Protein AF-A0A0F9IA85-F1 (afdb_monomer_lite)

Foldseek 3Di:
DQKDKWKQFPPPGTDRVQWPDKDWDFDLVDLWIKIKTFGNPPVVLVVDDQPDKDLAFGMWMWMGGRHDTDTQATWIQNDFDDDPDPDDDDRSMTMTTGLCCLQDPPNAFFDWDFQQAKDKLQVLLCVSCVRSVADADCVQEDFDIDIDHGRNDTRHRHTSQVSNQVSLVVRQWGWHAGRVGHIYIYHDDPDPPDDDDDDDPVNDPDDDDDDDDDPDDPDDDDDPPDQPPFKAKAKDWPQLFAALPQFDKIKMKMFIAGNVQATDWFFKKFKDKPDPFKDWPVHRIWTWFKFKDFFDKFWAQFQFKDFDSFQFPWWPFKDFPVPPLSPDTQCVQPWDTDTRMIGTPDTHPGNGTIMTTITMGGNMTIIMMGHHNDFDWMWMWIDTSHHIYIDIRGYPDCVVWPKDKDWDWVVLKDFAQDKIKIKIAIDTSAFDDWFQKEAEAADDDDDDQWDKPDRMDIFFKDKDWFQKWFWDDRDVPWIKIFGDAFFPWWPFKAFDPSPSDGDDDGQFDDDDTRMTTGNDDDGGTMMTTIGMGGRMDMMMIHGHDGATWGFDWDWDDDPSYIYIYTYTDGDPDD

Structure (mmCIF, N/CA/C/O backbone):
data_AF-A0A0F9IA85-F1
#
_entry.id   AF-A0A0F9IA85-F1
#
loop_
_atom_site.group_PDB
_atom_site.id
_atom_site.type_symbol
_atom_site.label_atom_id
_atom_site.label_alt_id
_atom_site.label_comp_id
_atom_site.label_asym_id
_atom_site.label_entity_id
_atom_site.label_seq_id
_atom_site.pdbx_PDB_ins_code
_atom_site.Cartn_x
_atom_site.Cartn_y
_atom_site.Cartn_z
_atom_site.occupancy
_atom_site.B_iso_or_equiv
_atom_site.auth_seq_id
_atom_site.auth_comp_id
_atom_site.auth_asym_id
_atom_site.auth_atom_id
_atom_site.pdbx_PDB_model_num
ATOM 1 N N . MET A 1 1 ? -23.211 -22.145 51.642 1.00 49.03 1 MET A N 1
ATOM 2 C CA . MET A 1 1 ? -23.870 -21.403 50.548 1.00 49.03 1 MET A CA 1
ATOM 3 C C . MET A 1 1 ? -23.812 -19.937 50.938 1.00 49.03 1 MET A C 1
ATOM 5 O O . MET A 1 1 ? -24.494 -19.560 51.877 1.00 49.03 1 MET A O 1
ATOM 9 N N . GLY A 1 2 ? -22.863 -19.189 50.369 1.00 62.84 2 GLY A N 1
ATOM 10 C CA . GLY A 1 2 ? -22.486 -17.837 50.822 1.00 62.84 2 GLY A CA 1
ATOM 11 C C . GLY A 1 2 ? -22.961 -16.706 49.909 1.00 62.84 2 GLY A C 1
ATOM 12 O O . GLY A 1 2 ? -22.483 -15.587 50.056 1.00 62.84 2 GLY A O 1
ATOM 13 N N . TYR A 1 3 ? -23.860 -17.011 48.971 1.00 74.81 3 TYR A N 1
ATOM 14 C CA . TYR A 1 3 ? -24.430 -16.057 48.026 1.00 74.81 3 TYR A CA 1
ATOM 15 C C . TYR A 1 3 ? -25.944 -16.078 48.162 1.00 74.81 3 TYR A C 1
ATOM 17 O O . TYR A 1 3 ? -26.550 -17.147 48.216 1.00 74.81 3 TYR A O 1
ATOM 25 N N . ASP A 1 4 ? -26.509 -14.888 48.263 1.00 89.12 4 ASP A N 1
ATOM 26 C CA . ASP A 1 4 ? -27.934 -14.620 48.391 1.00 89.12 4 ASP A CA 1
ATOM 27 C C . ASP A 1 4 ? -28.184 -13.208 47.844 1.00 89.12 4 ASP A C 1
ATOM 29 O O . ASP A 1 4 ? -27.233 -12.434 47.671 1.00 89.12 4 ASP A O 1
ATOM 33 N N . PHE A 1 5 ? -29.429 -12.850 47.568 1.00 92.62 5 PHE A N 1
ATOM 34 C CA . PHE A 1 5 ? -29.787 -11.493 47.164 1.00 92.62 5 PHE A CA 1
ATOM 35 C C . PHE A 1 5 ? -30.959 -10.982 47.991 1.00 92.62 5 PHE A C 1
ATOM 37 O O . PHE A 1 5 ? -31.757 -11.747 48.517 1.00 92.62 5 PHE A O 1
ATOM 44 N N . LYS A 1 6 ? -31.025 -9.664 48.134 1.00 94.81 6 LYS A N 1
ATOM 45 C CA . LYS A 1 6 ? -32.074 -8.968 48.865 1.00 94.81 6 LYS A CA 1
ATOM 46 C C . LYS A 1 6 ? -32.516 -7.772 48.046 1.00 94.81 6 LYS A C 1
ATOM 48 O O . LYS A 1 6 ? -31.674 -7.000 47.582 1.00 94.81 6 LYS A O 1
ATOM 53 N N . ILE A 1 7 ? -33.824 -7.626 47.878 1.00 95.88 7 ILE A N 1
ATOM 54 C CA . ILE A 1 7 ? -34.411 -6.530 47.110 1.00 95.88 7 ILE A CA 1
ATOM 55 C C . ILE A 1 7 ? -35.407 -5.806 47.996 1.00 95.88 7 ILE A C 1
ATOM 57 O O . ILE A 1 7 ? -36.343 -6.403 48.523 1.00 95.88 7 ILE A O 1
ATOM 61 N N . GLU A 1 8 ? -35.184 -4.511 48.169 1.00 96.44 8 GLU A N 1
ATOM 62 C CA . GLU A 1 8 ? -36.037 -3.634 48.960 1.00 96.44 8 GLU A CA 1
ATOM 63 C C . GLU A 1 8 ? -36.678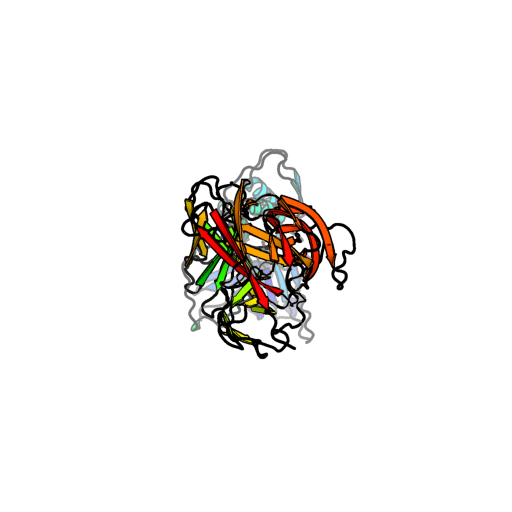 -2.598 48.048 1.00 96.44 8 GLU A C 1
ATOM 65 O O . GLU A 1 8 ? -35.997 -2.002 47.216 1.00 96.44 8 GLU A O 1
ATOM 70 N N . MET A 1 9 ? -37.980 -2.381 48.219 1.00 94.62 9 MET A N 1
ATOM 71 C CA . MET A 1 9 ? -38.728 -1.351 47.515 1.00 94.62 9 MET A CA 1
ATOM 72 C C . MET A 1 9 ? -39.315 -0.346 48.506 1.00 94.62 9 MET A C 1
ATOM 74 O O . MET A 1 9 ? -39.984 -0.712 49.481 1.00 94.62 9 MET A O 1
ATOM 78 N N . THR A 1 10 ? -39.091 0.939 48.246 1.00 91.12 10 THR A N 1
ATOM 79 C CA . THR A 1 10 ? -39.650 2.041 49.032 1.00 91.12 10 THR A CA 1
ATOM 80 C C . THR A 1 10 ? -41.172 1.905 49.138 1.00 91.12 10 THR A C 1
ATOM 82 O O . THR A 1 10 ? -41.867 1.688 48.153 1.00 91.12 10 THR A O 1
ATOM 85 N N . GLY A 1 11 ? -41.703 1.990 50.361 1.00 87.81 11 GLY A N 1
ATOM 86 C CA . GLY A 1 11 ? -43.137 1.835 50.641 1.00 87.81 11 GLY A CA 1
ATOM 87 C C . GLY A 1 11 ? -43.622 0.390 50.829 1.00 87.81 11 GLY A C 1
ATOM 88 O O . GLY A 1 11 ? -44.646 0.195 51.481 1.00 87.81 11 GLY A O 1
ATOM 89 N N . PHE A 1 12 ? -42.873 -0.613 50.359 1.00 89.25 12 PHE A N 1
ATOM 90 C CA . PHE A 1 12 ? -43.235 -2.035 50.474 1.00 89.25 12 PHE A CA 1
ATOM 91 C C . PHE A 1 12 ? -42.281 -2.851 51.358 1.00 89.25 12 PHE A C 1
ATOM 93 O O . PHE A 1 12 ? -42.673 -3.905 51.855 1.00 89.25 12 PHE A O 1
ATOM 100 N N . GLY A 1 13 ? -41.067 -2.353 51.610 1.00 93.12 13 GLY A N 1
ATOM 101 C CA . GLY A 1 13 ? -40.046 -3.061 52.381 1.00 93.12 13 GLY A CA 1
ATOM 102 C C . GLY A 1 13 ? -39.315 -4.098 51.532 1.00 93.12 13 GLY A C 1
ATOM 103 O O . GLY A 1 13 ? -39.082 -3.880 50.346 1.00 93.12 13 GLY A O 1
ATOM 104 N N . GLU A 1 14 ? -38.922 -5.215 52.138 1.00 95.19 14 GLU A N 1
ATOM 105 C CA . GLU A 1 14 ? -38.279 -6.311 51.413 1.00 95.19 14 GLU A CA 1
ATOM 106 C C . GLU A 1 14 ? -39.296 -7.058 50.537 1.00 95.19 14 GLU A C 1
ATOM 108 O O . GLU A 1 14 ? -40.366 -7.439 51.007 1.00 95.19 14 GLU A O 1
ATOM 113 N N . ILE A 1 15 ? -38.948 -7.256 49.266 1.00 95.00 15 ILE A N 1
ATOM 114 C CA . ILE A 1 15 ? -39.783 -7.914 48.251 1.00 95.00 15 ILE A CA 1
ATOM 115 C C . ILE A 1 15 ? -39.071 -9.100 47.590 1.00 95.00 15 ILE A C 1
ATOM 117 O O . ILE A 1 15 ? -39.502 -9.557 46.537 1.00 95.00 15 ILE A O 1
ATOM 121 N N . THR A 1 16 ? -37.968 -9.583 48.171 1.00 94.38 16 THR A N 1
ATOM 122 C CA . THR A 1 16 ? -37.118 -10.651 47.618 1.00 94.38 16 THR A CA 1
ATOM 123 C C . THR A 1 16 ? -37.917 -11.899 47.221 1.00 94.38 16 THR A C 1
ATOM 125 O O . THR A 1 16 ? -37.664 -12.481 46.172 1.00 94.38 16 THR A O 1
ATOM 128 N N . ASP A 1 17 ? -38.922 -12.273 48.017 1.00 93.25 17 ASP A N 1
ATOM 129 C CA . ASP A 1 17 ? -39.800 -13.431 47.800 1.00 93.25 17 ASP A CA 1
ATOM 130 C C . ASP A 1 17 ? -40.742 -13.292 46.593 1.00 93.25 17 ASP A C 1
ATOM 132 O O . ASP A 1 17 ? -41.347 -14.274 46.168 1.00 93.25 17 ASP A O 1
ATOM 136 N N . LYS A 1 18 ? -40.855 -12.087 46.029 1.00 93.00 18 LYS A N 1
ATOM 137 C CA . LYS A 1 18 ? -41.689 -11.774 44.860 1.00 93.00 18 LYS A CA 1
ATOM 138 C C . LYS A 1 18 ? -40.897 -11.723 43.559 1.00 93.00 18 LYS A C 1
ATOM 140 O O . LYS A 1 18 ? -41.485 -11.499 42.498 1.00 93.00 18 LYS A O 1
ATOM 145 N N . ILE A 1 19 ? -39.573 -11.862 43.630 1.00 92.56 19 ILE A N 1
ATOM 146 C CA . ILE A 1 19 ? -38.663 -11.679 42.501 1.00 92.56 19 ILE A CA 1
ATOM 147 C C . ILE A 1 19 ? -38.139 -13.031 42.033 1.00 92.56 19 ILE A C 1
ATOM 149 O O . ILE A 1 19 ? -37.508 -13.760 42.792 1.00 92.56 19 ILE A O 1
ATOM 153 N N . SER A 1 20 ? -38.327 -13.323 40.747 1.00 90.12 20 SER A N 1
ATOM 154 C CA . SER A 1 20 ? -37.772 -14.532 40.125 1.00 90.12 20 SER A CA 1
ATOM 155 C C . SER A 1 20 ? -36.302 -14.360 39.740 1.00 90.12 20 SER A C 1
ATOM 157 O O . SER A 1 20 ? -35.502 -15.285 39.850 1.00 90.12 20 SER A O 1
ATOM 159 N N . SER A 1 21 ? -35.940 -13.177 39.243 1.00 90.38 21 SER A N 1
ATOM 160 C CA . SER A 1 21 ? -34.585 -12.847 38.804 1.00 90.38 21 SER A CA 1
ATOM 161 C C . SER A 1 21 ? -34.411 -11.340 38.638 1.00 90.38 21 SER A C 1
ATOM 163 O O . SER A 1 21 ? -35.379 -10.588 38.508 1.00 90.38 21 SER A O 1
ATOM 165 N N . PHE A 1 22 ? -33.160 -10.894 38.626 1.00 92.44 22 PHE A N 1
ATOM 166 C CA . PHE A 1 22 ? -32.797 -9.516 38.329 1.00 92.44 22 PHE A CA 1
ATOM 167 C C . PHE A 1 22 ? -31.517 -9.478 37.493 1.00 92.44 22 PHE A C 1
ATOM 169 O O . PHE A 1 22 ? -30.720 -10.417 37.502 1.00 92.44 22 PHE A O 1
ATOM 176 N N . GLN A 1 23 ? -31.313 -8.366 36.799 1.00 93.44 23 GLN A N 1
ATOM 177 C CA . GLN A 1 23 ? -30.098 -8.057 36.065 1.00 93.44 23 GLN A CA 1
ATOM 178 C C . GLN A 1 23 ? -29.708 -6.611 36.355 1.00 93.44 23 GLN A C 1
ATOM 180 O O . GLN A 1 23 ? -30.563 -5.727 36.335 1.00 93.44 23 GLN A O 1
ATOM 185 N N . ILE A 1 24 ? -28.419 -6.381 36.598 1.00 93.50 24 ILE A N 1
ATOM 186 C CA . ILE A 1 24 ? -27.831 -5.041 36.629 1.00 93.50 24 ILE A CA 1
ATOM 187 C C . ILE A 1 24 ? -26.790 -4.974 35.518 1.00 93.50 24 ILE A C 1
ATOM 189 O O . ILE A 1 24 ? -25.873 -5.794 35.483 1.00 93.50 24 ILE A O 1
ATOM 193 N N . ILE A 1 25 ? -26.939 -4.003 34.625 1.00 91.75 25 ILE A N 1
ATOM 194 C CA . ILE A 1 25 ? -26.001 -3.720 33.544 1.00 91.75 25 ILE A CA 1
ATOM 195 C C . ILE A 1 25 ? -25.187 -2.494 33.946 1.00 91.75 25 ILE A C 1
ATOM 197 O O . ILE A 1 25 ? -25.730 -1.439 34.279 1.00 91.75 25 ILE A O 1
ATOM 201 N N . ASP A 1 26 ? -23.870 -2.661 33.932 1.00 88.44 26 ASP A N 1
ATOM 202 C CA . ASP A 1 26 ? -22.892 -1.592 34.091 1.00 88.44 26 ASP A CA 1
ATOM 203 C C . ASP A 1 26 ? -22.009 -1.601 32.842 1.00 88.44 26 ASP A C 1
ATOM 205 O O . ASP A 1 26 ? -21.164 -2.483 32.673 1.00 88.44 26 ASP A O 1
ATOM 209 N N . SER A 1 27 ? -22.294 -0.689 31.912 1.00 84.44 27 SER A N 1
ATOM 210 C CA . SER A 1 27 ? -21.632 -0.619 30.610 1.00 84.44 27 SER A CA 1
ATOM 211 C C . SER A 1 27 ? -20.787 0.640 30.504 1.00 84.44 27 SER A C 1
ATOM 213 O O . SER A 1 27 ? -21.181 1.715 30.943 1.00 84.44 27 SER A O 1
ATOM 215 N N . ILE A 1 28 ? -19.641 0.522 29.834 1.00 77.50 28 ILE A N 1
ATOM 216 C CA . ILE A 1 28 ? -18.800 1.663 29.458 1.00 77.50 28 ILE A CA 1
ATOM 217 C C . ILE A 1 28 ? -19.529 2.675 28.564 1.00 77.50 28 ILE A C 1
ATOM 219 O O . ILE A 1 28 ? -19.172 3.851 28.574 1.00 77.50 28 ILE A O 1
ATOM 223 N N . GLU A 1 29 ? -20.520 2.220 27.804 1.00 81.25 29 GLU A N 1
ATOM 224 C CA . GLU A 1 29 ? -21.270 3.036 26.845 1.00 81.25 29 GLU A CA 1
ATOM 225 C C . GLU A 1 29 ? -22.451 3.768 27.489 1.00 81.25 29 GLU A C 1
ATOM 227 O O . GLU A 1 29 ? -23.040 4.663 26.884 1.00 81.25 29 GLU A O 1
ATOM 232 N N . GLN A 1 30 ? -22.805 3.396 28.721 1.00 85.88 30 GLN A N 1
ATOM 233 C CA . GLN A 1 30 ? -23.927 3.965 29.449 1.00 85.88 30 GLN A CA 1
ATOM 234 C C . GLN A 1 30 ? -23.419 4.780 30.639 1.00 85.88 30 GLN A C 1
ATOM 236 O O . GLN A 1 30 ? -22.602 4.333 31.437 1.00 85.88 30 GLN A O 1
ATOM 241 N N . TYR A 1 31 ? -23.935 5.998 30.787 1.00 90.44 31 TYR A N 1
ATOM 242 C CA . TYR A 1 31 ? -23.552 6.872 31.899 1.00 90.44 31 TYR A CA 1
ATOM 243 C C . TYR A 1 31 ? -24.205 6.456 33.228 1.00 90.44 31 TYR A C 1
ATOM 245 O O . TYR A 1 31 ? -23.689 6.790 34.293 1.00 90.44 31 TYR A O 1
ATOM 253 N N . ALA A 1 32 ? -25.342 5.757 33.171 1.00 93.00 32 ALA A N 1
ATOM 254 C CA . ALA A 1 32 ? -26.103 5.260 34.312 1.00 93.00 32 ALA A CA 1
ATOM 255 C C . ALA A 1 32 ? -26.193 3.736 34.246 1.00 93.00 32 ALA A C 1
ATOM 257 O O . ALA A 1 32 ? -26.196 3.157 33.163 1.00 93.00 32 ALA A O 1
ATOM 258 N N . ARG A 1 33 ? -26.300 3.101 35.411 1.00 93.81 33 ARG A N 1
ATOM 259 C CA . ARG A 1 33 ? -26.472 1.650 35.505 1.00 93.81 33 ARG A CA 1
ATOM 260 C C . ARG A 1 33 ? -27.938 1.315 35.299 1.00 93.81 33 ARG A C 1
ATOM 262 O O . ARG A 1 33 ? -28.809 2.031 35.795 1.00 93.81 33 ARG A O 1
ATOM 269 N N . GLU A 1 34 ? -28.206 0.236 34.586 1.00 93.69 34 GLU A N 1
ATOM 270 C CA . GLU A 1 34 ? -29.562 -0.185 34.248 1.00 93.69 34 GLU A CA 1
ATOM 271 C C . GLU A 1 34 ? -29.939 -1.436 35.025 1.00 93.69 34 GLU A C 1
ATOM 273 O O . GLU A 1 34 ? -29.137 -2.352 35.189 1.00 93.69 34 GLU A O 1
ATOM 278 N N . MET A 1 35 ? -31.177 -1.480 35.494 1.00 94.50 35 MET A N 1
ATOM 279 C CA . MET A 1 35 ? -31.752 -2.625 36.176 1.00 94.50 35 MET A CA 1
ATOM 280 C C . MET A 1 35 ? -32.917 -3.169 35.360 1.00 94.50 35 MET A C 1
ATOM 282 O O . MET A 1 35 ? -33.780 -2.416 34.911 1.00 94.50 35 MET A O 1
ATOM 286 N N . THR A 1 36 ? -32.968 -4.493 35.250 1.00 94.25 36 THR A N 1
ATOM 287 C CA . THR A 1 36 ? -34.171 -5.238 34.875 1.00 94.25 36 THR A CA 1
ATOM 288 C C . THR A 1 36 ? -34.552 -6.163 36.023 1.00 94.25 36 THR A C 1
ATOM 290 O O . THR A 1 36 ? -33.698 -6.878 36.548 1.00 94.25 36 THR A O 1
ATOM 293 N N . LEU A 1 37 ? -35.817 -6.143 36.432 1.00 93.31 37 LEU A N 1
ATOM 294 C CA . LEU A 1 37 ? -36.321 -6.917 37.561 1.00 93.31 37 LEU A CA 1
ATOM 295 C C . LEU A 1 37 ? -37.555 -7.719 37.143 1.00 93.31 37 LEU A C 1
ATOM 297 O O . LEU A 1 37 ? -38.585 -7.134 36.809 1.00 93.31 37 LEU A O 1
ATOM 301 N N . ASN A 1 38 ? -37.455 -9.048 37.206 1.00 91.81 38 ASN A N 1
ATOM 302 C CA . ASN A 1 38 ? -38.530 -9.971 36.853 1.00 91.81 38 ASN A CA 1
ATOM 303 C C . ASN A 1 38 ? -39.342 -10.340 38.099 1.00 91.81 38 ASN A C 1
ATOM 305 O O . ASN A 1 38 ? -38.869 -11.059 38.986 1.00 91.81 38 ASN A O 1
ATOM 309 N N . ILE A 1 39 ? -40.585 -9.878 38.145 1.00 91.25 39 ILE A N 1
ATOM 310 C CA . ILE A 1 39 ? -41.513 -10.052 39.259 1.00 91.25 39 ILE A CA 1
ATOM 311 C C . ILE A 1 39 ? -42.382 -11.285 38.986 1.00 91.25 39 ILE A C 1
ATOM 313 O O . ILE A 1 39 ? -43.062 -11.357 37.969 1.00 91.25 39 ILE A O 1
ATOM 317 N N . GLU A 1 40 ? -42.345 -12.267 39.887 1.00 89.81 40 GLU A N 1
ATOM 318 C CA . GLU A 1 40 ? -43.149 -13.497 39.787 1.00 89.81 40 GLU A CA 1
ATOM 319 C C . GLU A 1 40 ? -44.561 -13.308 40.363 1.00 89.81 40 GLU A C 1
ATOM 321 O O . GLU A 1 40 ? -45.533 -13.892 39.880 1.00 89.81 40 GLU A O 1
ATOM 326 N N . ASP A 1 41 ? -44.692 -12.464 41.390 1.00 90.19 41 ASP A N 1
ATOM 327 C CA . ASP A 1 41 ? -45.981 -12.153 42.003 1.00 90.19 41 ASP A CA 1
ATOM 328 C C . ASP A 1 41 ? -46.789 -11.184 41.125 1.00 90.19 41 ASP A C 1
ATOM 330 O O . ASP A 1 41 ? -46.633 -9.961 41.179 1.00 90.19 41 ASP A O 1
ATOM 334 N N . SER A 1 42 ? -47.706 -11.753 40.344 1.00 86.81 42 SER A N 1
ATOM 335 C CA . SER A 1 42 ? -48.608 -10.992 39.476 1.00 86.81 42 SER A CA 1
ATOM 336 C C . SER A 1 42 ? -49.483 -9.965 40.189 1.00 86.81 42 SER A C 1
ATOM 338 O O . SER A 1 42 ? -49.736 -8.903 39.625 1.00 86.81 42 SER A O 1
ATOM 340 N N . VAL A 1 43 ? -49.910 -10.235 41.427 1.00 90.19 43 VAL A N 1
ATOM 341 C CA . VAL A 1 43 ? -50.742 -9.301 42.197 1.00 90.19 43 VAL A CA 1
ATOM 342 C C . VAL A 1 43 ? -49.906 -8.104 42.625 1.00 90.19 43 VAL A C 1
ATOM 344 O O . VAL A 1 43 ? -50.379 -6.969 42.586 1.00 90.19 43 VAL A O 1
ATOM 347 N N . PHE A 1 44 ? -48.653 -8.348 43.008 1.00 91.62 44 PHE A N 1
ATOM 348 C CA . PHE A 1 44 ? -47.715 -7.279 43.313 1.00 91.62 44 PHE A CA 1
ATOM 349 C C . PHE A 1 44 ? -47.362 -6.462 42.067 1.00 91.62 44 PHE A C 1
ATOM 351 O O . PHE A 1 44 ? -47.433 -5.237 42.129 1.00 91.62 44 PHE A O 1
ATOM 358 N N . TYR A 1 45 ? -47.064 -7.104 40.933 1.00 90.19 45 TYR A N 1
ATOM 359 C CA . TYR A 1 45 ? -46.782 -6.401 39.678 1.00 90.19 45 TYR A CA 1
ATOM 360 C C . TYR A 1 45 ? -47.934 -5.481 39.259 1.00 90.19 45 TYR A C 1
ATOM 362 O O . TYR A 1 45 ? -47.715 -4.309 38.962 1.00 90.19 45 TYR A O 1
ATOM 370 N N . ASP A 1 46 ? -49.170 -5.985 39.301 1.00 87.75 46 ASP A N 1
ATOM 371 C CA . ASP A 1 46 ? -50.365 -5.216 38.938 1.00 87.75 46 ASP A CA 1
ATOM 372 C C . ASP A 1 46 ? -50.665 -4.070 39.930 1.00 87.75 46 ASP A C 1
ATOM 374 O O . ASP A 1 46 ? -51.459 -3.180 39.624 1.00 87.75 46 ASP A O 1
ATOM 378 N N . SER A 1 47 ? -50.040 -4.078 41.116 1.00 89.94 47 SER A N 1
ATOM 379 C CA . SER A 1 47 ? -50.143 -2.999 42.108 1.00 89.94 47 SER A CA 1
ATOM 380 C C . SER A 1 47 ? -49.163 -1.844 41.880 1.00 89.94 47 SER A C 1
ATOM 382 O O . SER A 1 47 ? -49.301 -0.804 42.527 1.00 89.94 47 SER A O 1
ATOM 384 N N . LEU A 1 48 ? -48.187 -2.010 40.979 1.00 89.12 48 LEU A N 1
ATOM 385 C CA . LEU A 1 48 ? -47.207 -0.977 40.657 1.00 89.12 48 LEU A CA 1
ATOM 386 C C . LEU A 1 48 ? -47.835 0.133 39.807 1.00 89.12 48 LEU A C 1
ATOM 388 O O . LEU A 1 48 ? -48.564 -0.124 38.847 1.00 89.12 48 LEU A O 1
ATOM 392 N N . ASP A 1 49 ? -47.517 1.382 40.144 1.00 85.69 49 ASP A N 1
ATOM 393 C CA . ASP A 1 49 ? -47.958 2.553 39.393 1.00 85.69 49 ASP A CA 1
ATOM 394 C C . ASP A 1 49 ? -46.870 2.994 38.408 1.00 85.69 49 ASP A C 1
ATOM 396 O O . ASP A 1 49 ? -45.805 3.457 38.804 1.00 85.69 49 ASP A O 1
ATOM 400 N N . PHE A 1 50 ? -47.153 2.868 37.111 1.00 85.75 50 PHE A N 1
ATOM 401 C CA . PHE A 1 50 ? -46.267 3.321 36.033 1.00 85.75 50 PHE A CA 1
ATOM 402 C C . PHE A 1 50 ? -46.720 4.651 35.409 1.00 85.75 50 PHE A C 1
ATOM 404 O O . PHE A 1 50 ? -46.228 5.039 34.349 1.00 85.75 50 PHE A O 1
ATOM 411 N N . SER A 1 51 ? -47.707 5.332 36.002 1.00 85.56 51 SER A N 1
ATOM 412 C CA . SER A 1 51 ? -48.252 6.583 35.463 1.00 85.56 51 SER A CA 1
ATOM 413 C C . SER A 1 51 ? -47.303 7.772 35.631 1.00 85.56 51 SER A C 1
ATOM 415 O O . SER A 1 51 ? -47.360 8.718 34.842 1.00 85.56 51 SER A O 1
ATOM 417 N N . ALA A 1 52 ? -46.413 7.713 36.621 1.00 85.00 52 ALA A N 1
ATOM 418 C CA . ALA A 1 52 ? -45.374 8.699 36.861 1.00 85.00 52 ALA A CA 1
ATOM 419 C C . ALA A 1 52 ? -44.121 8.021 37.417 1.00 85.00 52 ALA A C 1
ATOM 421 O O . ALA A 1 52 ? -44.207 7.060 38.173 1.00 85.00 52 ALA A O 1
ATOM 422 N N . ILE A 1 53 ? -42.960 8.563 37.063 1.00 88.50 53 ILE A N 1
ATOM 423 C CA . ILE A 1 53 ? -41.688 8.147 37.649 1.00 88.50 53 ILE A CA 1
ATOM 424 C C . ILE A 1 53 ? -41.465 8.990 38.900 1.00 88.50 53 ILE A C 1
ATOM 426 O O . ILE A 1 53 ? -41.668 10.209 38.883 1.00 88.50 53 ILE A O 1
ATOM 430 N N . THR A 1 54 ? -41.070 8.348 39.991 1.00 89.00 54 THR A N 1
ATOM 431 C CA . THR A 1 54 ? -40.815 9.020 41.264 1.00 89.00 54 THR A CA 1
ATOM 432 C C . THR A 1 54 ? -39.616 9.959 41.213 1.00 89.00 54 THR A C 1
ATOM 434 O O . THR A 1 54 ? -38.743 9.875 40.348 1.00 89.00 54 THR A O 1
ATOM 437 N N . SER A 1 55 ? -39.563 10.879 42.181 1.00 86.31 55 SER A N 1
ATOM 438 C CA . SER A 1 55 ? -38.445 11.813 42.314 1.00 86.31 55 SER A CA 1
ATOM 439 C C . SER A 1 55 ? -37.154 11.140 42.758 1.00 86.31 55 SER A C 1
ATOM 441 O O . SER A 1 55 ? -36.094 11.717 42.542 1.00 86.31 55 SER A O 1
ATOM 443 N N . ASP A 1 56 ? -37.219 9.959 43.375 1.00 90.62 56 ASP A N 1
ATOM 444 C CA . ASP A 1 56 ? -36.075 9.252 43.949 1.00 90.62 56 ASP A CA 1
ATOM 445 C C . ASP A 1 56 ? -36.132 7.747 43.643 1.00 90.62 56 ASP A C 1
ATOM 447 O O . ASP A 1 56 ? -37.233 7.212 43.484 1.00 90.62 56 ASP A O 1
ATOM 451 N N . PRO A 1 57 ? -34.969 7.067 43.556 1.00 92.44 57 PRO A N 1
ATOM 452 C CA . PRO A 1 57 ? -34.911 5.628 43.320 1.00 92.44 57 PRO A CA 1
ATOM 453 C C . PRO A 1 57 ? -35.755 4.842 44.329 1.00 92.44 57 PRO A C 1
ATOM 455 O O . PRO A 1 57 ? -35.727 5.115 45.531 1.00 92.44 57 PRO A O 1
ATOM 458 N N . GLU A 1 58 ? -36.496 3.851 43.843 1.00 93.88 58 GLU A N 1
ATOM 459 C CA . GLU A 1 58 ? -37.427 3.077 44.668 1.00 93.88 58 GLU A CA 1
ATOM 460 C C . GLU A 1 58 ? -36.886 1.707 45.039 1.00 93.88 58 GLU A C 1
ATOM 462 O O . GLU A 1 58 ? -37.238 1.193 46.096 1.00 93.88 58 GLU A O 1
ATOM 467 N N . ILE A 1 59 ? -36.043 1.117 44.191 1.00 95.31 59 ILE A N 1
ATOM 468 C CA . ILE A 1 59 ? -35.531 -0.237 44.381 1.00 95.31 59 ILE A CA 1
ATOM 469 C C . ILE A 1 59 ? -34.084 -0.170 44.838 1.00 95.31 59 ILE A C 1
ATOM 471 O O . ILE A 1 59 ? -33.254 0.445 44.180 1.00 95.31 59 ILE A O 1
ATOM 475 N N . THR A 1 60 ? -33.767 -0.855 45.931 1.00 96.19 60 THR A N 1
ATOM 476 C CA . THR A 1 60 ? -32.393 -1.118 46.365 1.00 96.19 60 THR A CA 1
ATOM 477 C C . THR A 1 60 ? -32.102 -2.604 46.214 1.00 96.19 60 THR A C 1
ATOM 479 O O . THR A 1 60 ? -32.809 -3.442 46.775 1.00 96.19 60 THR A O 1
ATOM 482 N N . ILE A 1 61 ? -31.047 -2.934 45.470 1.00 95.06 61 ILE A N 1
ATOM 483 C CA . ILE A 1 61 ? -30.591 -4.316 45.288 1.00 95.06 61 ILE A CA 1
ATOM 484 C C . ILE A 1 61 ? -29.328 -4.522 46.112 1.00 95.06 61 ILE A C 1
ATOM 486 O O . ILE A 1 61 ? -28.376 -3.750 46.003 1.00 95.06 61 ILE A O 1
ATOM 490 N N . SER A 1 62 ? -29.299 -5.584 46.911 1.00 94.94 62 SER A N 1
ATOM 491 C CA . SER A 1 62 ? -28.128 -6.017 47.670 1.00 94.94 62 SER A CA 1
ATOM 492 C C . SER A 1 62 ? -27.812 -7.478 47.378 1.00 94.94 62 SER A C 1
ATOM 494 O O . SER A 1 62 ? -28.710 -8.304 47.245 1.00 94.94 62 SER A O 1
ATOM 496 N N . THR A 1 63 ? -26.529 -7.818 47.326 1.00 93.19 63 THR A N 1
ATOM 497 C CA . THR A 1 63 ? -26.070 -9.209 47.244 1.00 93.19 63 THR A CA 1
ATOM 498 C C . THR A 1 63 ? -25.250 -9.558 48.471 1.00 93.19 63 THR A C 1
ATOM 500 O O . THR A 1 63 ? -24.565 -8.715 49.057 1.00 93.19 63 THR A O 1
ATOM 503 N N . LYS A 1 64 ? -25.342 -10.812 48.898 1.00 92.12 64 LYS A N 1
ATOM 504 C CA . LYS A 1 64 ? -24.569 -11.334 50.013 1.00 92.12 64 LYS A CA 1
ATOM 505 C C . LYS A 1 64 ? -23.219 -11.812 49.501 1.00 92.12 64 LYS A C 1
ATOM 507 O O . LYS A 1 64 ? -23.149 -12.669 48.623 1.00 92.12 64 LYS A O 1
ATOM 512 N N . ILE A 1 65 ? -22.154 -11.252 50.065 1.00 84.56 65 ILE A N 1
ATOM 513 C CA . ILE A 1 65 ? -20.782 -11.702 49.842 1.00 84.56 65 ILE A CA 1
ATOM 514 C C . ILE A 1 65 ? -20.288 -12.256 51.176 1.00 84.56 65 ILE A C 1
ATOM 516 O O . ILE A 1 65 ? -20.085 -11.509 52.138 1.00 84.56 65 ILE A O 1
ATOM 520 N N . SER A 1 66 ? -20.136 -13.579 51.242 1.00 82.75 66 SER A N 1
ATOM 521 C CA . SER A 1 66 ? -19.856 -14.317 52.480 1.00 82.75 66 SER A CA 1
ATOM 522 C C . SER A 1 66 ? -20.979 -14.135 53.511 1.00 82.75 66 SER A C 1
ATOM 524 O O . SER A 1 66 ? -22.039 -14.741 53.362 1.00 82.75 66 SER A O 1
ATOM 526 N N . ASP A 1 67 ? -20.783 -13.287 54.526 1.00 85.50 67 ASP A N 1
ATOM 527 C CA . ASP A 1 67 ? -21.757 -13.022 55.596 1.00 85.50 67 ASP A CA 1
ATOM 528 C C . ASP A 1 67 ? -22.266 -11.572 55.619 1.00 85.50 67 ASP A C 1
ATOM 530 O O . ASP A 1 67 ? -23.091 -11.224 56.464 1.00 85.50 67 ASP A O 1
ATOM 534 N N . SER A 1 68 ? -21.829 -10.738 54.671 1.00 89.12 68 SER A N 1
ATOM 535 C CA . SER A 1 68 ? -22.179 -9.317 54.611 1.00 89.12 68 SER A CA 1
ATOM 536 C C . SER A 1 68 ? -23.072 -9.011 53.414 1.00 89.12 68 SER A C 1
ATOM 538 O O . SER A 1 68 ? -22.793 -9.437 52.293 1.00 89.12 68 SER A O 1
ATOM 540 N N . TRP A 1 69 ? -24.120 -8.221 53.647 1.00 91.19 69 TRP A N 1
ATOM 541 C CA . TRP A 1 69 ? -24.921 -7.625 52.580 1.00 91.19 69 TRP A CA 1
ATOM 542 C C . TRP A 1 69 ? -24.182 -6.431 51.985 1.00 91.19 69 TRP A C 1
ATOM 544 O O . TRP A 1 69 ? -23.785 -5.515 52.705 1.00 91.19 69 TRP A O 1
ATOM 554 N N . VAL A 1 70 ? -23.996 -6.451 50.670 1.00 91.50 70 VAL A N 1
ATOM 555 C CA . VAL A 1 70 ? -23.358 -5.381 49.908 1.00 91.50 70 VAL A CA 1
ATOM 556 C C . VAL A 1 70 ? -24.380 -4.820 48.934 1.00 91.50 70 VAL A C 1
ATOM 558 O O . VAL A 1 70 ? -24.867 -5.538 48.060 1.00 91.50 70 VAL A O 1
ATOM 561 N N . GLN A 1 71 ? -24.688 -3.532 49.079 1.00 92.94 71 GLN A N 1
ATOM 562 C CA . GLN A 1 71 ? -25.544 -2.818 48.140 1.00 92.94 71 GLN A CA 1
ATOM 563 C C . GLN A 1 71 ? -24.895 -2.807 46.754 1.00 92.94 71 GLN A C 1
ATOM 565 O O . GLN A 1 71 ? -23.711 -2.495 46.605 1.00 92.94 71 GLN A O 1
ATOM 570 N N . GLN A 1 72 ? -25.687 -3.174 45.754 1.00 92.50 72 GLN A N 1
ATOM 571 C CA . GLN A 1 72 ? -25.306 -3.208 44.350 1.00 92.50 72 GLN A CA 1
ATOM 572 C C . GLN A 1 72 ? -25.841 -2.011 43.569 1.00 92.50 72 GLN A C 1
ATOM 574 O O . GLN A 1 72 ? -25.352 -1.785 42.470 1.00 92.50 72 GLN A O 1
ATOM 579 N N . GLY A 1 73 ? -26.788 -1.241 44.107 1.00 92.44 73 GLY A N 1
ATOM 580 C CA . GLY A 1 73 ? -27.262 0.023 43.535 1.00 92.44 73 GLY A CA 1
ATOM 581 C C . GLY A 1 73 ? -28.694 0.354 43.947 1.00 92.44 73 GLY A C 1
ATOM 582 O O . GLY A 1 73 ? -29.397 -0.508 44.490 1.00 92.44 73 GLY A O 1
ATOM 583 N N . GLN A 1 74 ? -29.114 1.591 43.670 1.00 94.75 74 GLN A N 1
ATOM 584 C CA . GLN A 1 74 ? -30.509 2.015 43.760 1.00 94.75 74 GLN A CA 1
ATOM 585 C C . GLN A 1 74 ? -31.033 2.403 42.378 1.00 94.75 74 GLN A C 1
ATOM 587 O O . GLN A 1 74 ? -30.321 3.025 41.593 1.00 94.75 74 GLN A O 1
ATOM 592 N N . PHE A 1 75 ? -32.276 2.040 42.073 1.00 95.88 75 PHE A N 1
ATOM 593 C CA . PHE A 1 75 ? -32.847 2.186 40.737 1.00 95.88 75 PHE A CA 1
ATOM 594 C C . PHE A 1 75 ? -34.258 2.769 40.774 1.00 95.88 75 PHE A C 1
ATOM 596 O O . PHE A 1 75 ? -35.050 2.496 41.682 1.00 95.88 75 PHE A O 1
ATOM 603 N N . PHE A 1 76 ? -34.576 3.575 39.766 1.00 95.19 76 PHE A N 1
ATOM 604 C CA . PHE A 1 76 ? -35.945 3.991 39.479 1.00 95.19 76 PHE A CA 1
ATOM 605 C C . PHE A 1 76 ? -36.748 2.838 38.873 1.00 95.19 76 PHE A C 1
ATOM 607 O O . PHE A 1 76 ? -36.190 1.944 38.238 1.00 95.19 76 PHE A O 1
ATOM 614 N N . ILE A 1 77 ? -38.071 2.899 39.004 1.00 92.75 77 ILE A N 1
ATOM 615 C CA . ILE A 1 77 ? -38.992 2.127 38.171 1.00 92.75 77 ILE A CA 1
ATOM 616 C C . ILE A 1 77 ? -39.490 3.074 37.083 1.00 92.75 77 ILE A C 1
ATOM 618 O O . ILE A 1 77 ? -40.332 3.931 37.332 1.00 92.75 77 ILE A O 1
ATOM 622 N N . GLU A 1 78 ? -38.928 2.975 35.879 1.00 90.44 78 GLU A N 1
ATOM 623 C CA . GLU A 1 78 ? -39.250 3.932 34.814 1.00 90.44 78 GLU A CA 1
ATOM 624 C C . GLU A 1 78 ? -40.347 3.433 33.882 1.00 90.44 78 GLU A C 1
ATOM 626 O O . GLU A 1 78 ? -41.179 4.210 33.416 1.00 90.44 78 GLU A O 1
ATOM 631 N N . ARG A 1 79 ? -40.326 2.138 33.562 1.00 87.81 79 ARG A N 1
ATOM 632 C CA . ARG A 1 79 ? -41.292 1.527 32.648 1.00 87.81 79 ARG A CA 1
ATOM 633 C C . ARG A 1 79 ? -41.329 0.007 32.795 1.00 87.81 79 ARG A C 1
ATOM 635 O O . ARG A 1 79 ? -40.326 -0.594 33.188 1.00 87.81 79 ARG A O 1
ATOM 642 N N . PRO A 1 80 ? -42.438 -0.638 32.403 1.00 86.31 80 PRO A N 1
ATOM 643 C CA . PRO A 1 80 ? -42.447 -2.077 32.179 1.00 86.31 80 PRO A CA 1
ATOM 644 C C . PRO A 1 80 ? -41.492 -2.451 31.034 1.00 86.31 80 PRO A C 1
ATOM 646 O O . PRO A 1 80 ? -41.326 -1.699 30.067 1.00 86.31 80 PRO A O 1
ATOM 649 N N . THR A 1 81 ? -40.867 -3.622 31.123 1.00 78.38 81 THR A N 1
ATOM 650 C CA . THR A 1 81 ? -39.999 -4.134 30.056 1.00 78.38 81 THR A CA 1
ATOM 651 C C . THR A 1 81 ? -40.863 -4.618 28.885 1.00 78.38 81 THR A C 1
ATOM 653 O O . THR A 1 81 ? -41.754 -5.447 29.057 1.00 78.38 81 THR A O 1
ATOM 656 N N . LEU A 1 82 ? -40.630 -4.098 27.676 1.00 60.53 82 LEU A N 1
ATOM 657 C CA . LEU A 1 82 ? -41.327 -4.546 26.465 1.00 60.53 82 LEU A CA 1
ATOM 658 C C . LEU A 1 82 ? -40.680 -5.840 25.950 1.00 60.53 82 LEU A C 1
ATOM 660 O O . LEU A 1 82 ? -39.675 -5.779 25.249 1.00 60.53 82 LEU A O 1
ATOM 664 N N . ALA A 1 83 ? -41.259 -7.001 26.256 1.00 51.97 83 ALA A N 1
ATOM 665 C CA . ALA A 1 83 ? -40.905 -8.254 25.587 1.00 51.97 83 ALA A CA 1
ATOM 666 C C . ALA A 1 83 ? -41.920 -8.557 24.471 1.00 51.97 83 ALA A C 1
ATOM 668 O O . ALA A 1 83 ? -43.105 -8.767 24.730 1.00 51.97 83 ALA A O 1
ATOM 669 N N . ILE A 1 84 ? -41.458 -8.575 23.216 1.00 44.44 84 ILE A N 1
ATOM 670 C CA . ILE A 1 84 ? -42.197 -9.144 22.081 1.00 44.44 84 ILE A CA 1
ATOM 671 C C . ILE A 1 84 ? -41.689 -10.576 21.909 1.00 44.44 84 ILE A C 1
ATOM 673 O O . ILE A 1 84 ? -40.835 -10.840 21.069 1.00 44.44 84 ILE A O 1
ATOM 677 N N . GLU A 1 85 ? -42.202 -11.508 22.705 1.00 43.72 85 GLU A N 1
ATOM 678 C CA . GLU A 1 85 ? -42.065 -12.931 22.396 1.00 43.72 85 GLU A CA 1
ATOM 679 C C . GLU A 1 85 ? -43.388 -13.470 21.854 1.00 43.72 85 GLU A C 1
ATOM 681 O O . GLU A 1 85 ? -44.472 -13.175 22.360 1.00 43.72 85 GLU A O 1
ATOM 686 N N . LYS A 1 86 ? -43.298 -14.252 20.772 1.00 45.75 86 LYS A N 1
ATOM 687 C CA . LYS A 1 86 ? -44.447 -14.886 20.108 1.00 45.75 86 LYS A CA 1
ATOM 688 C C . LYS A 1 86 ? -45.108 -15.985 20.956 1.00 45.75 86 LYS A C 1
ATOM 690 O O . LYS A 1 86 ? -46.215 -16.384 20.608 1.00 45.75 86 LYS A O 1
ATOM 695 N N . ASP A 1 87 ? -44.491 -16.414 22.060 1.00 47.81 87 ASP A N 1
ATOM 696 C CA . ASP A 1 87 ? -44.989 -17.468 22.952 1.00 47.81 87 ASP A CA 1
ATOM 697 C C . ASP A 1 87 ? -45.356 -16.935 24.352 1.00 47.81 87 ASP A C 1
ATOM 699 O O . ASP A 1 87 ? -44.680 -17.136 25.346 1.00 47.81 87 ASP A O 1
ATOM 703 N N . SER A 1 88 ? -46.485 -16.230 24.404 1.00 44.00 88 SER A N 1
ATOM 704 C CA . SER A 1 88 ? -47.540 -16.207 25.441 1.00 44.00 88 SER A CA 1
ATOM 705 C C . SER A 1 88 ? -47.292 -16.338 26.968 1.00 44.00 88 SER A C 1
ATOM 707 O O . SER A 1 88 ? -48.286 -16.440 27.689 1.00 44.00 88 SER A O 1
ATOM 709 N N . SER A 1 89 ? -46.091 -16.202 27.534 1.00 53.28 89 SER A N 1
ATOM 710 C CA . SER A 1 89 ? -45.952 -15.818 28.954 1.00 53.28 89 SER A CA 1
ATOM 711 C C . SER A 1 89 ? -45.654 -14.325 29.053 1.00 53.28 89 SER A C 1
ATOM 713 O O . SER A 1 89 ? -44.598 -13.872 28.623 1.00 53.28 89 SER A O 1
ATOM 715 N N . ARG A 1 90 ? -46.588 -13.533 29.599 1.00 55.62 90 ARG A N 1
ATOM 716 C CA . ARG A 1 90 ? -46.318 -12.130 29.950 1.00 55.62 90 ARG A CA 1
ATOM 717 C C . ARG A 1 90 ? -45.161 -12.110 30.948 1.00 55.62 90 ARG A C 1
ATOM 719 O O . ARG A 1 90 ? -45.370 -12.451 32.107 1.00 55.62 90 ARG A O 1
ATOM 726 N N . ILE A 1 91 ? -43.965 -11.727 30.510 1.00 63.69 91 ILE A N 1
ATOM 727 C CA . ILE A 1 91 ? -42.853 -11.481 31.427 1.00 63.69 91 ILE A CA 1
ATOM 728 C C . ILE A 1 91 ? -43.197 -10.198 32.188 1.00 63.69 91 ILE A C 1
ATOM 730 O O . ILE A 1 91 ? -43.196 -9.103 31.624 1.00 63.69 91 ILE A O 1
ATOM 734 N N . GLN A 1 92 ? -43.571 -10.350 33.457 1.00 84.44 92 GLN A N 1
ATOM 735 C CA . GLN A 1 92 ? -43.861 -9.252 34.376 1.00 84.44 92 GLN A CA 1
ATOM 736 C C . GLN A 1 92 ? -42.543 -8.645 34.848 1.00 84.44 92 GLN A C 1
ATOM 738 O O . GLN A 1 92 ? -42.024 -8.970 35.910 1.00 84.44 92 GLN A O 1
ATOM 743 N N . SER A 1 93 ? -41.966 -7.793 34.008 1.00 87.75 93 SER A N 1
ATOM 744 C CA . SER A 1 93 ? -40.667 -7.180 34.263 1.00 87.75 93 SER A CA 1
ATOM 745 C C . SER A 1 93 ? -40.752 -5.664 34.291 1.00 87.75 93 SER A C 1
ATOM 747 O O . SER A 1 93 ? -41.568 -5.053 33.588 1.00 87.75 93 SER A O 1
ATOM 749 N N . VAL A 1 94 ? -39.897 -5.062 35.112 1.00 92.12 94 VAL A N 1
ATOM 750 C CA . VAL A 1 94 ? -39.699 -3.615 35.192 1.00 92.12 94 VAL A CA 1
ATOM 751 C C . VAL A 1 94 ? -38.260 -3.257 34.851 1.00 92.12 94 VAL A C 1
ATOM 753 O O . VAL A 1 94 ? -37.330 -3.999 35.165 1.00 92.12 94 VAL A O 1
ATOM 756 N N . TRP A 1 95 ? -38.087 -2.111 34.200 1.00 93.50 95 TRP A N 1
ATOM 757 C CA . TRP A 1 95 ? -36.788 -1.549 33.854 1.00 93.50 95 TRP A CA 1
ATOM 758 C C . TRP A 1 95 ? -36.640 -0.148 34.443 1.00 93.50 95 TRP A C 1
ATOM 760 O O . TRP A 1 95 ? -37.598 0.635 34.481 1.00 93.50 95 TRP A O 1
ATOM 770 N N . GLY A 1 96 ? -35.419 0.194 34.837 1.00 93.31 96 GLY A N 1
ATOM 771 C CA . GLY A 1 96 ? -35.066 1.570 35.155 1.00 93.31 96 GLY A CA 1
ATOM 772 C C . GLY A 1 96 ? -33.583 1.769 35.404 1.00 93.31 96 GLY A C 1
ATOM 773 O O . GLY A 1 96 ? -32.793 0.824 35.378 1.00 93.31 96 GLY A O 1
ATOM 774 N N . ARG A 1 97 ? -33.199 3.030 35.590 1.00 94.81 97 ARG A N 1
ATOM 775 C CA . ARG A 1 97 ? -31.800 3.447 35.711 1.00 94.81 97 ARG A CA 1
ATOM 776 C C . ARG A 1 97 ? -31.439 3.848 37.136 1.00 94.81 97 ARG A C 1
ATOM 778 O O . ARG A 1 97 ? -32.312 4.069 37.976 1.00 94.81 97 ARG A O 1
ATOM 785 N N . SER A 1 98 ? -30.140 3.948 37.395 1.00 95.12 98 SER A N 1
ATOM 786 C CA . SER A 1 98 ? -29.588 4.459 38.648 1.00 95.12 98 SER A CA 1
ATOM 787 C C . SER A 1 98 ? -29.837 5.958 38.835 1.00 95.12 98 SER A C 1
ATOM 789 O O . SER A 1 98 ? -30.308 6.652 37.926 1.00 95.12 98 SER A O 1
ATOM 791 N N . LYS A 1 99 ? -29.499 6.495 40.014 1.00 93.31 99 LYS A N 1
ATOM 792 C CA . LYS A 1 99 ? -29.811 7.884 40.396 1.00 93.31 99 LYS A CA 1
ATOM 793 C C . LYS A 1 99 ? -29.303 8.933 39.400 1.00 93.31 99 LYS A C 1
ATOM 795 O O . LYS A 1 99 ? -29.955 9.957 39.199 1.00 93.31 99 LYS A O 1
ATOM 800 N N . ILE A 1 100 ? -28.175 8.672 38.738 1.00 93.94 100 ILE A N 1
ATOM 801 C CA . ILE A 1 100 ? -27.559 9.580 37.756 1.00 93.94 100 ILE A CA 1
ATOM 802 C C . ILE A 1 100 ? -28.454 9.818 36.526 1.00 93.94 100 ILE A C 1
ATOM 804 O O . ILE A 1 100 ? -28.306 10.831 35.840 1.00 93.94 100 ILE A O 1
ATOM 808 N N . ALA A 1 101 ? -29.474 8.983 36.296 1.00 94.38 101 ALA A N 1
ATOM 809 C CA . ALA A 1 101 ? -30.519 9.250 35.308 1.00 94.38 101 ALA A CA 1
ATOM 810 C C . ALA A 1 101 ? -31.214 10.607 35.497 1.00 94.38 101 ALA A C 1
ATOM 812 O O . ALA A 1 101 ? -31.680 11.171 34.507 1.00 94.38 101 ALA A O 1
ATOM 813 N N . LYS A 1 102 ? -31.199 11.178 36.716 1.00 95.38 102 LYS A N 1
ATOM 814 C CA . LYS A 1 102 ? -31.708 12.529 37.000 1.00 95.38 102 LYS A CA 1
ATOM 815 C C . LYS A 1 102 ? -31.094 13.630 36.129 1.00 95.38 102 LYS A C 1
ATOM 817 O O . LYS A 1 102 ? -31.704 14.682 35.989 1.00 95.38 102 LYS A O 1
ATOM 822 N N . LEU A 1 103 ? -29.921 13.396 35.539 1.00 96.25 103 LEU A N 1
ATOM 823 C CA . LEU A 1 103 ? -29.219 14.335 34.657 1.00 96.25 103 LEU A CA 1
ATOM 824 C C . LEU A 1 103 ? -29.608 14.207 33.175 1.00 96.25 103 LEU A C 1
ATOM 826 O O . LEU A 1 103 ? -29.008 14.870 32.329 1.00 96.25 103 LEU A O 1
ATOM 830 N N . ASN A 1 104 ? -30.592 13.367 32.845 1.00 95.31 104 ASN A N 1
ATOM 831 C CA . ASN A 1 104 ? -31.074 13.142 31.483 1.00 95.31 104 ASN A CA 1
ATOM 832 C C . ASN A 1 104 ? -32.610 13.032 31.443 1.00 95.31 104 ASN A C 1
ATOM 834 O O . ASN A 1 104 ? -33.287 13.088 32.471 1.00 95.31 104 ASN A O 1
ATOM 838 N N . GLN A 1 105 ? -33.178 12.845 30.252 1.00 93.00 105 GLN A N 1
ATOM 839 C CA . GLN A 1 105 ? -34.581 12.499 30.072 1.00 93.00 105 GLN A CA 1
ATOM 840 C C . GLN A 1 105 ? -34.937 11.231 30.867 1.00 93.00 105 GLN A C 1
ATOM 842 O O . GLN A 1 105 ? -34.168 10.265 30.831 1.00 93.00 105 GLN A O 1
ATOM 847 N N . PRO A 1 106 ? -36.116 11.173 31.516 1.00 91.25 106 PRO A N 1
ATOM 848 C CA . PRO A 1 106 ? -37.174 12.195 31.560 1.00 91.25 106 PRO A CA 1
ATOM 849 C C . PRO A 1 106 ? -37.060 13.216 32.701 1.00 91.25 106 PRO A C 1
ATOM 851 O O . PRO A 1 106 ? -37.936 14.067 32.827 1.00 91.25 106 PRO A O 1
ATOM 854 N N . PHE A 1 107 ? -36.013 13.151 33.517 1.00 93.44 107 PHE A N 1
ATOM 855 C CA . PHE A 1 107 ? -35.900 13.919 34.757 1.00 93.44 107 PHE A CA 1
ATOM 856 C C . PHE A 1 107 ? -35.368 15.343 34.557 1.00 93.44 107 PHE A C 1
ATOM 858 O O . PHE A 1 107 ? -35.861 16.279 35.183 1.00 93.44 107 PHE A O 1
ATOM 865 N N . ALA A 1 108 ? -34.370 15.515 33.687 1.00 94.69 108 ALA A N 1
ATOM 866 C CA . ALA A 1 108 ? -33.729 16.803 33.448 1.00 94.69 108 ALA A CA 1
ATOM 867 C C . ALA A 1 108 ? -34.336 17.552 32.259 1.00 94.69 108 ALA A C 1
ATOM 869 O O . ALA A 1 108 ? -34.700 16.968 31.237 1.00 94.69 108 ALA A O 1
ATOM 870 N N . GLY A 1 109 ? -34.357 18.881 32.362 1.00 94.44 109 GLY A N 1
ATOM 871 C CA . GLY A 1 109 ? -34.518 19.765 31.212 1.00 94.44 109 GLY A CA 1
ATOM 872 C C . GLY A 1 109 ? -33.208 19.921 30.438 1.00 94.44 109 GLY A C 1
ATOM 873 O O . GLY A 1 109 ? -32.121 19.754 30.987 1.00 94.44 109 GLY A O 1
ATOM 874 N N . LYS A 1 110 ? -33.311 20.279 29.158 1.00 97.00 110 LYS A N 1
ATOM 875 C CA . LYS A 1 110 ? -32.146 20.605 28.328 1.00 97.00 110 LYS A CA 1
ATOM 876 C C . LYS A 1 110 ? -31.571 21.971 28.701 1.00 97.00 110 LYS A C 1
ATOM 878 O O . LYS A 1 110 ? -32.311 22.933 28.905 1.00 97.00 110 LYS A O 1
ATOM 883 N N . VAL A 1 111 ? -30.251 22.051 28.741 1.00 97.19 111 VAL A N 1
ATOM 884 C CA . VAL A 1 111 ? -29.459 23.245 29.021 1.00 97.19 111 VAL A CA 1
ATOM 885 C C . VAL A 1 111 ? -29.233 24.019 27.726 1.00 97.19 111 VAL A C 1
ATOM 887 O O . VAL A 1 111 ? -28.887 23.450 26.693 1.00 97.19 111 VAL A O 1
ATOM 890 N N . ASN A 1 112 ? -29.436 25.333 27.784 1.00 96.69 112 ASN A N 1
ATOM 891 C CA . ASN A 1 112 ? -29.079 26.266 26.720 1.00 96.69 112 ASN A CA 1
ATOM 892 C C . ASN A 1 112 ? -28.336 27.455 27.342 1.00 96.69 112 ASN A C 1
ATOM 894 O O . ASN A 1 112 ? -28.969 28.343 27.919 1.00 96.69 112 ASN A O 1
ATOM 898 N N . LYS A 1 113 ? -26.999 27.430 27.317 1.00 96.50 113 LYS A N 1
ATOM 899 C CA . LYS A 1 113 ? -26.154 28.380 28.055 1.00 96.50 113 LYS A CA 1
ATOM 900 C C . LYS A 1 113 ? -24.801 28.579 27.377 1.00 96.50 113 LYS A C 1
ATOM 902 O O . LYS A 1 113 ? -24.167 27.621 26.953 1.00 96.50 113 LYS A O 1
ATOM 907 N N . VAL A 1 114 ? -24.326 29.825 27.364 1.00 96.19 114 VAL A N 1
ATOM 908 C CA . VAL A 1 114 ? -22.944 30.188 27.010 1.00 96.19 114 VAL A CA 1
ATOM 909 C C . VAL A 1 114 ? -22.230 30.645 28.281 1.00 96.19 114 VAL A C 1
ATOM 911 O O . VAL A 1 114 ? -22.715 31.553 28.963 1.00 96.19 114 VAL A O 1
ATOM 914 N N . TRP A 1 115 ? -21.078 30.057 28.605 1.00 96.56 115 TRP A N 1
ATOM 915 C CA . TRP A 1 115 ? -20.274 30.505 29.747 1.00 96.56 115 TRP A CA 1
ATOM 916 C C . TRP A 1 115 ? -19.424 31.711 29.334 1.00 96.56 115 TRP A C 1
ATOM 918 O O . TRP A 1 115 ? -18.352 31.587 28.750 1.00 96.56 115 TRP A O 1
ATOM 928 N N . SER A 1 116 ? -19.938 32.912 29.607 1.00 94.44 116 SER A N 1
ATOM 929 C CA . SER A 1 116 ? -19.343 34.200 29.211 1.00 94.44 116 SER A CA 1
ATOM 930 C C . SER A 1 116 ? -18.209 34.689 30.119 1.00 94.44 116 SER A C 1
ATOM 932 O O . SER A 1 116 ? -17.589 35.717 29.844 1.00 94.44 116 SER A O 1
ATOM 934 N N . THR A 1 117 ? -17.926 33.966 31.200 1.00 94.81 117 THR A N 1
ATOM 935 C CA . THR A 1 117 ? -16.834 34.235 32.139 1.00 94.81 117 THR A CA 1
ATOM 936 C C . THR A 1 117 ? -15.888 33.046 32.191 1.00 94.81 117 THR A C 1
ATOM 938 O O . THR A 1 117 ? -16.293 31.915 31.941 1.00 94.81 117 THR A O 1
ATOM 941 N N . TYR A 1 118 ? -14.633 33.302 32.554 1.00 95.69 118 TYR A N 1
ATOM 942 C CA . TYR A 1 118 ? -13.674 32.243 32.856 1.00 95.69 118 TYR A CA 1
ATOM 943 C C . TYR A 1 118 ? -14.235 31.310 33.942 1.00 95.69 118 TYR A C 1
ATOM 945 O O . TYR A 1 118 ? -14.725 31.787 34.966 1.00 95.69 118 TYR A O 1
ATOM 953 N N . THR A 1 119 ? -14.160 30.003 33.711 1.00 96.88 119 THR A N 1
ATOM 954 C CA . THR A 1 119 ? -14.629 28.951 34.621 1.00 96.88 119 THR A CA 1
ATOM 955 C C . THR A 1 119 ? -13.727 27.717 34.494 1.00 96.88 119 THR A C 1
ATOM 957 O O . THR A 1 119 ? -12.694 27.758 33.819 1.00 96.88 119 THR A O 1
ATOM 960 N N . THR A 1 120 ? -14.079 26.617 35.148 1.00 96.38 120 THR A N 1
ATOM 961 C CA . THR A 1 120 ? -13.368 25.340 35.042 1.00 96.38 120 THR A CA 1
ATOM 962 C C . THR A 1 120 ? -14.320 24.207 34.698 1.00 96.38 120 THR A C 1
ATOM 964 O O . THR A 1 120 ? -15.527 24.300 34.927 1.00 96.38 120 THR A O 1
ATOM 967 N N . PHE A 1 121 ? -13.765 23.116 34.173 1.00 95.38 121 PHE A N 1
ATOM 968 C CA . PHE A 1 121 ? -14.511 21.885 33.924 1.00 95.38 121 PHE A CA 1
ATOM 969 C C . PHE A 1 121 ? -15.305 21.419 35.150 1.00 95.38 121 PHE A C 1
ATOM 971 O O . PHE A 1 121 ? -16.499 21.159 35.039 1.00 95.38 121 PHE A O 1
ATOM 978 N N . TYR A 1 122 ? -14.669 21.371 36.322 1.00 95.62 122 TYR A N 1
ATOM 979 C CA . TYR A 1 122 ? -15.324 20.926 37.552 1.00 95.62 122 TYR A CA 1
ATOM 980 C C . TYR A 1 122 ? -16.417 21.876 38.020 1.00 95.62 122 TYR A C 1
ATOM 982 O O . TYR A 1 122 ? -17.456 21.403 38.459 1.00 95.62 122 TYR A O 1
ATOM 990 N N . THR A 1 123 ? -16.235 23.186 37.848 1.00 96.69 123 THR A N 1
ATOM 991 C CA . THR A 1 123 ? -17.288 24.162 38.157 1.00 96.69 123 THR A CA 1
ATOM 992 C C . THR A 1 123 ? -18.516 23.954 37.261 1.00 96.69 123 THR A C 1
ATOM 994 O O . THR A 1 123 ? -19.644 24.027 37.737 1.00 96.69 123 THR A O 1
ATOM 997 N N . ILE A 1 124 ? -18.323 23.675 35.963 1.00 97.00 124 ILE A N 1
ATOM 998 C CA . ILE A 1 124 ? -19.448 23.360 35.068 1.00 97.00 124 ILE A CA 1
ATOM 999 C C . ILE A 1 124 ? -20.080 22.015 35.447 1.00 97.00 124 ILE A C 1
ATOM 1001 O O . ILE A 1 124 ? -21.302 21.912 35.466 1.00 97.00 124 ILE A O 1
ATOM 1005 N N . ALA A 1 125 ? -19.282 20.994 35.761 1.00 95.88 125 ALA A N 1
ATOM 1006 C CA . ALA A 1 125 ? -19.805 19.684 36.141 1.00 95.88 125 ALA A CA 1
ATOM 1007 C C . ALA A 1 125 ? -20.624 19.737 37.442 1.00 95.88 125 ALA A C 1
ATOM 1009 O O . ALA A 1 125 ? -21.701 19.151 37.498 1.00 95.88 125 ALA A O 1
ATOM 1010 N N . GLU A 1 126 ? -20.165 20.496 38.438 1.00 97.06 126 GLU A N 1
ATOM 1011 C CA . GLU A 1 126 ? -20.911 20.792 39.664 1.00 97.06 126 GLU A CA 1
ATOM 1012 C C . GLU A 1 126 ? -22.239 21.491 39.347 1.00 97.06 126 GLU A C 1
ATOM 1014 O O . GLU A 1 126 ? -23.293 21.008 39.753 1.00 97.06 126 GLU A O 1
ATOM 1019 N N . GLU A 1 127 ? -22.211 22.543 38.515 1.00 97.25 127 GLU A N 1
ATOM 1020 C CA . GLU A 1 127 ? -23.423 23.243 38.069 1.00 97.25 127 GLU A CA 1
ATOM 1021 C C . GLU A 1 127 ? -24.424 22.285 37.399 1.00 97.25 127 GLU A C 1
ATOM 1023 O O . GLU A 1 127 ? -25.625 22.354 37.654 1.00 97.25 127 GLU A O 1
ATOM 1028 N N . MET A 1 128 ? -23.950 21.381 36.537 1.00 97.75 128 MET A N 1
ATOM 1029 C CA . MET A 1 128 ? -24.803 20.405 35.854 1.00 97.75 128 MET A CA 1
ATOM 1030 C C . MET A 1 128 ? -25.364 19.351 36.815 1.00 97.75 128 MET A C 1
ATOM 1032 O O . MET A 1 128 ? -26.536 18.996 36.700 1.00 97.75 128 MET A O 1
ATOM 1036 N N . CYS A 1 129 ? -24.566 18.876 37.773 1.00 96.38 129 CYS A N 1
ATOM 1037 C CA . CYS A 1 129 ? -25.005 17.952 38.818 1.00 96.38 129 CYS A CA 1
ATOM 1038 C C . CYS A 1 129 ? -26.090 18.566 39.715 1.00 96.38 129 CYS A C 1
ATOM 1040 O O . CYS A 1 129 ? -27.093 17.903 40.004 1.00 96.38 129 CYS A O 1
ATOM 1042 N N . ASP A 1 130 ? -25.944 19.843 40.073 1.00 96.62 130 ASP A N 1
ATOM 1043 C CA . ASP A 1 130 ? -26.914 20.587 40.879 1.00 96.62 130 ASP A CA 1
ATOM 1044 C C . ASP A 1 130 ? -28.292 20.662 40.208 1.00 96.62 130 ASP A C 1
ATOM 1046 O O . ASP A 1 130 ? -29.316 20.530 40.883 1.00 96.62 130 ASP A O 1
ATOM 1050 N N . LEU A 1 131 ? -28.345 20.787 38.873 1.00 95.31 131 LEU A N 1
ATOM 1051 C CA . LEU A 1 131 ? -29.611 20.781 38.123 1.00 95.31 131 LEU A CA 1
ATOM 1052 C C . LEU A 1 131 ? -30.406 19.476 38.302 1.00 95.31 131 LEU A C 1
ATOM 1054 O O . LEU A 1 131 ? -31.634 19.504 38.237 1.00 95.31 131 LEU A O 1
ATOM 1058 N N . GLY A 1 132 ? -29.725 18.347 38.524 1.00 91.56 132 GLY A N 1
ATOM 1059 C CA . GLY A 1 132 ? -30.342 17.042 38.790 1.00 91.56 132 GLY A CA 1
ATOM 1060 C C . GLY A 1 132 ? -30.414 16.664 40.271 1.00 91.56 132 GLY A C 1
ATOM 1061 O O . GLY A 1 132 ? -30.833 15.550 40.589 1.00 91.56 132 GLY A O 1
ATOM 1062 N N . GLY A 1 133 ? -29.984 17.541 41.185 1.00 92.25 133 GLY A N 1
ATOM 1063 C CA . GLY A 1 133 ? -29.883 17.229 42.613 1.00 92.25 133 GLY A CA 1
ATOM 1064 C C . GLY A 1 133 ? -28.891 16.099 42.921 1.00 92.25 133 GLY A C 1
ATOM 1065 O O . GLY A 1 133 ? -29.127 15.298 43.830 1.00 92.25 133 GLY A O 1
ATOM 1066 N N . ILE A 1 134 ? -27.818 15.994 42.135 1.00 92.81 134 ILE A N 1
ATOM 1067 C CA . ILE A 1 134 ? -26.728 15.036 42.333 1.00 92.81 134 ILE A CA 1
ATOM 1068 C C . ILE A 1 134 ? -25.587 15.737 43.063 1.00 92.81 134 ILE A C 1
ATOM 1070 O O . ILE A 1 134 ? -25.178 16.828 42.683 1.00 92.81 134 ILE A O 1
ATOM 1074 N N . THR A 1 135 ? -25.051 15.109 44.108 1.00 93.00 135 THR A N 1
ATOM 1075 C CA . THR A 1 135 ? -23.869 15.631 44.797 1.00 93.00 135 THR A CA 1
ATOM 1076 C C . THR A 1 135 ? -22.639 15.402 43.930 1.00 93.00 135 THR A C 1
ATOM 1078 O O . THR A 1 135 ? -22.308 14.264 43.602 1.00 93.00 135 THR A O 1
ATOM 1081 N N . TRP A 1 136 ? -21.968 16.486 43.555 1.00 93.44 136 TRP A N 1
ATOM 1082 C CA . TRP A 1 136 ? -20.704 16.429 42.837 1.00 93.44 136 TRP A CA 1
ATOM 1083 C C . TRP A 1 136 ? -19.537 16.178 43.802 1.00 93.44 136 TRP A C 1
ATOM 1085 O O . TRP A 1 136 ? -19.413 16.850 44.826 1.00 93.44 136 TRP A O 1
ATOM 1095 N N . ASP A 1 137 ? -18.667 15.227 43.461 1.00 93.38 137 ASP A N 1
ATOM 1096 C CA . ASP A 1 137 ? -17.427 14.950 44.190 1.00 93.38 137 ASP A CA 1
ATOM 1097 C C . ASP A 1 137 ? -16.258 14.830 43.204 1.00 93.38 137 ASP A C 1
ATOM 1099 O O . ASP A 1 137 ? -16.073 13.824 42.512 1.00 93.38 137 ASP A O 1
ATOM 1103 N N . SER A 1 138 ? -15.436 15.878 43.152 1.00 91.12 138 SER A N 1
ATOM 1104 C CA . SER A 1 138 ? -14.273 15.934 42.267 1.00 91.12 138 SER A CA 1
ATOM 1105 C C . SER A 1 138 ? -13.179 14.927 42.635 1.00 91.12 138 SER A C 1
ATOM 1107 O O . SER A 1 138 ? -12.357 14.597 41.780 1.00 91.12 138 SER A O 1
ATOM 1109 N N . SER A 1 139 ? -13.165 14.392 43.863 1.00 91.81 139 SER A N 1
ATOM 1110 C CA . SER A 1 139 ? -12.187 13.380 44.286 1.00 91.81 139 SER A CA 1
ATOM 1111 C C . SER A 1 139 ? -12.420 12.013 43.635 1.00 91.81 139 SER A C 1
ATOM 1113 O O . SER A 1 139 ? -11.505 11.189 43.571 1.00 91.81 139 SER A O 1
ATOM 1115 N N . LEU A 1 140 ? -13.621 11.787 43.094 1.00 89.62 140 LEU A N 1
ATOM 1116 C CA . LEU A 1 140 ? -13.992 10.559 42.394 1.00 89.62 140 LEU A CA 1
ATOM 1117 C C . LEU A 1 140 ? -13.685 10.602 40.886 1.00 89.62 140 LEU A C 1
ATOM 1119 O O . LEU A 1 140 ? -13.943 9.616 40.184 1.00 89.62 140 LEU A O 1
ATOM 1123 N N . CYS A 1 141 ? -13.119 11.713 40.399 1.00 90.69 141 CYS A N 1
ATOM 1124 C CA . CYS A 1 141 ? -12.761 11.943 39.002 1.00 90.69 141 CYS A CA 1
ATOM 1125 C C . CYS A 1 141 ? -11.257 11.733 38.745 1.00 90.69 141 CYS A C 1
ATOM 1127 O O . CYS A 1 141 ? -10.406 12.221 39.483 1.00 90.69 141 CYS A O 1
ATOM 1129 N N . GLU A 1 142 ? -10.917 11.012 37.672 1.00 90.81 142 GLU A N 1
ATOM 1130 C CA . GLU A 1 142 ? -9.530 10.744 37.264 1.00 90.81 142 GLU A CA 1
ATOM 1131 C C . GLU A 1 142 ? -8.872 11.859 36.423 1.00 90.81 142 GLU A C 1
ATOM 1133 O O . GLU A 1 142 ? -7.650 12.028 36.521 1.00 90.81 142 GLU A O 1
ATOM 1138 N N . PRO A 1 143 ? -9.577 12.580 35.524 1.00 88.44 143 PRO A N 1
ATOM 1139 C CA . PRO A 1 143 ? -8.971 13.703 34.816 1.00 88.44 143 PRO A CA 1
ATOM 1140 C C . PRO A 1 143 ? -8.616 14.851 35.753 1.00 88.44 143 PRO A C 1
ATOM 1142 O O . PRO A 1 143 ? -9.273 15.066 36.758 1.00 88.44 143 PRO A O 1
ATOM 1145 N N . ASN A 1 144 ? -7.585 15.617 35.403 1.00 88.38 144 ASN A N 1
ATOM 1146 C CA . ASN A 1 144 ? -7.285 16.840 36.139 1.00 88.38 144 ASN A CA 1
ATOM 1147 C C . ASN A 1 144 ? -8.274 17.937 35.737 1.00 88.38 144 ASN A C 1
ATOM 1149 O O . ASN A 1 144 ? -8.713 17.996 34.586 1.00 88.38 144 ASN A O 1
ATOM 1153 N N . GLU A 1 145 ? -8.559 18.840 36.672 1.00 92.94 145 GLU A N 1
ATOM 1154 C CA . GLU A 1 145 ? -9.292 20.066 36.379 1.00 92.94 145 GLU A CA 1
ATOM 1155 C C . GLU A 1 145 ? -8.570 20.883 35.296 1.00 92.94 145 GLU A C 1
ATOM 1157 O O . GLU A 1 145 ? -7.338 20.971 35.275 1.00 92.94 145 GLU A O 1
ATOM 1162 N N . TYR A 1 146 ? -9.339 21.498 34.398 1.00 94.81 146 TYR A N 1
ATOM 1163 C CA . TYR A 1 146 ? -8.815 22.382 33.364 1.00 94.81 146 TYR A CA 1
ATOM 1164 C C . TYR A 1 146 ? -9.681 23.633 33.204 1.00 94.81 146 TYR A C 1
ATOM 1166 O O . TYR A 1 146 ? -10.865 23.661 33.557 1.00 94.81 146 TYR A O 1
ATOM 1174 N N . ALA A 1 147 ? -9.051 24.686 32.690 1.00 96.06 147 ALA A N 1
ATOM 1175 C CA . ALA A 1 147 ? -9.669 25.984 32.484 1.00 96.06 147 ALA A CA 1
ATOM 1176 C C . ALA A 1 147 ? -10.584 25.988 31.255 1.00 96.06 147 ALA A C 1
ATOM 1178 O O . ALA A 1 147 ? -10.217 25.476 30.199 1.00 96.06 147 ALA A O 1
ATOM 1179 N N . ILE A 1 148 ? -11.733 26.647 31.380 1.00 94.56 148 ILE A N 1
ATOM 1180 C CA . ILE A 1 148 ? -12.646 26.949 30.279 1.00 94.56 148 ILE A CA 1
ATOM 1181 C C . ILE A 1 148 ? -12.713 28.470 30.167 1.00 94.56 148 ILE A C 1
ATOM 1183 O O . ILE A 1 148 ? -13.154 29.170 31.083 1.00 94.56 148 ILE A O 1
ATOM 1187 N N . TYR A 1 149 ? -12.203 28.997 29.056 1.00 94.19 149 TYR A N 1
ATOM 1188 C CA . TYR A 1 149 ? -12.144 30.435 28.835 1.00 94.19 149 TYR A CA 1
ATOM 1189 C C . TYR A 1 149 ? -13.536 31.003 28.534 1.00 94.19 149 TYR A C 1
ATOM 1191 O O . TYR A 1 149 ? -14.435 30.320 28.048 1.00 94.19 149 TYR A O 1
ATOM 1199 N N . ALA A 1 150 ? -13.711 32.292 28.818 1.00 93.06 150 ALA A N 1
ATOM 1200 C CA . ALA A 1 150 ? -14.944 32.999 28.497 1.00 93.06 150 ALA A CA 1
ATOM 1201 C C . ALA A 1 150 ? -15.307 32.822 27.011 1.00 93.06 150 ALA A C 1
ATOM 1203 O O . ALA A 1 150 ? -14.465 33.039 26.140 1.00 93.06 150 ALA A O 1
ATOM 1204 N N . TYR A 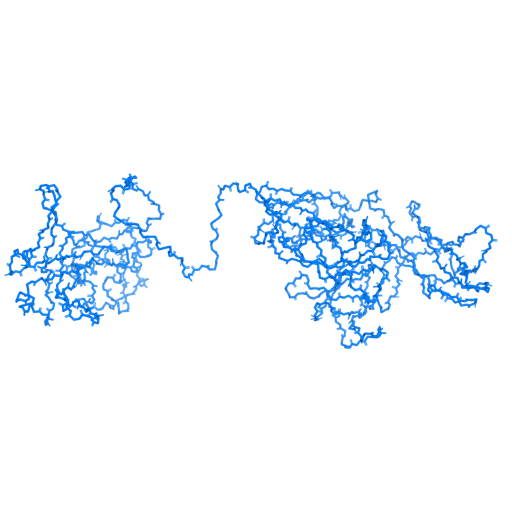1 151 ? -16.566 32.473 26.742 1.00 90.25 151 TYR A N 1
ATOM 1205 C CA . TYR A 1 151 ? -17.130 32.251 25.406 1.00 90.25 151 TYR A CA 1
ATOM 1206 C C . TYR A 1 151 ? -16.519 31.084 24.614 1.00 90.25 151 TYR A C 1
ATOM 1208 O O . TYR A 1 151 ? -16.801 30.966 23.424 1.00 90.25 151 TYR A O 1
ATOM 1216 N N . SER A 1 152 ? -15.706 30.216 25.231 1.00 91.94 152 SER A N 1
ATOM 1217 C CA . SER A 1 152 ? -15.110 29.069 24.529 1.00 91.94 152 SER A CA 1
ATOM 1218 C C . SER A 1 152 ? -15.965 27.802 24.568 1.00 91.94 152 SER A C 1
ATOM 1220 O O . SER A 1 152 ? -15.635 26.842 23.881 1.00 91.94 152 SER A O 1
ATOM 1222 N N . TYR A 1 153 ? -17.025 27.773 25.381 1.00 94.19 153 TYR A N 1
ATOM 1223 C CA . TYR A 1 153 ? -17.948 26.645 25.476 1.00 94.19 153 TYR A CA 1
ATOM 1224 C C . TYR A 1 153 ? -19.396 27.123 25.625 1.00 94.19 153 TYR A C 1
ATOM 1226 O O . TYR A 1 153 ? -19.690 28.078 26.359 1.00 94.19 153 TYR A O 1
ATOM 1234 N N . SER A 1 154 ? -20.300 26.435 24.935 1.00 94.62 154 SER A N 1
ATOM 1235 C CA . SER A 1 154 ? -21.738 26.663 24.982 1.00 94.62 154 SER A CA 1
ATOM 1236 C C . SER A 1 154 ? -22.480 25.341 24.872 1.00 94.62 154 SER A C 1
ATOM 1238 O O . SER A 1 154 ? -22.201 24.550 23.980 1.00 94.62 154 SER A O 1
ATOM 1240 N N . ALA A 1 155 ? -23.458 25.143 25.747 1.00 95.69 155 ALA A N 1
ATOM 1241 C CA . ALA A 1 155 ? -24.399 24.040 25.664 1.00 95.69 155 ALA A CA 1
ATOM 1242 C C . ALA A 1 155 ? -25.619 24.512 24.869 1.00 95.69 155 ALA A C 1
ATOM 1244 O O . ALA A 1 155 ? -26.279 25.468 25.282 1.00 95.69 155 ALA A O 1
ATOM 1245 N N . GLU A 1 156 ? -25.922 23.858 23.749 1.00 95.44 156 GLU A N 1
ATOM 1246 C CA . GLU A 1 156 ? -27.033 24.220 22.863 1.00 95.44 156 GLU A CA 1
ATOM 1247 C C . GLU A 1 156 ? -28.121 23.143 22.875 1.00 95.44 156 GLU A C 1
ATOM 1249 O O . GLU A 1 156 ? -28.172 22.255 22.030 1.00 95.44 156 GLU A O 1
ATOM 1254 N N . TYR A 1 157 ? -29.040 23.243 23.837 1.00 96.50 157 TYR A N 1
ATOM 1255 C CA . TYR A 1 157 ? -30.213 22.370 23.934 1.00 96.50 157 TYR A CA 1
ATOM 1256 C C . TYR A 1 157 ? -29.867 20.876 24.124 1.00 96.50 157 TYR A C 1
ATOM 1258 O O . TYR A 1 157 ? -30.474 19.983 23.516 1.00 96.50 157 TYR A O 1
ATOM 1266 N N . ILE A 1 158 ? -28.929 20.619 25.036 1.00 96.50 158 ILE A N 1
ATOM 1267 C CA . ILE A 1 158 ? -28.438 19.289 25.435 1.00 96.50 158 ILE A CA 1
ATOM 1268 C C . ILE A 1 158 ? -28.670 19.046 26.932 1.00 96.50 158 ILE A C 1
ATOM 1270 O O . ILE A 1 158 ? -28.799 19.994 27.703 1.00 96.50 158 ILE A O 1
ATOM 1274 N N . TYR A 1 159 ? -28.796 17.796 27.365 1.00 97.81 159 TYR A N 1
ATOM 1275 C CA . TYR A 1 159 ? -29.026 17.443 28.767 1.00 97.81 159 TYR A CA 1
ATOM 1276 C C . TYR A 1 159 ? -27.781 17.693 29.638 1.00 97.81 159 TYR A C 1
ATOM 1278 O O . TYR A 1 159 ? -26.660 17.636 29.131 1.00 97.81 159 TYR A O 1
ATOM 1286 N N . PRO A 1 160 ? -27.939 17.923 30.958 1.00 97.88 160 PRO A N 1
ATOM 1287 C CA . PRO A 1 160 ? -26.811 18.120 31.871 1.00 97.88 160 PRO A CA 1
ATOM 1288 C C . PRO A 1 160 ? -25.741 17.025 31.774 1.00 97.88 160 PRO A C 1
ATOM 1290 O O . PRO A 1 160 ? -24.552 17.331 31.753 1.00 97.88 160 PRO A O 1
ATOM 1293 N N . ILE A 1 161 ? -26.140 15.754 31.645 1.00 96.88 161 ILE A N 1
ATOM 1294 C CA . ILE A 1 161 ? -25.179 14.655 31.485 1.00 96.88 161 ILE A CA 1
ATOM 1295 C C . ILE A 1 161 ? -24.386 14.740 30.177 1.00 96.88 161 ILE A C 1
ATOM 1297 O O . ILE A 1 161 ? -23.213 14.383 30.155 1.00 96.88 161 ILE A O 1
ATOM 1301 N N . GLU A 1 162 ? -25.002 15.235 29.102 1.00 96.62 162 GLU A N 1
ATOM 1302 C CA . GLU A 1 162 ? -24.361 15.385 27.793 1.00 96.62 162 GLU A CA 1
ATOM 1303 C C . GLU A 1 162 ? -23.308 16.495 27.840 1.00 96.62 162 GLU A C 1
ATOM 1305 O O . GLU A 1 162 ? -22.218 16.307 27.313 1.00 96.62 162 GLU A O 1
ATOM 1310 N N . VAL A 1 163 ? -23.577 17.590 28.565 1.00 97.12 163 VAL A N 1
ATOM 1311 C CA . VAL A 1 163 ? -22.584 18.645 28.849 1.00 97.12 163 VAL A CA 1
ATOM 1312 C C . VAL A 1 163 ? -21.371 18.067 29.582 1.00 97.12 163 VAL A C 1
ATOM 1314 O O . VAL A 1 163 ? -20.227 18.295 29.188 1.00 97.12 163 VAL A O 1
ATOM 1317 N N . ILE A 1 164 ? -21.606 17.295 30.650 1.00 96.50 164 ILE A N 1
ATOM 1318 C CA . ILE A 1 164 ? -20.521 16.676 31.428 1.00 96.50 164 ILE A CA 1
ATOM 1319 C C . ILE A 1 164 ? -19.741 15.685 30.555 1.00 96.50 164 ILE A C 1
ATOM 1321 O O . ILE A 1 164 ? -18.511 15.682 30.590 1.00 96.50 164 ILE A O 1
ATOM 1325 N N . ALA A 1 165 ? -20.433 14.861 29.766 1.00 95.31 165 ALA A N 1
ATOM 1326 C CA . ALA A 1 165 ? -19.816 13.871 28.889 1.00 95.31 165 ALA A CA 1
ATOM 1327 C C . ALA A 1 165 ? -18.980 14.515 27.775 1.00 95.31 165 ALA A C 1
ATOM 1329 O O . ALA A 1 165 ? -17.860 14.069 27.525 1.00 95.31 165 ALA A O 1
ATOM 1330 N N . GLU A 1 166 ? -19.470 15.590 27.159 1.00 95.31 166 GLU A N 1
ATOM 1331 C CA . GLU A 1 166 ? -18.738 16.354 26.149 1.00 95.31 166 GLU A CA 1
ATOM 1332 C C . GLU A 1 166 ? -17.448 16.938 26.738 1.00 95.31 166 GLU A C 1
ATOM 1334 O O . GLU A 1 166 ? -16.357 16.696 26.217 1.00 95.31 166 GLU A O 1
ATOM 1339 N N . LEU A 1 167 ? -17.535 17.614 27.886 1.00 95.00 167 LEU A N 1
ATOM 1340 C CA . LEU A 1 167 ? -16.364 18.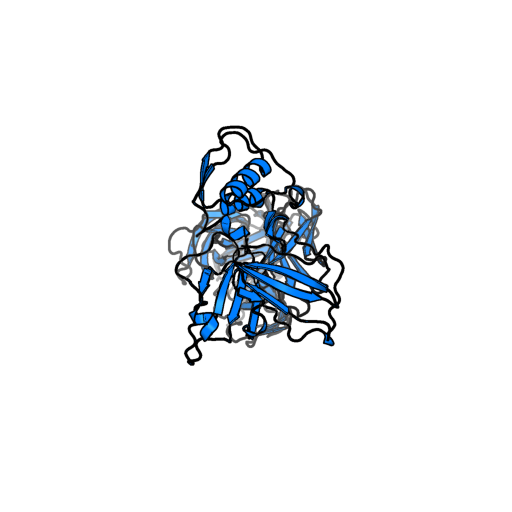181 28.557 1.00 95.00 167 LEU A CA 1
ATOM 1341 C C . LEU A 1 167 ? -15.391 17.104 29.069 1.00 95.00 167 LEU A C 1
ATOM 1343 O O . LEU A 1 167 ? -14.173 17.300 29.037 1.00 95.00 167 LEU A O 1
ATOM 1347 N N . ALA A 1 168 ? -15.893 15.953 29.519 1.00 93.69 168 ALA A N 1
ATOM 1348 C CA . ALA A 1 168 ? -15.059 14.812 29.886 1.00 93.69 168 ALA A CA 1
ATOM 1349 C C . ALA A 1 168 ? -14.320 14.236 28.666 1.00 93.69 168 ALA A C 1
ATOM 1351 O O . ALA A 1 168 ? -13.154 13.847 28.779 1.00 93.69 168 ALA A O 1
ATOM 1352 N N . SER A 1 169 ? -14.951 14.230 27.489 1.00 93.19 169 SER A N 1
ATOM 1353 C CA . SER A 1 169 ? -14.350 13.700 26.262 1.00 93.19 169 SER A CA 1
ATOM 1354 C C . SER A 1 169 ? -13.101 14.478 25.830 1.00 93.19 169 SER A C 1
ATOM 1356 O O . SER A 1 169 ? -12.128 13.870 25.380 1.00 93.19 169 SER A O 1
ATOM 1358 N N . PHE A 1 170 ? -13.054 15.797 26.071 1.00 91.12 170 PHE A N 1
ATOM 1359 C CA . PHE A 1 170 ? -11.894 16.644 25.752 1.00 91.12 170 PHE A CA 1
ATOM 1360 C C . PHE A 1 170 ? -10.610 16.234 26.481 1.00 91.12 170 PHE A C 1
ATOM 1362 O O . PHE A 1 170 ? -9.511 16.535 26.020 1.00 91.12 170 PHE A O 1
ATOM 1369 N N . VAL A 1 171 ? -10.733 15.519 27.600 1.00 88.25 171 VAL A N 1
ATOM 1370 C CA . VAL A 1 171 ? -9.605 15.000 28.386 1.00 88.25 171 VAL A CA 1
ATOM 1371 C C . VAL A 1 171 ? -9.448 13.482 28.268 1.00 88.25 171 VAL A C 1
ATOM 1373 O O . VAL A 1 171 ? -8.770 12.863 29.092 1.00 88.25 171 VAL A O 1
ATOM 1376 N N . GLY A 1 172 ? -10.070 12.870 27.253 1.00 88.50 172 GLY A N 1
ATOM 1377 C CA . GLY A 1 172 ? -10.086 11.418 27.070 1.00 88.50 172 GLY A CA 1
ATOM 1378 C C . GLY A 1 172 ? -10.784 10.692 28.224 1.00 88.50 172 GLY A C 1
ATOM 1379 O O . GLY A 1 172 ? -10.386 9.584 28.593 1.00 88.50 172 GLY A O 1
ATOM 1380 N N . GLY A 1 173 ? -11.762 11.351 28.846 1.00 89.88 173 GLY A N 1
ATOM 1381 C CA . GLY A 1 173 ? -12.584 10.819 29.921 1.00 89.88 173 GLY A CA 1
ATOM 1382 C C . GLY A 1 173 ? -13.946 10.334 29.434 1.00 89.88 173 GLY A C 1
ATOM 1383 O O . GLY A 1 173 ? -14.405 10.681 28.348 1.00 89.88 173 GLY A O 1
ATOM 1384 N N . LYS A 1 174 ? -14.604 9.548 30.280 1.00 90.94 174 LYS A N 1
ATOM 1385 C CA . LYS A 1 174 ? -15.993 9.106 30.138 1.00 90.94 174 LYS A CA 1
ATOM 1386 C C . LYS A 1 174 ? -16.711 9.216 31.475 1.00 90.94 174 LYS A C 1
ATOM 1388 O O . LYS A 1 174 ? -16.077 9.087 32.525 1.00 90.94 174 LYS A O 1
ATOM 1393 N N . VAL A 1 175 ? -18.019 9.430 31.427 1.00 92.94 175 VAL A N 1
ATOM 1394 C CA . VAL A 1 175 ? -18.869 9.515 32.618 1.00 92.94 175 VAL A CA 1
ATOM 1395 C C . VAL A 1 175 ? -19.422 8.133 32.934 1.00 92.94 175 VAL A C 1
ATOM 1397 O O . VAL A 1 175 ? -19.961 7.474 32.053 1.00 92.94 175 VAL A O 1
ATOM 1400 N N . ILE A 1 176 ? -19.277 7.699 34.181 1.00 91.31 176 ILE A N 1
ATOM 1401 C CA . ILE A 1 176 ? -19.806 6.436 34.698 1.00 91.31 176 ILE A CA 1
ATOM 1402 C C . ILE A 1 176 ? -20.509 6.682 36.037 1.00 91.31 176 ILE A C 1
ATOM 1404 O O . ILE A 1 176 ? -20.300 7.715 36.679 1.00 91.31 176 ILE A O 1
ATOM 1408 N N . THR A 1 177 ? -21.293 5.706 36.484 1.00 90.62 177 THR A N 1
ATOM 1409 C CA . THR A 1 177 ? -21.935 5.711 37.803 1.00 90.62 177 THR A CA 1
ATOM 1410 C C . THR A 1 177 ? -21.403 4.556 38.639 1.00 90.62 177 THR A C 1
ATOM 1412 O O . THR A 1 177 ? -21.317 3.437 38.141 1.00 90.62 177 THR A O 1
ATOM 1415 N N . ASP A 1 178 ? -21.054 4.794 39.903 1.00 89.06 178 ASP A N 1
ATOM 1416 C CA . ASP A 1 178 ? -20.708 3.701 40.818 1.00 89.06 178 ASP A CA 1
ATOM 1417 C C . ASP A 1 178 ? -21.946 3.089 41.507 1.00 89.06 178 ASP A C 1
ATOM 1419 O O . ASP A 1 178 ? -23.097 3.434 41.245 1.00 89.06 178 ASP A O 1
ATOM 1423 N N . LYS A 1 179 ? -21.726 2.102 42.376 1.00 88.12 179 LYS A N 1
ATOM 1424 C CA . LYS A 1 179 ? -22.797 1.433 43.135 1.00 88.12 179 LYS A CA 1
ATOM 1425 C C . LYS A 1 179 ? -23.400 2.262 44.267 1.00 88.12 179 LYS A C 1
ATOM 1427 O O . LYS A 1 179 ? -24.450 1.881 44.780 1.00 88.12 179 LYS A O 1
ATOM 1432 N N . ASP A 1 180 ? -22.737 3.353 44.626 1.00 88.69 180 ASP A N 1
ATOM 1433 C CA . ASP A 1 180 ? -23.142 4.275 45.680 1.00 88.69 180 ASP A CA 1
ATOM 1434 C C . ASP A 1 180 ? -23.831 5.518 45.077 1.00 88.69 180 ASP A C 1
ATOM 1436 O O . ASP A 1 180 ? -24.046 6.511 45.767 1.00 88.69 180 ASP A O 1
ATOM 1440 N N . ASP A 1 181 ? -24.211 5.438 43.791 1.00 87.38 181 ASP A N 1
ATOM 1441 C CA . ASP A 1 181 ? -24.911 6.467 43.023 1.00 87.38 181 ASP A CA 1
ATOM 1442 C C . ASP A 1 181 ? -24.119 7.773 42.829 1.00 87.38 181 ASP A C 1
ATOM 1444 O O . ASP A 1 181 ? -24.706 8.835 42.591 1.00 87.38 181 ASP A O 1
ATOM 1448 N N . ASN A 1 182 ? -22.785 7.704 42.872 1.00 90.81 182 ASN A N 1
ATOM 1449 C CA . ASN A 1 182 ? -21.929 8.839 42.544 1.00 90.81 182 ASN A CA 1
ATOM 1450 C C . ASN A 1 182 ? -21.628 8.884 41.046 1.00 90.81 182 ASN A C 1
ATOM 1452 O O . ASN A 1 182 ? -21.318 7.867 40.414 1.00 90.81 182 ASN A O 1
ATOM 1456 N N . LEU A 1 183 ? -21.637 10.097 40.494 1.00 92.81 183 LEU A N 1
ATOM 1457 C CA . LEU A 1 183 ? -21.118 10.357 39.159 1.00 92.81 183 LEU A CA 1
ATOM 1458 C C . LEU A 1 183 ? -19.591 10.383 39.219 1.00 92.81 183 LEU A C 1
ATOM 1460 O O . LEU A 1 183 ? -19.001 11.094 40.031 1.00 92.81 183 LEU A O 1
ATOM 1464 N N . ARG A 1 184 ? -18.946 9.628 38.331 1.00 91.81 184 ARG A N 1
ATOM 1465 C CA . ARG A 1 184 ? -17.487 9.580 38.217 1.00 91.81 184 ARG A CA 1
ATOM 1466 C C . ARG A 1 184 ? -17.067 9.841 36.785 1.00 91.81 184 ARG A C 1
ATOM 1468 O O . ARG A 1 184 ? -17.687 9.337 35.853 1.00 91.81 184 ARG A O 1
ATOM 1475 N N . ILE A 1 185 ? -15.966 10.564 36.607 1.00 92.19 185 ILE A N 1
ATOM 1476 C CA . ILE A 1 185 ? -15.305 10.660 35.306 1.00 92.19 185 ILE A CA 1
ATOM 1477 C C . ILE A 1 185 ? -14.007 9.871 35.360 1.00 92.19 185 ILE A C 1
ATOM 1479 O O . ILE A 1 185 ? -13.121 10.170 36.157 1.00 92.19 185 ILE A O 1
ATOM 1483 N N . VAL A 1 186 ? -13.876 8.872 34.497 1.00 90.38 186 VAL A N 1
ATOM 1484 C CA . VAL A 1 186 ? -12.680 8.024 34.414 1.00 90.38 186 VAL A CA 1
ATOM 1485 C C . VAL A 1 186 ? -12.032 8.166 33.046 1.00 90.38 186 VAL A C 1
ATOM 1487 O O . VAL A 1 186 ? -12.724 8.402 32.057 1.00 90.38 186 VAL A O 1
ATOM 1490 N N . LYS A 1 187 ? -10.708 8.031 32.962 1.00 88.19 187 LYS A N 1
ATOM 1491 C CA . LYS A 1 187 ? -9.997 8.053 31.680 1.00 88.19 187 LYS A CA 1
ATOM 1492 C C . LYS A 1 187 ? -10.174 6.729 30.949 1.00 88.19 187 LYS A C 1
ATOM 1494 O O . LYS A 1 187 ? -10.261 5.668 31.571 1.00 88.19 187 LYS A O 1
ATOM 1499 N N . TYR A 1 188 ? -10.148 6.771 29.621 1.00 83.31 188 TYR A N 1
ATOM 1500 C CA . TYR A 1 188 ? -9.972 5.551 28.839 1.00 83.31 188 TYR A CA 1
ATOM 1501 C C . TYR A 1 188 ? -8.603 4.933 29.159 1.00 83.31 188 TYR A C 1
ATOM 1503 O O . TYR A 1 188 ? -7.555 5.522 28.889 1.00 83.31 188 TYR A O 1
ATOM 1511 N N . LYS A 1 189 ? -8.612 3.743 29.768 1.00 72.31 189 LYS A N 1
ATOM 1512 C CA . LYS A 1 189 ? -7.414 2.928 29.997 1.00 72.31 189 LYS A CA 1
ATOM 1513 C C . LYS A 1 189 ? -7.373 1.845 28.928 1.00 72.31 189 LYS A C 1
ATOM 1515 O O . LYS A 1 189 ? -8.143 0.896 28.984 1.00 72.31 189 LYS A O 1
ATOM 1520 N N . TYR A 1 190 ? -6.469 2.008 27.967 1.00 67.25 190 TYR A N 1
ATOM 1521 C CA . TYR A 1 190 ? -6.259 1.051 26.874 1.00 67.25 190 TYR A CA 1
ATOM 1522 C C . TYR A 1 190 ? -5.297 -0.089 27.245 1.00 67.25 190 TYR A C 1
ATOM 1524 O O . TYR A 1 190 ? -5.095 -1.017 26.472 1.00 67.25 190 TYR A O 1
ATOM 1532 N N . THR A 1 191 ? -4.710 -0.034 28.440 1.00 60.22 191 THR A N 1
ATOM 1533 C CA . THR A 1 191 ? -3.847 -1.075 29.001 1.00 60.22 191 THR A CA 1
ATOM 1534 C C . THR A 1 191 ? -4.409 -1.542 30.334 1.00 60.22 191 THR A C 1
ATOM 1536 O O . THR A 1 191 ? -4.758 -0.734 31.197 1.00 60.22 191 THR A O 1
ATOM 1539 N N . ALA A 1 192 ? -4.488 -2.861 30.519 1.00 59.47 192 ALA A N 1
ATOM 1540 C CA . ALA A 1 192 ? -4.889 -3.448 31.788 1.00 59.47 192 ALA A CA 1
ATOM 1541 C C . ALA A 1 192 ? -3.829 -3.127 32.855 1.00 59.47 192 ALA A C 1
ATOM 1543 O O . ALA A 1 192 ? -2.729 -3.670 32.842 1.00 59.47 192 ALA A O 1
ATOM 1544 N N . THR A 1 193 ? -4.151 -2.224 33.780 1.00 59.19 193 THR A N 1
ATOM 1545 C CA . THR A 1 193 ? -3.284 -1.876 34.921 1.00 59.19 193 THR A CA 1
ATOM 1546 C C . THR A 1 193 ? -3.679 -2.610 36.206 1.00 59.19 193 THR A C 1
ATOM 1548 O O . THR A 1 193 ? -3.142 -2.320 37.273 1.00 59.19 193 THR A O 1
ATOM 1551 N N . GLY A 1 194 ? -4.672 -3.501 36.131 1.00 60.53 194 GLY A N 1
ATOM 1552 C CA . GLY A 1 194 ? -5.158 -4.278 37.268 1.00 60.53 194 GLY A CA 1
ATOM 1553 C C . GLY A 1 194 ? -4.283 -5.499 37.569 1.00 60.53 194 GLY A C 1
ATOM 1554 O O . GLY A 1 194 ? -3.540 -5.953 36.696 1.00 60.53 194 GLY A O 1
ATOM 1555 N N . PRO A 1 195 ? -4.367 -6.058 38.791 1.00 62.78 195 PRO A N 1
ATOM 1556 C CA . PRO A 1 195 ? -3.782 -7.363 39.079 1.00 62.78 195 PRO A CA 1
ATOM 1557 C C . PRO A 1 195 ? -4.334 -8.400 38.095 1.00 62.78 195 PRO A C 1
ATOM 1559 O O . PRO A 1 195 ? -5.507 -8.345 37.730 1.00 62.78 195 PRO A O 1
ATOM 1562 N N . ARG A 1 196 ? -3.488 -9.334 37.651 1.00 64.12 196 ARG A N 1
ATOM 1563 C CA . ARG A 1 196 ? -3.916 -10.447 36.799 1.00 64.12 196 ARG A CA 1
ATOM 1564 C C . ARG A 1 196 ? -4.926 -11.289 37.579 1.00 64.12 196 ARG A C 1
ATOM 1566 O O . ARG A 1 196 ? -4.575 -11.845 38.616 1.00 64.12 196 ARG A O 1
ATOM 1573 N N . TRP A 1 197 ? -6.155 -11.365 37.080 1.00 65.38 197 TRP A N 1
ATOM 1574 C CA . TRP A 1 197 ? -7.138 -12.333 37.552 1.00 65.38 197 TRP A CA 1
ATOM 1575 C C . TRP A 1 197 ? -6.938 -13.609 36.746 1.00 65.38 197 TRP A C 1
ATOM 1577 O O . TRP A 1 197 ? -6.962 -13.581 35.516 1.00 65.38 197 TRP A O 1
ATOM 1587 N N . GLU A 1 198 ? -6.657 -14.704 37.437 1.00 72.31 198 GLU A N 1
ATOM 1588 C CA . GLU A 1 198 ? -6.629 -16.032 36.842 1.00 72.31 198 GLU A CA 1
ATOM 1589 C C . GLU A 1 198 ? -8.006 -16.644 37.074 1.00 72.31 198 GLU A C 1
ATOM 1591 O O . GLU A 1 198 ? -8.392 -16.889 38.215 1.00 72.31 198 GLU A O 1
ATOM 1596 N N . ILE A 1 199 ? -8.768 -16.786 35.992 1.00 72.25 199 ILE A N 1
ATOM 1597 C CA . ILE A 1 199 ? -10.015 -17.544 35.974 1.00 72.25 199 ILE A CA 1
ATOM 1598 C C . ILE A 1 199 ? -9.634 -18.910 35.410 1.00 72.25 199 ILE A C 1
ATOM 1600 O O . ILE A 1 199 ? -9.063 -18.973 34.319 1.00 72.25 199 ILE A O 1
ATOM 1604 N N . ILE A 1 200 ? -9.871 -19.975 36.169 1.00 75.69 200 ILE A N 1
ATOM 1605 C CA . ILE A 1 200 ? -9.611 -21.346 35.716 1.00 75.69 200 ILE A CA 1
ATOM 1606 C C . ILE A 1 200 ? -10.860 -21.914 35.040 1.00 75.69 200 ILE A C 1
ATOM 1608 O O . ILE A 1 200 ? -11.965 -21.440 35.288 1.00 75.69 200 ILE A O 1
ATOM 1612 N N . ASP A 1 201 ? -10.696 -22.941 34.205 1.00 70.38 201 ASP A N 1
ATOM 1613 C CA . ASP A 1 201 ? -11.798 -23.534 33.429 1.00 70.38 201 ASP A CA 1
ATOM 1614 C C . ASP A 1 201 ? -13.000 -23.944 34.302 1.00 70.38 201 ASP A C 1
ATOM 1616 O O . ASP A 1 201 ? -14.146 -23.794 33.883 1.00 70.38 201 ASP A O 1
ATOM 1620 N N . ASP A 1 202 ? -12.752 -24.385 35.540 1.00 76.88 202 ASP A N 1
ATOM 1621 C CA . ASP A 1 202 ? -13.798 -24.777 36.495 1.00 76.88 202 ASP A CA 1
ATOM 1622 C C . ASP A 1 202 ? -14.703 -23.604 36.937 1.00 76.88 202 ASP A C 1
ATOM 1624 O O . ASP A 1 202 ? -15.829 -23.833 37.385 1.00 76.88 202 ASP A O 1
ATOM 1628 N N . ASP A 1 203 ? -14.246 -22.354 36.795 1.00 73.31 203 ASP A N 1
ATOM 1629 C CA . ASP A 1 203 ? -15.000 -21.140 37.136 1.00 73.31 203 ASP A CA 1
ATOM 1630 C C . ASP A 1 203 ? -15.836 -20.604 35.952 1.00 73.31 203 ASP A C 1
ATOM 1632 O O . ASP A 1 203 ? -16.639 -19.678 36.116 1.00 73.31 203 ASP A O 1
ATOM 1636 N N . ILE A 1 204 ? -15.662 -21.162 34.746 1.00 73.06 204 ILE A N 1
ATOM 1637 C CA . ILE A 1 204 ? -16.226 -20.638 33.498 1.00 73.06 204 ILE A CA 1
ATOM 1638 C C . ILE A 1 204 ? -17.421 -21.485 33.047 1.00 73.06 204 ILE A C 1
ATOM 1640 O O . ILE A 1 204 ? -17.279 -22.609 32.578 1.00 73.06 204 ILE A O 1
ATOM 1644 N N . ILE A 1 205 ? -18.624 -20.909 33.108 1.00 79.69 205 ILE A N 1
ATOM 1645 C CA . ILE A 1 205 ? -19.847 -21.564 32.604 1.00 79.69 205 ILE A CA 1
ATOM 1646 C C . ILE A 1 205 ? -19.916 -21.506 31.068 1.00 79.69 205 ILE A C 1
ATOM 1648 O O . ILE A 1 205 ? -20.352 -22.459 30.423 1.00 79.69 205 ILE A O 1
ATOM 1652 N N . SER A 1 206 ? -19.496 -20.390 30.470 1.00 73.62 206 SER A N 1
ATOM 1653 C CA . SER A 1 206 ? -19.447 -20.197 29.017 1.00 73.62 206 SER A CA 1
ATOM 1654 C C . SER A 1 206 ? -18.549 -19.016 28.657 1.00 73.62 206 SER A C 1
ATOM 1656 O O . SER A 1 206 ? -18.604 -17.989 29.334 1.00 73.62 206 SER A O 1
ATOM 1658 N N . ILE A 1 207 ? -17.802 -19.128 27.558 1.00 74.56 207 ILE A N 1
ATOM 1659 C CA . ILE A 1 207 ? -17.071 -18.017 26.936 1.00 74.56 207 ILE A CA 1
ATOM 1660 C C . ILE A 1 207 ? -17.761 -17.689 25.617 1.00 74.56 207 ILE A C 1
ATOM 1662 O O . ILE A 1 207 ? -18.015 -18.586 24.812 1.00 74.56 207 ILE A O 1
ATOM 1666 N N . ASN A 1 208 ? -18.064 -16.412 25.402 1.00 75.19 208 ASN A N 1
ATOM 1667 C CA . ASN A 1 208 ? -18.481 -15.906 24.103 1.00 75.19 208 ASN A CA 1
ATOM 1668 C C . ASN A 1 208 ? -17.534 -14.776 23.702 1.00 75.19 208 ASN A C 1
ATOM 1670 O O . ASN A 1 208 ? -17.449 -13.763 24.393 1.00 75.19 208 ASN A O 1
ATOM 1674 N N . GLU A 1 209 ? -16.825 -14.972 22.598 1.00 62.72 209 GLU A N 1
ATOM 1675 C CA . GLU A 1 209 ? -15.951 -13.971 22.004 1.00 62.72 209 GLU A CA 1
ATOM 1676 C C . GLU A 1 209 ? -16.629 -13.448 20.740 1.00 62.72 209 GLU A C 1
ATOM 1678 O O . GLU A 1 209 ? -16.775 -14.168 19.753 1.00 62.72 209 GLU A O 1
ATOM 1683 N N . SER A 1 210 ? -17.052 -12.186 20.778 1.00 63.22 210 SER A N 1
ATOM 1684 C CA . SER A 1 210 ? -17.546 -11.476 19.601 1.00 63.22 210 SER A CA 1
ATOM 1685 C C . SER A 1 210 ? -16.527 -10.399 19.243 1.00 63.22 210 SER A C 1
ATOM 1687 O O . SER A 1 210 ? -16.568 -9.319 19.832 1.00 63.22 210 SER A O 1
ATOM 1689 N N . PRO A 1 211 ? -15.565 -10.680 18.348 1.00 59.97 211 PRO A N 1
ATOM 1690 C CA . PRO A 1 211 ? -14.611 -9.671 17.920 1.00 59.97 211 PRO A CA 1
ATOM 1691 C C . PRO A 1 211 ? -15.355 -8.548 17.192 1.00 59.97 211 PRO A C 1
ATOM 1693 O O . PRO A 1 211 ? -15.903 -8.749 16.107 1.00 59.97 211 PRO A O 1
ATOM 1696 N N . GLU A 1 212 ? -15.374 -7.364 17.797 1.00 50.97 212 GLU A N 1
ATOM 1697 C CA . GLU A 1 212 ? -15.837 -6.144 17.147 1.00 50.97 212 GLU A CA 1
ATOM 1698 C C . GLU A 1 212 ? -14.674 -5.500 16.398 1.00 50.97 212 GLU A C 1
ATOM 1700 O O . GLU A 1 212 ? -13.659 -5.104 16.978 1.00 50.97 212 GLU A O 1
ATOM 1705 N N . TRP A 1 213 ? -14.824 -5.410 15.080 1.00 53.88 213 TRP A N 1
ATOM 1706 C CA . TRP A 1 213 ? -13.892 -4.700 14.218 1.00 53.88 213 TRP A CA 1
ATOM 1707 C C . TRP A 1 213 ? -14.395 -3.259 14.060 1.00 53.88 213 TRP A C 1
ATOM 1709 O O . TRP A 1 213 ? -15.564 -3.076 13.722 1.00 53.88 213 TRP A O 1
ATOM 1719 N N . PRO A 1 214 ? -13.567 -2.227 14.295 1.00 52.62 214 PRO A N 1
ATOM 1720 C CA . PRO A 1 214 ? -14.008 -0.840 14.172 1.00 52.62 214 PRO A CA 1
ATOM 1721 C C . PRO A 1 214 ? -14.506 -0.533 12.749 1.00 52.62 214 PRO A C 1
ATOM 1723 O O . PRO A 1 214 ? -13.824 -0.831 11.771 1.00 52.62 214 PRO A O 1
ATOM 1726 N N . GLU A 1 215 ? -15.674 0.111 12.632 1.00 53.41 215 GLU A N 1
ATOM 1727 C CA . GLU A 1 215 ? -16.309 0.447 11.341 1.00 53.41 215 GLU A CA 1
ATOM 1728 C C . GLU A 1 215 ? -15.595 1.576 10.573 1.00 53.41 215 GLU A C 1
ATOM 1730 O O . GLU A 1 215 ? -15.868 1.813 9.395 1.00 53.41 215 GLU A O 1
ATOM 1735 N N . PHE A 1 216 ? -14.653 2.276 11.211 1.00 51.31 216 PHE A N 1
ATOM 1736 C CA . PHE A 1 216 ? -13.892 3.363 10.602 1.00 51.31 216 PHE A CA 1
ATOM 1737 C C . PHE A 1 216 ? -12.398 3.226 10.885 1.00 51.31 216 PHE A C 1
ATOM 1739 O O . PHE A 1 216 ? -11.899 3.442 11.987 1.00 51.31 216 PHE A O 1
ATOM 1746 N N . GLY A 1 217 ? -11.673 2.921 9.816 1.00 42.66 217 GLY A N 1
ATOM 1747 C CA . GLY A 1 217 ? -10.225 2.926 9.769 1.00 42.66 217 GLY A CA 1
ATOM 1748 C C . GLY A 1 217 ? -9.773 2.646 8.349 1.00 42.66 217 GLY A C 1
ATOM 1749 O O . GLY A 1 217 ? -9.465 1.509 8.007 1.00 42.66 217 GLY A O 1
ATOM 1750 N N . ASN A 1 218 ? -9.675 3.684 7.516 1.00 44.03 218 ASN A N 1
ATOM 1751 C CA . ASN A 1 218 ? -8.778 3.620 6.366 1.00 44.03 218 ASN A CA 1
ATOM 1752 C C . ASN A 1 218 ? -7.340 3.590 6.920 1.00 44.03 218 ASN A C 1
ATOM 1754 O O . ASN A 1 218 ? -6.677 4.616 7.004 1.00 44.03 218 ASN A O 1
ATOM 1758 N N . ARG A 1 219 ? -6.913 2.381 7.315 1.00 46.78 219 ARG A N 1
ATOM 1759 C CA . ARG A 1 219 ? -5.552 1.931 7.651 1.00 46.78 219 ARG A CA 1
ATOM 1760 C C . ARG A 1 219 ? -4.938 2.474 8.954 1.00 46.78 219 ARG A C 1
ATOM 1762 O O . ARG A 1 219 ? -4.231 3.473 8.954 1.00 46.78 219 ARG A O 1
ATOM 1769 N N . ILE A 1 220 ? -5.061 1.695 10.034 1.00 43.00 220 ILE A N 1
ATOM 1770 C CA . ILE A 1 220 ? -4.013 1.596 11.066 1.00 43.00 220 ILE A CA 1
ATOM 1771 C C . ILE A 1 220 ? -3.506 0.150 11.048 1.00 43.00 220 ILE A C 1
ATOM 1773 O O . ILE A 1 220 ? -4.214 -0.763 11.463 1.00 43.00 220 ILE A O 1
ATOM 1777 N N . ARG A 1 221 ? -2.291 -0.059 10.526 1.00 52.84 221 ARG A N 1
ATOM 1778 C CA . ARG A 1 221 ? -1.588 -1.350 10.570 1.00 52.84 221 ARG A CA 1
ATOM 1779 C C . ARG A 1 221 ? -0.799 -1.410 11.872 1.00 52.84 221 ARG A C 1
ATOM 1781 O O . ARG A 1 221 ? 0.145 -0.648 12.059 1.00 52.84 221 ARG A O 1
ATOM 1788 N N . ILE A 1 222 ? -1.190 -2.316 12.760 1.00 40.62 222 ILE A N 1
ATOM 1789 C CA . ILE A 1 222 ? -0.350 -2.735 13.881 1.00 40.62 222 ILE A CA 1
ATOM 1790 C C . ILE A 1 222 ? 0.550 -3.839 13.335 1.00 40.62 222 ILE A C 1
ATOM 1792 O O . ILE A 1 222 ? 0.108 -4.970 13.148 1.00 40.62 222 ILE A O 1
ATOM 1796 N N . THR A 1 223 ? 1.798 -3.499 13.022 1.00 41.50 223 THR A N 1
ATOM 1797 C CA . THR A 1 223 ? 2.816 -4.500 12.696 1.00 41.50 223 THR A CA 1
ATOM 1798 C C . THR A 1 223 ? 3.352 -5.055 14.015 1.00 41.50 223 THR A C 1
ATOM 1800 O O . THR A 1 223 ? 3.871 -4.272 14.817 1.00 41.50 223 THR A O 1
ATOM 1803 N N . PRO A 1 224 ? 3.223 -6.364 14.297 1.00 32.75 224 PRO A N 1
ATOM 1804 C CA . PRO A 1 224 ? 3.912 -6.949 15.434 1.00 32.75 224 PRO A CA 1
ATOM 1805 C C . PRO A 1 224 ? 5.417 -6.756 15.232 1.00 32.75 224 PRO A C 1
ATOM 1807 O O . PRO A 1 224 ? 5.977 -7.185 14.228 1.00 32.75 224 PRO A O 1
ATOM 1810 N N . THR A 1 225 ? 6.084 -6.103 16.182 1.00 37.47 225 THR A N 1
ATOM 1811 C CA . THR A 1 225 ? 7.546 -6.076 16.271 1.00 37.47 225 THR A CA 1
ATOM 1812 C C . THR A 1 225 ? 8.038 -7.434 16.764 1.00 37.47 225 THR A C 1
ATOM 1814 O O . THR A 1 225 ? 8.441 -7.616 17.910 1.00 37.47 225 THR A O 1
ATOM 1817 N N . GLY A 1 226 ? 7.961 -8.414 15.876 1.00 38.91 226 GLY A N 1
ATOM 1818 C CA . GLY A 1 226 ? 8.652 -9.686 15.965 1.00 38.91 226 GLY A CA 1
ATOM 1819 C C . GLY A 1 226 ? 9.022 -10.088 14.548 1.00 38.91 226 GLY A C 1
ATOM 1820 O O . GLY A 1 226 ? 8.170 -10.005 13.669 1.00 38.91 226 GLY A O 1
ATOM 1821 N N . ASN A 1 227 ? 10.277 -10.484 14.320 1.00 41.25 227 ASN A N 1
ATOM 1822 C CA . ASN A 1 227 ? 10.696 -11.043 13.038 1.00 41.25 227 ASN A CA 1
ATOM 1823 C C . ASN A 1 227 ? 9.773 -12.220 12.704 1.00 41.25 227 ASN A C 1
ATOM 1825 O O . ASN A 1 227 ? 9.901 -13.296 13.293 1.00 41.25 227 ASN A O 1
ATOM 1829 N N . LEU A 1 228 ? 8.849 -12.021 11.765 1.00 46.44 228 LEU A N 1
ATOM 1830 C CA . LEU A 1 228 ? 8.262 -13.124 11.024 1.00 46.44 228 LEU A CA 1
ATOM 1831 C C . LEU A 1 228 ? 9.371 -13.621 10.100 1.00 46.44 228 LEU A C 1
ATOM 1833 O O . LEU A 1 228 ? 9.511 -13.169 8.971 1.00 46.44 228 LEU A O 1
ATOM 1837 N N . ALA A 1 229 ? 10.216 -14.507 10.625 1.00 55.28 229 ALA A N 1
ATOM 1838 C CA . ALA A 1 229 ? 11.092 -15.306 9.789 1.00 55.28 229 ALA A CA 1
ATOM 1839 C C . ALA A 1 229 ? 10.210 -16.014 8.750 1.00 55.28 229 ALA A C 1
ATOM 1841 O O . ALA A 1 229 ? 9.305 -16.758 9.134 1.00 55.28 229 ALA A O 1
ATOM 1842 N N . GLY A 1 230 ? 10.434 -15.752 7.464 1.00 69.81 230 GLY A N 1
ATOM 1843 C CA . GLY A 1 230 ? 9.664 -16.407 6.410 1.00 69.81 230 GLY A CA 1
ATOM 1844 C C . GLY A 1 230 ? 9.673 -15.720 5.052 1.00 69.81 230 GLY A C 1
ATOM 1845 O O . GLY A 1 230 ? 9.475 -16.419 4.065 1.00 69.81 230 GLY A O 1
ATOM 1846 N N . TYR A 1 231 ? 9.915 -14.408 4.970 1.00 83.25 231 TYR A N 1
ATOM 1847 C CA . TYR A 1 231 ? 10.038 -13.768 3.662 1.00 83.25 231 TYR A CA 1
ATOM 1848 C C . TYR A 1 231 ? 11.392 -14.060 3.016 1.00 83.25 231 TYR A C 1
ATOM 1850 O O . TYR A 1 231 ? 12.389 -14.283 3.694 1.00 83.25 231 TYR A O 1
ATOM 1858 N N . GLN A 1 232 ? 11.412 -14.067 1.691 1.00 89.69 232 GLN A N 1
ATOM 1859 C CA . GLN A 1 232 ? 12.620 -13.971 0.884 1.00 89.69 232 GLN A CA 1
ATOM 1860 C C . GLN A 1 232 ? 12.436 -12.803 -0.075 1.00 89.69 232 GLN A C 1
ATOM 1862 O O . GLN A 1 232 ? 11.336 -12.573 -0.582 1.00 89.69 232 GLN A O 1
ATOM 1867 N N . ILE A 1 233 ? 13.510 -12.065 -0.326 1.00 92.50 233 ILE A N 1
ATOM 1868 C CA . ILE A 1 233 ? 13.513 -10.966 -1.285 1.00 92.50 233 ILE A CA 1
ATOM 1869 C C . ILE A 1 233 ? 14.513 -11.271 -2.400 1.00 92.50 233 ILE A C 1
ATOM 1871 O O . ILE A 1 233 ? 15.646 -11.670 -2.144 1.00 92.50 233 ILE A O 1
ATOM 1875 N N . GLY A 1 234 ? 14.077 -11.115 -3.647 1.00 92.69 234 GLY A N 1
ATOM 1876 C CA . GLY A 1 234 ? 14.923 -11.177 -4.836 1.00 92.69 234 GLY A CA 1
ATOM 1877 C C . GLY A 1 234 ? 14.961 -9.818 -5.521 1.00 92.69 234 GLY A C 1
ATOM 1878 O O . GLY A 1 234 ? 13.942 -9.135 -5.565 1.00 92.69 234 GLY A O 1
ATOM 1879 N N . LEU A 1 235 ? 16.110 -9.423 -6.069 1.00 94.62 235 LEU A N 1
ATOM 1880 C CA . LEU A 1 235 ? 16.288 -8.166 -6.798 1.00 94.62 235 LEU A CA 1
ATOM 1881 C C . LEU A 1 235 ? 16.740 -8.457 -8.231 1.00 94.62 235 LEU A C 1
ATOM 1883 O O . LEU A 1 235 ? 17.686 -9.210 -8.444 1.00 94.62 235 LEU A O 1
ATOM 1887 N N . SER A 1 236 ? 16.094 -7.813 -9.201 1.00 92.12 236 SER A N 1
ATOM 1888 C CA . SER A 1 236 ? 16.517 -7.788 -10.601 1.00 92.12 236 SER A CA 1
ATOM 1889 C C . SER A 1 236 ? 16.660 -6.349 -11.077 1.00 92.12 236 SER A C 1
ATOM 1891 O O . SER A 1 236 ? 15.853 -5.476 -10.744 1.00 92.12 236 SER A O 1
ATOM 1893 N N . ILE A 1 237 ? 17.705 -6.113 -11.862 1.00 89.81 237 ILE A N 1
ATOM 1894 C CA . ILE A 1 237 ? 18.033 -4.829 -12.473 1.00 89.81 237 ILE A CA 1
ATOM 1895 C C . ILE A 1 237 ? 18.122 -5.094 -13.973 1.00 89.81 237 ILE A C 1
ATOM 1897 O O . ILE A 1 237 ? 19.017 -5.821 -14.396 1.00 89.81 237 ILE A O 1
ATOM 1901 N N . GLU A 1 238 ? 17.187 -4.546 -14.751 1.00 82.62 238 GLU A N 1
ATOM 1902 C CA . GLU A 1 238 ? 17.089 -4.833 -16.194 1.00 82.62 238 GLU A CA 1
ATOM 1903 C C . GLU A 1 238 ? 18.295 -4.269 -16.956 1.00 82.62 238 GLU A C 1
ATOM 1905 O O . GLU A 1 238 ? 18.973 -5.002 -17.668 1.00 82.62 238 GLU A O 1
ATOM 1910 N N . ASP A 1 239 ? 18.617 -2.996 -16.715 1.00 80.50 239 ASP A N 1
ATOM 1911 C CA . ASP A 1 239 ? 19.760 -2.307 -17.317 1.00 80.50 239 ASP A CA 1
ATOM 1912 C C . ASP A 1 239 ? 20.785 -1.957 -16.232 1.00 80.50 239 ASP A C 1
ATOM 1914 O O . ASP A 1 239 ? 20.714 -0.904 -15.596 1.00 80.50 239 ASP A O 1
ATOM 1918 N N . GLN A 1 240 ? 21.759 -2.841 -16.003 1.00 87.56 240 GLN A N 1
ATOM 1919 C CA . GLN A 1 240 ? 22.825 -2.605 -15.017 1.00 87.56 240 GLN A CA 1
ATOM 1920 C C . GLN A 1 240 ? 23.855 -1.562 -15.468 1.00 87.56 240 GLN A C 1
ATOM 1922 O O . GLN A 1 240 ? 24.697 -1.169 -14.673 1.00 87.56 240 GLN A O 1
ATOM 1927 N N . CYS A 1 241 ? 23.814 -1.108 -16.719 1.00 86.44 241 CYS A N 1
ATOM 1928 C CA . CYS A 1 241 ? 24.813 -0.220 -17.304 1.00 86.44 241 CYS A CA 1
ATOM 1929 C C . CYS A 1 241 ? 24.210 1.159 -17.583 1.00 86.44 241 CYS A C 1
ATOM 1931 O O . CYS A 1 241 ? 23.361 1.285 -18.462 1.00 86.44 241 CYS A O 1
ATOM 1933 N N . LEU A 1 242 ? 24.667 2.195 -16.874 1.00 86.06 242 LEU A N 1
ATOM 1934 C CA . LEU A 1 242 ? 24.186 3.571 -17.033 1.00 86.06 242 LEU A CA 1
ATOM 1935 C C . LEU A 1 242 ? 25.325 4.553 -17.355 1.00 86.06 242 LEU A C 1
ATOM 1937 O O . LEU A 1 242 ? 26.445 4.391 -16.889 1.00 86.06 242 LEU A O 1
ATOM 1941 N N . PRO A 1 243 ? 25.073 5.636 -18.101 1.00 83.00 243 PRO A N 1
ATOM 1942 C CA . PRO A 1 243 ? 26.053 6.675 -18.359 1.00 83.00 243 PRO A CA 1
ATOM 1943 C C . PRO A 1 243 ? 26.062 7.692 -17.203 1.00 83.00 243 PRO A C 1
ATOM 1945 O O . PRO A 1 243 ? 25.026 8.000 -16.617 1.00 83.00 243 PRO A O 1
ATOM 1948 N N . ALA A 1 244 ? 27.205 8.316 -16.924 1.00 84.62 244 ALA A N 1
ATOM 1949 C CA . ALA A 1 244 ? 27.333 9.346 -15.886 1.00 84.62 244 ALA A CA 1
ATOM 1950 C C . ALA A 1 244 ? 26.751 10.716 -16.313 1.00 84.62 244 ALA A C 1
ATOM 1952 O O . ALA A 1 244 ? 27.469 11.711 -16.413 1.00 84.62 244 ALA A O 1
ATOM 1953 N N . ASN A 1 245 ? 25.452 10.792 -16.621 1.00 79.94 245 ASN A N 1
ATOM 1954 C CA . ASN A 1 245 ? 24.821 11.988 -17.201 1.00 79.94 245 ASN A CA 1
ATOM 1955 C C . ASN A 1 245 ? 23.759 12.662 -16.309 1.00 79.94 245 ASN A C 1
ATOM 1957 O O . ASN A 1 245 ? 23.105 13.604 -16.759 1.00 79.94 245 ASN A O 1
ATOM 1961 N N . GLY A 1 246 ? 23.550 12.184 -15.079 1.00 82.38 246 GLY A N 1
ATOM 1962 C CA . GLY A 1 246 ? 22.587 12.767 -14.138 1.00 82.38 246 GLY A CA 1
ATOM 1963 C C . GLY A 1 246 ? 21.106 12.532 -14.467 1.00 82.38 246 GLY A C 1
ATOM 1964 O O . GLY A 1 246 ? 20.245 13.102 -13.801 1.00 82.38 246 GLY A O 1
ATOM 1965 N N . SER A 1 247 ? 20.782 11.778 -15.522 1.00 80.19 247 SER A N 1
ATOM 1966 C CA . SER A 1 247 ? 19.403 11.657 -16.031 1.00 80.19 247 SER A CA 1
ATOM 1967 C C . SER A 1 247 ? 19.017 10.264 -16.521 1.00 80.19 247 SER A C 1
ATOM 1969 O O . SER A 1 247 ? 17.828 9.953 -16.612 1.00 80.19 247 SER A O 1
ATOM 1971 N N . ALA A 1 248 ? 19.995 9.424 -16.842 1.00 80.62 248 ALA A N 1
ATOM 1972 C CA . ALA A 1 248 ? 19.769 8.036 -17.174 1.00 80.62 248 ALA A CA 1
ATOM 1973 C C . ALA A 1 248 ? 19.323 7.259 -15.940 1.00 80.62 248 ALA A C 1
ATOM 1975 O O . ALA A 1 248 ? 19.634 7.619 -14.803 1.00 80.62 248 ALA A O 1
ATOM 1976 N N . ARG A 1 249 ? 18.555 6.199 -16.178 1.00 86.12 249 ARG A N 1
ATOM 1977 C CA . ARG A 1 249 ? 17.929 5.430 -15.113 1.00 86.12 249 ARG A CA 1
ATOM 1978 C C . ARG A 1 249 ? 17.948 3.943 -15.408 1.00 86.12 249 ARG A C 1
ATOM 1980 O O . ARG A 1 249 ? 17.714 3.560 -16.549 1.00 86.12 249 ARG A O 1
ATOM 1987 N N . ALA A 1 250 ? 18.140 3.147 -14.366 1.00 88.00 250 ALA A N 1
ATOM 1988 C CA . ALA A 1 250 ? 17.971 1.702 -14.390 1.00 88.00 250 ALA A CA 1
ATOM 1989 C C . ALA A 1 250 ? 16.634 1.351 -13.742 1.00 88.00 250 ALA A C 1
ATOM 1991 O O . ALA A 1 250 ? 16.313 1.858 -12.662 1.00 88.00 250 ALA A O 1
ATOM 1992 N N . ARG A 1 251 ? 15.851 0.494 -14.399 1.00 89.12 251 ARG A N 1
ATOM 1993 C CA . ARG A 1 251 ? 14.644 -0.092 -13.812 1.00 89.12 251 ARG A CA 1
ATOM 1994 C C . ARG A 1 251 ? 15.042 -1.237 -12.886 1.00 89.12 251 ARG A C 1
ATOM 1996 O O . ARG A 1 251 ? 15.823 -2.105 -13.270 1.00 89.12 251 ARG A O 1
ATOM 2003 N N . MET A 1 252 ? 14.497 -1.224 -11.675 1.00 92.56 252 MET A N 1
ATOM 2004 C CA . MET A 1 252 ? 14.786 -2.216 -10.645 1.00 92.56 252 MET A CA 1
ATOM 2005 C C . MET A 1 252 ? 13.483 -2.762 -10.093 1.00 92.56 252 MET A C 1
ATOM 2007 O O . MET A 1 252 ? 12.561 -2.006 -9.775 1.00 92.56 252 MET A O 1
ATOM 2011 N N . VAL A 1 253 ? 13.418 -4.078 -9.968 1.00 93.69 253 VAL A N 1
ATOM 2012 C CA . VAL A 1 253 ? 12.261 -4.777 -9.426 1.00 93.69 253 VAL A CA 1
ATOM 2013 C C . VAL A 1 253 ? 12.742 -5.651 -8.282 1.00 93.69 253 VAL A C 1
ATOM 2015 O O . VAL A 1 253 ? 13.694 -6.405 -8.446 1.00 93.69 253 VAL A O 1
ATOM 2018 N N . ALA A 1 254 ? 12.100 -5.545 -7.126 1.00 95.19 254 ALA A N 1
ATOM 2019 C CA . ALA A 1 254 ? 12.282 -6.475 -6.025 1.00 95.19 254 ALA A CA 1
ATOM 2020 C C . ALA A 1 254 ? 11.025 -7.335 -5.887 1.00 95.19 254 ALA A C 1
ATOM 2022 O O . ALA A 1 254 ? 9.923 -6.794 -5.882 1.00 95.19 254 ALA A O 1
ATOM 2023 N N . GLN A 1 255 ? 11.165 -8.653 -5.782 1.00 95.56 255 GLN A N 1
ATOM 2024 C CA . GLN A 1 255 ? 10.053 -9.552 -5.483 1.00 95.56 255 GLN A CA 1
ATOM 2025 C C . GLN A 1 255 ? 10.182 -10.052 -4.050 1.00 95.56 255 GLN A C 1
ATOM 2027 O O . GLN A 1 255 ? 11.213 -10.618 -3.694 1.00 95.56 255 GLN A O 1
ATOM 2032 N N . VAL A 1 256 ? 9.133 -9.864 -3.252 1.00 94.38 256 VAL A N 1
ATOM 2033 C CA . VAL A 1 256 ? 9.016 -10.454 -1.916 1.00 94.38 256 VAL A CA 1
ATOM 2034 C C . VAL A 1 256 ? 8.113 -11.678 -1.998 1.00 94.38 256 VAL A C 1
ATOM 2036 O O . VAL A 1 256 ? 6.963 -11.567 -2.427 1.00 94.38 256 VAL A O 1
ATOM 2039 N N . ILE A 1 257 ? 8.630 -12.828 -1.576 1.00 92.25 257 ILE A N 1
ATOM 2040 C CA . ILE A 1 257 ? 7.894 -14.094 -1.495 1.00 92.25 257 ILE A CA 1
ATOM 2041 C C . ILE A 1 257 ? 7.841 -14.589 -0.049 1.00 92.25 257 ILE A C 1
ATOM 2043 O O . ILE A 1 257 ? 8.724 -14.269 0.745 1.00 92.25 257 ILE A O 1
ATOM 2047 N N . ASP A 1 258 ? 6.808 -15.347 0.302 1.00 88.94 258 ASP A N 1
ATOM 2048 C CA . ASP A 1 258 ? 6.701 -16.037 1.590 1.00 88.94 258 ASP A CA 1
ATOM 2049 C C . ASP A 1 258 ? 7.437 -17.389 1.607 1.00 88.94 258 ASP A C 1
ATOM 2051 O O . ASP A 1 258 ? 8.100 -17.787 0.646 1.00 88.94 258 ASP A O 1
ATOM 2055 N N . SER A 1 259 ? 7.315 -18.113 2.722 1.00 84.81 259 SER A N 1
ATOM 2056 C CA . SER A 1 259 ? 7.948 -19.419 2.921 1.00 84.81 259 SER A CA 1
ATOM 2057 C C . SER A 1 259 ? 7.439 -20.507 1.975 1.00 84.81 259 SER A C 1
ATOM 2059 O O . SER A 1 259 ? 8.108 -21.529 1.823 1.00 84.81 259 SER A O 1
ATOM 2061 N N . ASP A 1 260 ? 6.273 -20.299 1.363 1.00 83.94 260 ASP A N 1
ATOM 2062 C CA . ASP A 1 260 ? 5.672 -21.212 0.394 1.00 83.94 260 ASP A CA 1
ATOM 2063 C C . ASP A 1 260 ? 6.058 -20.839 -1.053 1.00 83.94 260 ASP A C 1
ATOM 2065 O O . ASP A 1 260 ? 5.666 -21.523 -2.000 1.00 83.94 260 ASP A O 1
ATOM 2069 N N . GLY A 1 261 ? 6.863 -19.783 -1.238 1.00 84.88 261 GLY A N 1
ATOM 2070 C CA . GLY A 1 261 ? 7.312 -19.295 -2.540 1.00 84.88 261 GLY A CA 1
ATOM 2071 C C . GLY A 1 261 ? 6.276 -18.438 -3.270 1.00 84.88 261 GLY A C 1
ATOM 2072 O O . GLY A 1 261 ? 6.402 -18.230 -4.477 1.00 84.88 261 GLY A O 1
ATOM 2073 N N . VAL A 1 262 ? 5.251 -17.947 -2.566 1.00 88.00 262 VAL A N 1
ATOM 2074 C CA . VAL A 1 262 ? 4.178 -17.128 -3.141 1.00 88.00 262 VAL A CA 1
ATOM 2075 C C . VAL A 1 262 ? 4.498 -15.645 -2.966 1.00 88.00 262 VAL A C 1
ATOM 2077 O O . VAL A 1 262 ? 4.906 -15.207 -1.894 1.00 88.00 262 VAL A O 1
ATOM 2080 N N . GLY A 1 263 ? 4.306 -14.851 -4.024 1.00 90.50 263 GLY A N 1
ATOM 2081 C CA . GLY A 1 263 ? 4.523 -13.403 -3.994 1.00 90.50 263 GLY A CA 1
ATOM 2082 C C . GLY A 1 263 ? 3.559 -12.672 -3.056 1.00 90.50 263 GLY A C 1
ATOM 2083 O O . GLY A 1 263 ? 2.343 -12.838 -3.151 1.00 90.50 263 GLY A O 1
ATOM 2084 N N . VAL A 1 264 ? 4.090 -11.816 -2.178 1.00 90.62 264 VAL A N 1
ATOM 2085 C CA . VAL A 1 264 ? 3.314 -11.139 -1.126 1.00 90.62 264 VAL A CA 1
ATOM 2086 C C . VAL A 1 264 ? 3.155 -9.656 -1.434 1.00 90.62 264 VAL A C 1
ATOM 2088 O O . VAL A 1 264 ? 4.110 -8.878 -1.387 1.00 90.62 264 VAL A O 1
ATOM 2091 N N . ASN A 1 265 ? 1.925 -9.248 -1.739 1.00 90.44 265 ASN A N 1
ATOM 2092 C CA . ASN A 1 265 ? 1.561 -7.853 -1.992 1.00 90.44 265 ASN A CA 1
ATOM 2093 C C . ASN A 1 265 ? 1.435 -7.043 -0.681 1.00 90.44 265 ASN A C 1
ATOM 2095 O O . ASN A 1 265 ? 1.229 -7.600 0.392 1.00 90.44 265 ASN A O 1
ATOM 2099 N N . GLU A 1 266 ? 1.519 -5.713 -0.778 1.00 87.44 266 GLU A N 1
ATOM 2100 C CA . GLU A 1 266 ? 1.406 -4.758 0.339 1.00 87.44 266 GLU A CA 1
ATOM 2101 C C . GLU A 1 266 ? 2.509 -4.848 1.424 1.00 87.44 266 GLU A C 1
ATOM 2103 O O . GLU A 1 266 ? 2.338 -4.401 2.568 1.00 87.44 266 GLU A O 1
ATOM 2108 N N . VAL A 1 267 ? 3.678 -5.372 1.055 1.00 89.12 267 VAL A N 1
ATOM 2109 C CA . VAL A 1 267 ? 4.911 -5.348 1.855 1.00 89.12 267 VAL A CA 1
ATOM 2110 C C . VAL A 1 267 ? 5.703 -4.084 1.527 1.00 89.12 267 VAL A C 1
ATOM 2112 O O . VAL A 1 267 ? 5.803 -3.683 0.368 1.00 89.12 267 VAL A O 1
ATOM 2115 N N . ILE A 1 268 ? 6.237 -3.425 2.555 1.00 91.81 268 ILE A N 1
ATOM 2116 C CA . ILE A 1 268 ? 7.096 -2.251 2.381 1.00 91.81 268 ILE A CA 1
ATOM 2117 C C . ILE A 1 268 ? 8.496 -2.738 2.016 1.00 91.81 268 ILE A C 1
ATOM 2119 O O . ILE A 1 268 ? 9.046 -3.591 2.706 1.00 91.81 268 ILE A O 1
ATOM 2123 N N . VAL A 1 269 ? 9.047 -2.183 0.940 1.00 93.44 269 VAL A N 1
ATOM 2124 C CA . VAL A 1 269 ? 10.431 -2.406 0.521 1.00 93.44 269 VAL A CA 1
ATOM 2125 C C . VAL A 1 269 ? 11.189 -1.096 0.659 1.00 93.44 269 VAL A C 1
ATOM 2127 O O . VAL A 1 269 ? 10.843 -0.105 0.001 1.00 93.44 269 VAL A O 1
ATOM 2130 N N . ASP A 1 270 ? 12.213 -1.116 1.503 1.00 95.75 270 ASP A N 1
ATOM 2131 C CA . ASP A 1 270 ? 13.166 -0.034 1.693 1.00 95.75 270 ASP A CA 1
ATOM 2132 C C . ASP A 1 270 ? 14.320 -0.192 0.692 1.00 95.75 270 ASP A C 1
ATOM 2134 O O . ASP A 1 270 ? 14.906 -1.260 0.529 1.00 95.75 270 ASP A O 1
ATOM 2138 N N . TRP A 1 271 ? 14.644 0.888 -0.008 1.00 96.50 271 TRP A N 1
ATOM 2139 C CA . TRP A 1 271 ? 15.697 0.943 -1.012 1.00 96.50 271 TRP A CA 1
ATOM 2140 C C . TRP A 1 271 ? 16.849 1.795 -0.502 1.00 96.50 271 TRP A C 1
ATOM 2142 O O . TRP A 1 271 ? 16.658 2.932 -0.065 1.00 96.50 271 TRP A O 1
ATOM 2152 N N . THR A 1 272 ? 18.067 1.281 -0.614 1.00 96.62 272 THR A N 1
ATOM 2153 C CA . THR A 1 272 ? 19.291 2.022 -0.289 1.00 96.62 272 THR A CA 1
ATOM 2154 C C . THR A 1 272 ? 20.333 1.846 -1.386 1.00 96.62 272 THR A C 1
ATOM 2156 O O . THR A 1 272 ? 20.272 0.896 -2.165 1.00 96.62 272 THR A O 1
ATOM 2159 N N . HIS A 1 273 ? 21.268 2.789 -1.486 1.00 95.62 273 HIS A N 1
ATOM 2160 C CA . HIS A 1 273 ? 22.426 2.667 -2.365 1.00 95.62 273 HIS A CA 1
ATOM 2161 C C . HIS A 1 273 ? 23.661 3.327 -1.747 1.00 95.62 273 HIS A C 1
ATOM 2163 O O . HIS A 1 273 ? 23.538 4.225 -0.911 1.00 95.62 273 HIS A O 1
ATOM 2169 N N . ASP A 1 274 ? 24.848 2.916 -2.187 1.00 95.00 274 ASP A N 1
ATOM 2170 C CA . ASP A 1 274 ? 26.136 3.503 -1.782 1.00 95.00 274 ASP A CA 1
ATOM 2171 C C . ASP A 1 274 ? 26.653 4.591 -2.747 1.00 95.00 274 ASP A C 1
ATOM 2173 O O . ASP A 1 274 ? 27.631 5.275 -2.440 1.00 95.00 274 ASP A O 1
ATOM 2177 N N . GLY A 1 275 ? 25.970 4.786 -3.881 1.00 89.62 275 GLY A N 1
ATOM 2178 C CA . GLY A 1 275 ? 26.321 5.780 -4.896 1.00 89.62 275 GLY A CA 1
ATOM 2179 C C . GLY A 1 275 ? 26.320 7.208 -4.351 1.00 89.62 275 GLY A C 1
ATOM 2180 O O . GLY A 1 275 ? 25.399 7.627 -3.649 1.00 89.62 275 GLY A O 1
ATOM 2181 N N . SER A 1 276 ? 27.351 7.972 -4.702 1.00 86.88 276 SER A N 1
ATOM 2182 C CA . SER A 1 276 ? 27.594 9.318 -4.173 1.00 86.88 276 SER A CA 1
ATOM 2183 C C . SER A 1 276 ? 26.697 10.393 -4.791 1.00 86.88 276 SER A C 1
ATOM 2185 O O . SER A 1 276 ? 26.364 11.378 -4.127 1.00 86.88 276 SER A O 1
ATOM 2187 N N . ALA A 1 277 ? 26.302 10.204 -6.053 1.00 87.19 277 ALA A N 1
ATOM 2188 C CA . ALA A 1 277 ? 25.442 11.123 -6.799 1.00 87.19 277 ALA A CA 1
ATOM 2189 C C . ALA A 1 277 ? 24.197 10.445 -7.402 1.00 87.19 277 ALA A C 1
ATOM 2191 O O . ALA A 1 277 ? 23.394 11.118 -8.052 1.00 87.19 277 ALA A O 1
ATOM 2192 N N . ALA A 1 278 ? 24.031 9.136 -7.195 1.00 90.75 278 ALA A N 1
ATOM 2193 C CA . ALA A 1 278 ? 22.827 8.416 -7.584 1.00 90.75 278 ALA A CA 1
ATOM 2194 C C . ALA A 1 278 ? 21.630 8.809 -6.700 1.00 90.75 278 ALA A C 1
ATOM 2196 O O . ALA A 1 278 ? 21.800 9.260 -5.567 1.00 90.75 278 ALA A O 1
ATOM 2197 N N . THR A 1 279 ? 20.412 8.672 -7.226 1.00 93.38 279 THR A N 1
ATOM 2198 C CA . THR A 1 279 ? 19.173 8.920 -6.467 1.00 93.38 279 THR A CA 1
ATOM 2199 C C . THR A 1 279 ? 18.062 7.973 -6.906 1.00 93.38 279 THR A C 1
ATOM 2201 O O . THR A 1 279 ? 18.029 7.547 -8.058 1.00 93.38 279 THR A O 1
ATOM 2204 N N . PHE A 1 280 ? 17.110 7.671 -6.022 1.00 94.06 280 PHE A N 1
ATOM 2205 C CA . PHE A 1 280 ? 15.882 6.976 -6.416 1.00 94.06 280 PHE A CA 1
ATOM 2206 C C . PHE A 1 280 ? 14.835 7.961 -6.931 1.00 94.06 280 PHE A C 1
ATOM 2208 O O . PHE A 1 280 ? 14.540 8.962 -6.275 1.00 94.06 280 PHE A O 1
ATOM 2215 N N . ARG A 1 281 ? 14.230 7.656 -8.082 1.00 88.69 281 ARG A N 1
ATOM 2216 C CA . ARG A 1 281 ? 13.186 8.499 -8.685 1.00 88.69 281 ARG A CA 1
ATOM 2217 C C . ARG A 1 281 ? 11.932 8.580 -7.818 1.00 88.69 281 ARG A C 1
ATOM 2219 O O . ARG A 1 281 ? 11.400 9.668 -7.616 1.00 88.69 281 ARG A O 1
ATOM 2226 N N . ASP A 1 282 ? 11.470 7.429 -7.338 1.00 83.62 282 ASP A N 1
ATOM 2227 C CA . ASP A 1 282 ? 10.182 7.294 -6.651 1.00 83.62 282 ASP A CA 1
ATOM 2228 C C . ASP A 1 282 ? 10.349 7.292 -5.117 1.00 83.62 282 ASP A C 1
ATOM 2230 O O . ASP A 1 282 ? 9.420 6.986 -4.373 1.00 83.62 282 ASP A O 1
ATOM 2234 N N . GLY A 1 283 ? 11.532 7.699 -4.639 1.00 88.69 283 GLY A N 1
ATOM 2235 C CA . GLY A 1 283 ? 11.909 7.704 -3.230 1.00 88.69 283 GLY A CA 1
ATOM 2236 C C . GLY A 1 283 ? 12.549 6.393 -2.768 1.00 88.69 283 GLY A C 1
ATOM 2237 O O . GLY A 1 283 ? 12.673 5.428 -3.517 1.00 88.69 283 GLY A O 1
ATOM 2238 N N . ALA A 1 284 ? 12.986 6.375 -1.509 1.00 91.62 284 ALA A N 1
ATOM 2239 C CA . ALA A 1 284 ? 13.654 5.227 -0.891 1.00 91.62 284 ALA A CA 1
ATOM 2240 C C . ALA A 1 284 ? 12.679 4.145 -0.393 1.00 91.62 284 ALA A C 1
ATOM 2242 O O . ALA A 1 284 ? 13.114 3.171 0.198 1.00 91.62 284 ALA A O 1
ATOM 2243 N N . ILE A 1 285 ? 11.369 4.312 -0.587 1.00 92.31 285 ILE A N 1
ATOM 2244 C CA . ILE A 1 285 ? 10.355 3.381 -0.085 1.00 92.31 285 ILE A CA 1
ATOM 2245 C C . ILE A 1 285 ? 9.381 3.074 -1.212 1.00 92.31 285 ILE A C 1
ATOM 2247 O O . ILE A 1 285 ? 8.847 3.983 -1.846 1.00 92.31 285 ILE A O 1
ATOM 2251 N N . SER A 1 286 ? 9.106 1.792 -1.419 1.00 93.50 286 SER A N 1
ATOM 2252 C CA . SER A 1 286 ? 8.050 1.326 -2.316 1.00 93.50 286 SER A CA 1
ATOM 2253 C C . SER A 1 286 ? 7.200 0.257 -1.631 1.00 93.50 286 SER A C 1
ATOM 2255 O O . SER A 1 286 ? 7.555 -0.235 -0.563 1.00 93.50 286 SER A O 1
ATOM 2257 N N . VAL A 1 287 ? 6.076 -0.108 -2.244 1.00 90.19 287 VAL A N 1
ATOM 2258 C CA . VAL A 1 287 ? 5.179 -1.144 -1.723 1.00 90.19 287 VAL A CA 1
ATOM 2259 C C . VAL A 1 287 ? 4.992 -2.217 -2.784 1.00 90.19 287 VAL A C 1
ATOM 2261 O O . VAL A 1 287 ? 4.756 -1.888 -3.951 1.00 90.19 287 VAL A O 1
ATOM 2264 N N . THR A 1 288 ? 5.090 -3.484 -2.384 1.00 93.31 288 THR A N 1
ATOM 2265 C CA . THR A 1 288 ? 4.888 -4.616 -3.285 1.00 93.31 288 THR A CA 1
ATOM 2266 C C . THR A 1 288 ? 3.449 -4.674 -3.791 1.00 93.31 288 THR A C 1
ATOM 2268 O O . THR A 1 288 ? 2.486 -4.367 -3.083 1.00 93.31 288 THR A O 1
ATOM 2271 N N . ARG A 1 289 ? 3.291 -5.060 -5.052 1.00 91.56 289 ARG A N 1
ATOM 2272 C CA . ARG A 1 289 ? 2.014 -5.197 -5.751 1.00 91.56 289 ARG A CA 1
ATOM 2273 C C . ARG A 1 289 ? 2.166 -6.178 -6.907 1.00 91.56 289 ARG A C 1
ATOM 2275 O O . ARG A 1 289 ? 3.277 -6.579 -7.251 1.00 91.56 289 ARG A O 1
ATOM 2282 N N . GLN A 1 290 ? 1.056 -6.495 -7.560 1.00 92.31 290 GLN A N 1
ATOM 2283 C CA . GLN A 1 290 ? 1.128 -7.185 -8.836 1.00 92.31 290 GLN A CA 1
ATOM 2284 C C . GLN A 1 290 ? 1.758 -6.263 -9.890 1.00 92.31 290 GLN A C 1
ATOM 2286 O O . GLN A 1 290 ? 1.318 -5.123 -10.068 1.00 92.31 290 GLN A O 1
ATOM 2291 N N . LEU A 1 291 ? 2.790 -6.749 -10.578 1.00 89.75 291 LEU A N 1
ATOM 2292 C CA . LEU A 1 291 ? 3.472 -6.035 -11.655 1.00 89.75 291 LEU A CA 1
ATOM 2293 C C . LEU A 1 291 ? 3.422 -6.859 -12.936 1.00 89.75 291 LEU A C 1
ATOM 2295 O O . LEU A 1 291 ? 3.661 -8.063 -12.907 1.00 89.75 291 LEU A O 1
ATOM 2299 N N . LEU A 1 292 ? 3.156 -6.192 -14.058 1.00 88.88 292 LEU A N 1
ATOM 2300 C CA . LEU A 1 292 ? 3.384 -6.751 -15.384 1.00 88.88 292 LEU A CA 1
ATOM 2301 C C . LEU A 1 292 ? 4.859 -6.546 -15.749 1.00 88.88 292 LEU A C 1
ATOM 2303 O O . LEU A 1 292 ? 5.374 -5.427 -15.713 1.00 88.88 292 LEU A O 1
ATOM 2307 N N . VAL A 1 293 ? 5.534 -7.631 -16.100 1.00 85.44 293 VAL A N 1
ATOM 2308 C CA . VAL A 1 293 ? 6.838 -7.617 -16.754 1.00 85.44 293 VAL A CA 1
ATOM 2309 C C . VAL A 1 293 ? 6.574 -7.876 -18.230 1.00 85.44 293 VAL A C 1
ATOM 2311 O O . VAL A 1 293 ? 6.159 -8.968 -18.615 1.00 85.44 293 VAL A O 1
ATOM 2314 N N . SER A 1 294 ? 6.741 -6.838 -19.043 1.00 84.06 294 SER A N 1
ATOM 2315 C CA . SER A 1 294 ? 6.498 -6.899 -20.482 1.00 84.06 294 SER A CA 1
ATOM 2316 C C . SER A 1 294 ? 7.811 -7.009 -21.247 1.00 84.06 294 SER A C 1
ATOM 2318 O O . SER A 1 294 ? 8.826 -6.452 -20.831 1.00 84.06 294 SER A O 1
ATOM 2320 N N . ASN A 1 295 ? 7.771 -7.705 -22.384 1.00 81.44 295 ASN A N 1
ATOM 2321 C CA . ASN A 1 295 ? 8.882 -7.830 -23.324 1.00 81.44 295 ASN A CA 1
ATOM 2322 C C . ASN A 1 295 ? 10.197 -8.335 -22.708 1.00 81.44 295 ASN A C 1
ATOM 2324 O O . ASN A 1 295 ? 11.273 -7.910 -23.123 1.00 81.44 295 ASN A O 1
ATOM 2328 N N . TYR A 1 296 ? 10.125 -9.231 -21.721 1.00 86.06 296 TYR A N 1
ATOM 2329 C CA . TYR A 1 296 ? 11.327 -9.812 -21.140 1.00 86.06 296 TYR A CA 1
ATOM 2330 C C . TYR A 1 296 ? 11.949 -10.798 -22.127 1.00 86.06 296 TYR A C 1
ATOM 2332 O O . TYR A 1 296 ? 11.325 -11.805 -22.467 1.00 86.06 296 TYR A O 1
ATOM 2340 N N . GLU A 1 297 ? 13.158 -10.503 -22.597 1.00 86.06 297 GLU A N 1
ATOM 2341 C CA . GLU A 1 297 ? 13.894 -11.388 -23.493 1.00 86.06 297 GLU A CA 1
ATOM 2342 C C . GLU A 1 297 ? 14.736 -12.382 -22.686 1.00 86.06 297 GLU A C 1
ATOM 2344 O O . GLU A 1 297 ? 15.464 -12.008 -21.766 1.00 86.06 297 GLU A O 1
ATOM 2349 N N . THR A 1 298 ? 14.618 -13.664 -23.020 1.00 91.88 298 THR A N 1
ATOM 2350 C CA . THR A 1 298 ? 15.409 -14.744 -22.421 1.00 91.88 298 THR A CA 1
ATOM 2351 C C . THR A 1 298 ? 15.655 -15.847 -23.444 1.00 91.88 298 THR A C 1
ATOM 2353 O O . THR A 1 298 ? 15.012 -15.897 -24.494 1.00 91.88 298 THR A O 1
ATOM 2356 N N . GLU A 1 299 ? 16.587 -16.747 -23.150 1.00 90.69 299 GLU A N 1
ATOM 2357 C CA . GLU A 1 299 ? 16.846 -17.924 -23.976 1.00 90.69 299 GLU A CA 1
ATOM 2358 C C . GLU A 1 299 ? 16.158 -19.158 -23.394 1.00 90.69 299 GLU A C 1
ATOM 2360 O O . GLU A 1 299 ? 16.141 -19.402 -22.184 1.00 90.69 299 GLU A O 1
ATOM 2365 N N . ALA A 1 300 ? 15.601 -19.977 -24.282 1.00 90.62 300 ALA A N 1
ATOM 2366 C CA . ALA A 1 300 ? 15.099 -21.281 -23.901 1.00 90.62 300 ALA A CA 1
ATOM 2367 C C . ALA A 1 300 ? 16.250 -22.192 -23.443 1.00 90.62 300 ALA A C 1
ATOM 2369 O O . ALA A 1 300 ? 17.312 -22.252 -24.058 1.00 90.62 300 ALA A O 1
ATOM 2370 N N . THR A 1 301 ? 16.018 -22.952 -22.375 1.00 92.12 301 THR A N 1
ATOM 2371 C CA . THR A 1 301 ? 16.949 -23.979 -21.883 1.00 92.12 301 THR A CA 1
ATOM 2372 C C . THR A 1 301 ? 16.653 -25.355 -22.482 1.00 92.12 301 THR A C 1
ATOM 2374 O O . THR A 1 301 ? 17.452 -26.289 -22.380 1.00 92.12 301 THR A O 1
ATOM 2377 N N . SER A 1 302 ? 15.484 -25.511 -23.110 1.00 93.00 302 SER A N 1
ATOM 2378 C CA . SER A 1 302 ? 15.112 -26.683 -23.898 1.00 93.00 302 SER A CA 1
ATOM 2379 C C . SER A 1 302 ? 13.996 -26.344 -24.889 1.00 93.00 302 SER A C 1
ATOM 2381 O O . SER A 1 302 ? 13.445 -25.252 -24.877 1.00 93.00 302 SER A O 1
ATOM 2383 N N . PHE A 1 303 ? 13.559 -27.323 -25.687 1.00 92.38 303 PHE A N 1
ATOM 2384 C CA . PHE A 1 303 ? 12.403 -27.163 -26.584 1.00 92.38 303 PHE A CA 1
ATOM 2385 C C . PHE A 1 303 ? 11.084 -26.773 -25.894 1.00 92.38 303 PHE A C 1
ATOM 2387 O O . PHE A 1 303 ? 10.143 -26.410 -26.591 1.00 92.38 303 PHE A O 1
ATOM 2394 N N . TYR A 1 304 ? 10.990 -26.897 -24.570 1.00 96.00 304 TYR A N 1
ATOM 2395 C CA . TYR A 1 304 ? 9.763 -26.638 -23.814 1.00 96.00 304 TYR A CA 1
ATOM 2396 C C . TYR A 1 304 ? 9.998 -25.790 -22.566 1.00 96.00 304 TYR A C 1
ATOM 2398 O O . TYR A 1 304 ? 9.054 -25.590 -21.815 1.00 96.00 304 TYR A O 1
ATOM 2406 N N . LYS A 1 305 ? 11.232 -25.357 -22.278 1.00 96.12 305 LYS A N 1
ATOM 2407 C CA . LYS A 1 305 ? 11.551 -24.719 -20.995 1.00 96.12 305 LYS A CA 1
ATOM 2408 C C . LYS A 1 305 ? 12.386 -23.471 -21.148 1.00 96.12 305 LYS A C 1
ATOM 2410 O O . LYS A 1 305 ? 13.239 -23.413 -22.029 1.00 96.12 305 LYS A O 1
ATOM 2415 N N . PHE A 1 306 ? 12.162 -22.542 -20.236 1.00 96.12 306 PHE A N 1
ATOM 2416 C CA . PHE A 1 306 ? 12.961 -21.344 -20.033 1.00 96.12 306 PHE A CA 1
ATOM 2417 C C . PHE A 1 306 ? 12.846 -20.903 -18.572 1.00 96.12 306 PHE A C 1
ATOM 2419 O O . PHE A 1 306 ? 11.920 -21.318 -17.869 1.00 96.12 306 PHE A O 1
ATOM 2426 N N . ASP A 1 307 ? 13.784 -20.069 -18.134 1.00 94.69 307 ASP A N 1
ATOM 2427 C CA . ASP A 1 307 ? 13.843 -19.558 -16.768 1.00 94.69 307 ASP A CA 1
ATOM 2428 C C . ASP A 1 307 ? 13.600 -18.047 -16.752 1.00 94.69 307 ASP A C 1
ATOM 2430 O O . ASP A 1 307 ? 14.005 -17.317 -17.664 1.00 94.69 307 ASP A O 1
ATOM 2434 N N . LEU A 1 308 ? 12.921 -17.587 -15.705 1.00 93.31 308 LEU A N 1
ATOM 2435 C CA . LEU A 1 308 ? 12.649 -16.180 -15.438 1.00 93.31 308 LEU A CA 1
ATOM 2436 C C . LEU A 1 308 ? 13.421 -15.701 -14.195 1.00 93.31 308 LEU A C 1
ATOM 2438 O O . LEU A 1 308 ? 13.800 -16.503 -13.344 1.00 93.31 308 LEU A O 1
ATOM 2442 N N . PRO A 1 309 ? 13.667 -14.389 -14.050 1.00 88.62 309 PRO A N 1
ATOM 2443 C CA . PRO A 1 309 ? 14.362 -13.843 -12.884 1.00 88.62 309 PRO A CA 1
ATOM 2444 C C . PRO A 1 309 ? 13.494 -13.853 -11.617 1.00 88.62 309 PRO A C 1
ATOM 2446 O O . PRO A 1 309 ? 14.020 -13.793 -10.509 1.00 88.62 309 PRO A O 1
ATOM 2449 N N . PHE A 1 310 ? 12.173 -13.933 -11.778 1.00 91.75 310 PHE A N 1
ATOM 2450 C CA . PHE A 1 310 ? 11.184 -13.937 -10.705 1.00 91.75 310 PHE A CA 1
ATOM 2451 C C . PHE A 1 310 ? 10.212 -15.094 -10.872 1.00 91.75 310 PHE A C 1
ATOM 2453 O O . PHE A 1 310 ? 10.016 -15.584 -11.984 1.00 91.75 310 PHE A O 1
ATOM 2460 N N . ILE A 1 311 ? 9.571 -15.491 -9.775 1.00 92.94 311 ILE A N 1
ATOM 2461 C CA . ILE A 1 311 ? 8.498 -16.488 -9.795 1.00 92.94 311 ILE A CA 1
ATOM 2462 C C . ILE A 1 311 ? 7.241 -15.801 -10.353 1.00 92.94 311 ILE A C 1
ATOM 2464 O O . ILE A 1 311 ? 6.718 -14.885 -9.705 1.00 92.94 311 ILE A O 1
ATOM 2468 N N . PRO A 1 312 ? 6.751 -16.174 -11.549 1.00 93.62 312 PRO A N 1
ATOM 2469 C CA . PRO A 1 312 ? 5.557 -15.561 -12.111 1.00 93.62 312 PRO A CA 1
ATOM 2470 C C . PRO A 1 312 ? 4.299 -16.070 -11.406 1.00 93.62 312 PRO A C 1
ATOM 2472 O O . PRO A 1 312 ? 4.185 -17.245 -11.068 1.00 93.62 312 PRO A O 1
ATOM 2475 N N . ALA A 1 313 ? 3.312 -15.192 -11.256 1.00 90.62 313 ALA A N 1
ATOM 2476 C CA . ALA A 1 313 ? 1.948 -15.574 -10.904 1.00 90.62 313 ALA A CA 1
ATOM 2477 C C . ALA A 1 313 ? 1.192 -16.101 -12.137 1.00 90.62 313 ALA A C 1
ATOM 2479 O O . ALA A 1 313 ? 0.413 -17.050 -12.053 1.00 90.62 313 ALA A O 1
ATOM 2480 N N . VAL A 1 314 ? 1.433 -15.492 -13.303 1.00 93.62 314 VAL A N 1
ATOM 2481 C CA . VAL A 1 314 ? 0.824 -15.879 -14.582 1.00 93.62 314 VAL A CA 1
ATOM 2482 C C . VAL A 1 314 ? 1.757 -15.512 -15.734 1.00 93.62 314 VAL A C 1
ATOM 2484 O O . VAL A 1 314 ? 2.450 -14.497 -15.664 1.00 93.62 314 VAL A O 1
ATOM 2487 N N . ILE A 1 315 ? 1.761 -16.319 -16.793 1.00 95.50 315 ILE A N 1
ATOM 2488 C CA . ILE A 1 315 ? 2.387 -15.987 -18.074 1.00 95.50 315 ILE A CA 1
ATOM 2489 C C . ILE A 1 315 ? 1.260 -15.516 -18.991 1.00 95.50 315 ILE A C 1
ATOM 2491 O O . ILE A 1 315 ? 0.338 -16.285 -19.259 1.00 95.50 315 ILE A O 1
ATOM 2495 N N . ASP A 1 316 ? 1.309 -14.259 -19.426 1.00 91.69 316 ASP A N 1
ATOM 2496 C CA . ASP A 1 316 ? 0.307 -13.711 -20.341 1.00 91.69 316 ASP A CA 1
ATOM 2497 C C . ASP A 1 316 ? 0.632 -14.154 -21.782 1.00 91.69 316 ASP A C 1
ATOM 2499 O O . ASP A 1 316 ? -0.245 -14.701 -22.447 1.00 91.69 316 ASP A O 1
ATOM 2503 N N . HIS A 1 317 ? 1.888 -14.001 -22.236 1.00 92.56 317 HIS A N 1
ATOM 2504 C CA . HIS A 1 317 ? 2.301 -14.348 -23.604 1.00 92.56 317 HIS A CA 1
ATOM 2505 C C . HIS A 1 317 ? 3.747 -14.853 -23.708 1.00 92.56 317 HIS A C 1
ATOM 2507 O O . HIS A 1 317 ? 4.628 -14.401 -22.973 1.00 92.56 317 HIS A O 1
ATOM 2513 N N . VAL A 1 318 ? 4.011 -15.742 -24.674 1.00 94.94 318 VAL A N 1
ATOM 2514 C CA . VAL A 1 318 ? 5.368 -16.176 -25.054 1.00 94.94 318 VAL A CA 1
ATOM 2515 C C . VAL A 1 318 ? 5.506 -16.205 -26.572 1.00 94.94 318 VAL A C 1
ATOM 2517 O O . VAL A 1 318 ? 4.821 -16.971 -27.245 1.00 94.94 318 VAL A O 1
ATOM 2520 N N . TYR A 1 319 ? 6.453 -15.438 -27.107 1.00 91.38 319 TYR A N 1
ATOM 2521 C CA . TYR A 1 319 ? 6.771 -15.383 -28.536 1.00 91.38 319 TYR A CA 1
ATOM 2522 C C . TYR A 1 319 ? 8.237 -15.732 -28.772 1.00 91.38 319 TYR A C 1
ATOM 2524 O O . TYR A 1 319 ? 9.086 -15.497 -27.918 1.00 91.38 319 TYR A O 1
ATOM 2532 N N . THR A 1 320 ? 8.581 -16.236 -29.954 1.00 87.19 320 THR A N 1
ATOM 2533 C CA . THR A 1 320 ? 9.988 -16.257 -30.383 1.00 87.19 320 THR A CA 1
ATOM 2534 C C . THR A 1 320 ? 10.421 -14.848 -30.770 1.00 87.19 320 THR A C 1
ATOM 2536 O O . THR A 1 320 ? 9.682 -14.177 -31.484 1.00 87.19 320 THR A O 1
ATOM 2539 N N . ALA A 1 321 ? 11.627 -14.416 -30.397 1.00 78.81 321 ALA A N 1
ATOM 2540 C CA . ALA A 1 321 ? 12.130 -13.077 -30.730 1.00 78.81 321 ALA A CA 1
ATOM 2541 C C . ALA A 1 321 ? 12.205 -12.815 -32.252 1.00 78.81 321 ALA A C 1
ATOM 2543 O O . ALA A 1 321 ? 12.127 -11.676 -32.713 1.00 78.81 321 ALA A O 1
ATOM 2544 N N . SER A 1 322 ? 12.301 -13.877 -33.059 1.00 75.19 322 SER A N 1
ATOM 2545 C CA . SER A 1 322 ? 12.237 -13.806 -34.523 1.00 75.19 322 SER A CA 1
ATOM 2546 C C . SER A 1 322 ? 10.825 -13.565 -35.083 1.00 75.19 322 SER A C 1
ATOM 2548 O O . SER A 1 322 ? 10.699 -13.112 -36.223 1.00 75.19 322 SER A O 1
ATOM 2550 N N . ASP A 1 323 ? 9.766 -13.826 -34.310 1.00 76.81 323 ASP A N 1
ATOM 2551 C CA . ASP A 1 323 ? 8.369 -13.614 -34.708 1.00 76.81 323 ASP A CA 1
ATOM 2552 C C . ASP A 1 323 ? 7.932 -12.179 -34.396 1.00 76.81 323 ASP A C 1
ATOM 2554 O O . ASP A 1 323 ? 7.199 -11.902 -33.446 1.00 76.81 323 ASP A O 1
ATOM 2558 N N . ARG A 1 324 ? 8.382 -11.244 -35.239 1.00 67.44 324 ARG A N 1
ATOM 2559 C CA . ARG A 1 324 ? 8.052 -9.815 -35.105 1.00 67.44 324 ARG A CA 1
ATOM 2560 C C . ARG A 1 324 ? 6.552 -9.524 -35.190 1.00 67.44 324 ARG A C 1
ATOM 2562 O O . ARG A 1 324 ? 6.109 -8.514 -34.657 1.00 67.44 324 ARG A O 1
ATOM 2569 N N . ALA A 1 325 ? 5.786 -10.389 -35.855 1.00 70.31 325 ALA A N 1
ATOM 2570 C CA . ALA A 1 325 ? 4.341 -10.244 -35.992 1.00 70.31 325 ALA A CA 1
ATOM 2571 C C . ALA A 1 325 ? 3.572 -10.782 -34.775 1.00 70.31 325 ALA A C 1
ATOM 2573 O O . ALA A 1 325 ? 2.352 -10.636 -34.737 1.00 70.31 325 ALA A O 1
ATOM 2574 N N . ARG A 1 326 ? 4.259 -11.418 -33.809 1.00 82.38 326 ARG A N 1
ATOM 2575 C CA . ARG A 1 326 ? 3.646 -12.085 -32.647 1.00 82.38 326 ARG A CA 1
ATOM 2576 C C . ARG A 1 326 ? 2.532 -13.051 -33.066 1.00 82.38 326 ARG A C 1
ATOM 2578 O O . ARG A 1 326 ? 1.485 -13.153 -32.435 1.00 82.38 326 ARG A O 1
ATOM 2585 N N . SER A 1 327 ? 2.753 -13.732 -34.186 1.00 77.75 327 SER A N 1
ATOM 2586 C CA . SER A 1 327 ? 1.760 -14.583 -34.839 1.00 77.75 327 SER A CA 1
ATOM 2587 C C . SER A 1 327 ? 1.482 -15.879 -34.078 1.00 77.75 327 SER A C 1
ATOM 2589 O O . SER A 1 327 ? 0.389 -16.434 -34.194 1.00 77.75 327 SER A O 1
ATOM 2591 N N . THR A 1 328 ? 2.464 -16.367 -33.314 1.00 88.38 328 THR A N 1
ATOM 2592 C CA . THR A 1 328 ? 2.370 -17.616 -32.552 1.00 88.38 328 THR A CA 1
ATOM 2593 C C . THR A 1 328 ? 2.679 -17.369 -31.080 1.00 88.38 328 THR A C 1
ATOM 2595 O O . THR A 1 328 ? 3.840 -17.230 -30.702 1.00 88.38 328 THR A O 1
ATOM 2598 N N . ASP A 1 329 ? 1.635 -17.352 -30.251 1.00 94.06 329 ASP A N 1
ATOM 2599 C CA . ASP A 1 329 ? 1.764 -17.305 -28.794 1.00 94.06 329 ASP A CA 1
ATOM 2600 C C . ASP A 1 329 ? 1.845 -18.7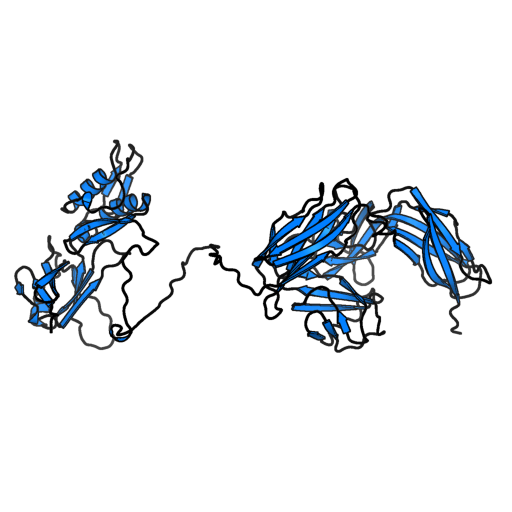23 -28.212 1.00 94.06 329 ASP A C 1
ATOM 2602 O O . ASP A 1 329 ? 0.845 -19.444 -28.143 1.00 94.06 329 ASP A O 1
ATOM 2606 N N . TYR A 1 330 ? 3.034 -19.116 -27.766 1.00 94.00 330 TYR A N 1
ATOM 2607 C CA . TYR A 1 330 ? 3.296 -20.438 -27.197 1.00 94.00 330 TYR A CA 1
ATOM 2608 C C . TYR A 1 330 ? 2.700 -20.620 -25.791 1.00 94.00 330 TYR A C 1
ATOM 2610 O O . TYR A 1 330 ? 2.576 -21.755 -25.331 1.00 94.00 330 TYR A O 1
ATOM 2618 N N . ALA A 1 331 ? 2.298 -19.542 -25.104 1.00 94.00 331 ALA A N 1
ATOM 2619 C CA . ALA A 1 331 ? 1.589 -19.646 -23.826 1.00 94.00 331 ALA A CA 1
ATOM 2620 C C . ALA A 1 331 ? 0.125 -20.085 -24.015 1.00 94.00 331 ALA A C 1
ATOM 2622 O O . ALA A 1 331 ? -0.450 -20.718 -23.126 1.00 94.00 331 ALA A O 1
ATOM 2623 N N . SER A 1 332 ? -0.466 -19.816 -25.187 1.00 92.00 332 SER A N 1
ATOM 2624 C CA . SER A 1 332 ? -1.875 -20.113 -25.486 1.00 92.00 332 SER A CA 1
ATOM 2625 C C . SER A 1 332 ? -2.209 -21.614 -25.499 1.00 92.00 332 SER A C 1
ATOM 2627 O O . SER A 1 332 ? -3.335 -21.997 -25.172 1.00 92.00 332 SER A O 1
ATOM 2629 N N . GLY A 1 333 ? -1.227 -22.472 -25.803 1.00 86.19 333 GLY A N 1
ATOM 2630 C CA . GLY A 1 333 ? -1.333 -23.934 -25.705 1.00 86.19 333 GLY A CA 1
ATOM 2631 C C . GLY A 1 333 ? -1.300 -24.476 -24.269 1.00 86.19 333 GLY A C 1
ATOM 2632 O O . GLY A 1 333 ? -1.542 -25.664 -24.051 1.00 86.19 333 GLY A O 1
ATOM 2633 N N . GLY A 1 334 ? -1.040 -23.612 -23.282 1.00 93.88 334 GLY A N 1
ATOM 2634 C CA . GLY A 1 334 ? -0.932 -23.941 -21.864 1.00 93.88 334 GLY A CA 1
ATOM 2635 C C . GLY A 1 334 ? 0.512 -24.133 -21.398 1.00 93.88 334 GLY A C 1
ATOM 2636 O O . GLY A 1 334 ? 1.403 -24.514 -22.162 1.00 93.88 334 GLY A O 1
ATOM 2637 N N . TYR A 1 335 ? 0.741 -23.908 -20.108 1.00 97.19 335 TYR A N 1
ATOM 2638 C CA . TYR A 1 335 ? 2.056 -23.984 -19.476 1.00 97.19 335 TYR A CA 1
ATOM 2639 C C . TYR A 1 335 ? 1.937 -24.404 -18.002 1.00 97.19 335 TYR A C 1
ATOM 2641 O O . TYR A 1 335 ? 0.853 -24.371 -17.415 1.00 97.19 335 TYR A O 1
ATOM 2649 N N . SER A 1 336 ? 3.060 -24.778 -17.390 1.00 96.00 336 SER A N 1
ATOM 2650 C CA . SER A 1 336 ? 3.188 -24.981 -15.943 1.00 96.00 336 SER A CA 1
ATOM 2651 C C . SER A 1 336 ? 4.350 -24.170 -15.376 1.00 96.00 336 SER A C 1
ATOM 2653 O O . SER A 1 336 ? 5.395 -24.065 -16.021 1.00 96.00 336 SER A O 1
ATOM 2655 N N . ILE A 1 337 ? 4.171 -23.652 -14.162 1.00 94.94 337 ILE A N 1
ATOM 2656 C CA . ILE A 1 337 ? 5.163 -22.867 -13.420 1.00 94.94 337 ILE A CA 1
ATOM 2657 C C . ILE A 1 337 ? 5.710 -23.741 -12.285 1.00 94.94 337 ILE A C 1
ATOM 2659 O O . ILE A 1 337 ? 4.927 -24.272 -11.497 1.00 94.94 337 ILE A O 1
ATOM 2663 N N . ASP A 1 338 ? 7.031 -23.898 -12.220 1.00 91.69 338 ASP A N 1
ATOM 2664 C CA . ASP A 1 338 ? 7.747 -24.552 -11.118 1.00 91.69 338 ASP A CA 1
ATOM 2665 C C . ASP A 1 338 ? 8.866 -23.617 -10.642 1.00 91.69 338 ASP A C 1
ATOM 2667 O O . ASP A 1 338 ? 9.925 -23.513 -11.267 1.00 91.69 338 ASP A O 1
ATOM 2671 N N . GLY A 1 339 ? 8.584 -22.849 -9.586 1.00 89.69 339 GLY A N 1
ATOM 2672 C CA . GLY A 1 339 ? 9.427 -21.725 -9.183 1.00 89.69 339 GLY A CA 1
ATOM 2673 C C . GLY A 1 339 ? 9.571 -20.713 -10.324 1.00 89.69 339 GLY A C 1
ATOM 2674 O O . GLY A 1 339 ? 8.581 -20.212 -10.851 1.00 89.69 339 GLY A O 1
ATOM 2675 N N . SER A 1 340 ? 10.807 -20.418 -10.718 1.00 91.25 340 SER A N 1
ATOM 2676 C CA . SER A 1 340 ? 11.106 -19.531 -11.846 1.00 91.25 340 SER A CA 1
ATOM 2677 C C . SER A 1 340 ? 11.211 -20.240 -13.203 1.00 91.25 340 SER A C 1
ATOM 2679 O O . SER A 1 340 ? 11.372 -19.572 -14.226 1.00 91.25 340 SER A O 1
ATOM 2681 N N . THR A 1 341 ? 11.111 -21.571 -13.239 1.00 95.75 341 THR A N 1
ATOM 2682 C CA . THR A 1 341 ? 11.182 -22.352 -14.476 1.00 95.75 341 THR A CA 1
ATOM 2683 C C . THR A 1 341 ? 9.790 -22.545 -15.063 1.00 95.75 341 THR A C 1
ATOM 2685 O O . THR A 1 341 ? 8.876 -23.066 -14.418 1.00 95.75 341 THR A O 1
ATOM 2688 N N . ILE A 1 342 ? 9.638 -22.199 -16.338 1.00 97.44 342 ILE A N 1
ATOM 2689 C CA . ILE A 1 342 ? 8.389 -22.350 -17.082 1.00 97.44 342 ILE A CA 1
ATOM 2690 C C . ILE A 1 342 ? 8.506 -23.538 -18.018 1.00 97.44 342 ILE A C 1
ATOM 2692 O O . ILE A 1 342 ? 9.515 -23.709 -18.698 1.00 97.44 342 ILE A O 1
ATOM 2696 N N . THR A 1 343 ? 7.471 -24.377 -18.048 1.00 97.38 343 THR A N 1
ATOM 2697 C CA . THR A 1 343 ? 7.357 -25.472 -19.015 1.00 97.38 343 THR A CA 1
ATOM 2698 C C . THR A 1 343 ? 6.145 -25.247 -19.910 1.00 97.38 343 THR A C 1
ATOM 2700 O O . THR A 1 343 ? 5.011 -25.252 -19.436 1.00 97.38 343 THR A O 1
ATOM 2703 N N . LEU A 1 344 ? 6.391 -25.051 -21.201 1.00 97.00 344 LEU A N 1
ATOM 2704 C CA . LEU A 1 344 ? 5.382 -24.898 -22.244 1.00 97.00 344 LEU A CA 1
ATOM 2705 C C . LEU A 1 344 ? 4.835 -26.263 -22.671 1.00 97.00 344 LEU A C 1
ATOM 2707 O O . LEU A 1 344 ? 5.563 -27.258 -22.706 1.00 97.00 344 LEU A O 1
ATOM 2711 N N . THR A 1 345 ? 3.557 -26.299 -23.043 1.00 96.81 345 THR A N 1
ATOM 2712 C CA . THR A 1 345 ? 2.954 -27.476 -23.690 1.00 96.81 345 THR A CA 1
ATOM 2713 C C . THR A 1 345 ? 3.373 -27.560 -25.156 1.00 96.81 345 THR A C 1
ATOM 2715 O O . THR A 1 345 ? 3.671 -28.646 -25.661 1.00 96.81 345 THR A O 1
ATOM 2718 N N . ASP A 1 346 ? 3.443 -26.406 -25.822 1.00 93.94 346 ASP A N 1
ATOM 2719 C CA . ASP A 1 346 ? 3.841 -26.305 -27.219 1.00 93.94 346 ASP A CA 1
ATOM 2720 C C . ASP A 1 346 ? 5.362 -26.257 -27.376 1.00 93.94 346 ASP A C 1
ATOM 2722 O O . ASP A 1 346 ? 6.099 -25.700 -26.561 1.00 93.94 346 ASP A O 1
ATOM 2726 N N . LYS A 1 347 ? 5.839 -26.880 -28.455 1.00 94.75 347 LYS A N 1
ATOM 2727 C CA . LYS A 1 347 ? 7.264 -27.037 -28.737 1.00 94.75 347 LYS A CA 1
ATOM 2728 C C . LYS A 1 347 ? 7.828 -25.784 -29.410 1.00 94.75 347 LYS A C 1
ATOM 2730 O O . LYS A 1 347 ? 7.375 -25.421 -30.493 1.00 94.75 347 LYS A O 1
ATOM 2735 N N . LEU A 1 348 ? 8.895 -25.222 -28.845 1.00 91.44 348 LEU A N 1
ATOM 2736 C CA . LEU A 1 348 ? 9.679 -24.160 -29.475 1.00 91.44 348 LEU A CA 1
ATOM 2737 C C . LEU A 1 348 ? 10.437 -24.671 -30.722 1.00 91.44 348 LEU A C 1
ATOM 2739 O O . LEU A 1 348 ? 10.767 -25.862 -30.807 1.00 91.44 348 LEU A O 1
ATOM 2743 N N . PRO A 1 349 ? 10.764 -23.797 -31.694 1.00 84.38 349 PRO A N 1
ATOM 2744 C CA . PRO A 1 349 ? 11.466 -24.201 -32.917 1.00 84.38 349 PRO A CA 1
ATOM 2745 C C . PRO A 1 349 ? 12.849 -24.811 -32.647 1.00 84.38 349 PRO A C 1
ATOM 2747 O O . PRO A 1 349 ? 13.216 -25.827 -33.248 1.00 84.38 349 PRO A O 1
ATOM 2750 N N . HIS A 1 350 ? 13.586 -24.219 -31.705 1.00 83.69 350 HIS A N 1
ATOM 2751 C CA . HIS A 1 350 ? 14.935 -24.613 -31.299 1.00 83.69 350 HIS A CA 1
ATOM 2752 C C . HIS A 1 350 ? 15.045 -24.723 -29.776 1.00 83.69 350 HIS A C 1
ATOM 2754 O O . HIS A 1 350 ? 14.269 -24.109 -29.041 1.00 83.69 350 HIS A O 1
ATOM 2760 N N . CYS A 1 351 ? 15.995 -25.527 -29.296 1.00 81.94 351 CYS A N 1
ATOM 2761 C CA . CYS A 1 351 ? 16.195 -25.735 -27.860 1.00 81.94 351 CYS A CA 1
ATOM 2762 C C . CYS A 1 351 ? 16.818 -24.528 -27.150 1.00 81.94 351 CYS A C 1
ATOM 2764 O O . CYS A 1 351 ? 16.754 -24.481 -25.932 1.00 81.94 351 CYS A O 1
ATOM 2766 N N . ASP A 1 352 ? 17.384 -23.610 -27.927 1.00 83.88 352 ASP A N 1
ATOM 2767 C CA . ASP A 1 352 ? 18.069 -22.364 -27.580 1.00 83.88 352 ASP A CA 1
ATOM 2768 C C . ASP A 1 352 ? 17.375 -21.153 -28.234 1.00 83.88 352 ASP A C 1
ATOM 2770 O O . ASP A 1 352 ? 18.004 -20.160 -28.588 1.00 83.88 352 ASP A O 1
ATOM 2774 N N . SER A 1 353 ? 16.064 -21.248 -28.480 1.00 82.00 353 SER A N 1
ATOM 2775 C CA . SER A 1 353 ? 15.316 -20.136 -29.075 1.00 82.00 353 SER A CA 1
ATOM 2776 C C . SER A 1 353 ? 15.389 -18.907 -28.162 1.00 82.00 353 SER A C 1
ATOM 2778 O O . SER A 1 353 ? 15.026 -19.014 -26.990 1.00 82.00 353 SER A O 1
ATOM 2780 N N . SER A 1 354 ? 15.771 -17.745 -28.704 1.00 87.06 354 SER A N 1
ATOM 2781 C CA . SER A 1 354 ? 15.490 -16.466 -28.039 1.00 87.06 354 SER A CA 1
ATOM 2782 C C . SER A 1 354 ? 13.980 -16.223 -28.059 1.00 87.06 354 SER A C 1
ATOM 2784 O O . SER A 1 354 ? 13.318 -16.369 -29.100 1.00 87.06 354 SER A O 1
ATOM 2786 N N . ILE A 1 355 ? 13.429 -15.905 -26.894 1.00 91.69 355 ILE A N 1
ATOM 2787 C CA . ILE A 1 355 ? 12.003 -15.720 -26.666 1.00 91.69 355 ILE A CA 1
ATOM 2788 C C . ILE A 1 355 ? 11.737 -14.404 -25.945 1.00 91.69 355 ILE A C 1
ATOM 2790 O O . ILE A 1 355 ? 12.524 -13.950 -25.121 1.00 91.69 355 ILE A O 1
ATOM 2794 N N . ILE A 1 356 ? 10.584 -13.822 -26.249 1.00 90.12 356 ILE A N 1
ATOM 2795 C CA . ILE A 1 356 ? 10.039 -12.638 -25.596 1.00 90.12 356 ILE A CA 1
ATOM 2796 C C . ILE A 1 356 ? 8.842 -13.092 -24.766 1.00 90.12 356 ILE A C 1
ATOM 2798 O O . ILE A 1 356 ? 7.909 -13.703 -25.294 1.00 90.12 356 ILE A O 1
ATOM 2802 N N . VAL A 1 357 ? 8.876 -12.793 -23.472 1.00 92.00 357 VAL A N 1
ATOM 2803 C CA . VAL A 1 357 ? 7.883 -13.236 -22.492 1.00 92.00 357 VAL A CA 1
ATOM 2804 C C . VAL A 1 357 ? 7.198 -12.028 -21.861 1.00 92.00 357 VAL A C 1
ATOM 2806 O O . VAL A 1 357 ? 7.847 -11.069 -21.441 1.00 92.00 357 VAL A O 1
ATOM 2809 N N . GLU A 1 358 ? 5.874 -12.095 -21.759 1.00 92.06 358 GLU A N 1
ATOM 2810 C CA . GLU A 1 358 ? 5.057 -11.172 -20.974 1.00 92.06 358 GLU A CA 1
ATOM 2811 C C . GLU A 1 358 ? 4.418 -11.951 -19.821 1.00 92.06 358 GLU A C 1
ATOM 2813 O O . GLU A 1 358 ? 3.742 -12.959 -20.037 1.00 92.06 358 GLU A O 1
ATOM 2818 N N . TYR A 1 359 ? 4.660 -11.527 -18.583 1.00 93.50 359 TYR A N 1
ATOM 2819 C CA . TYR A 1 359 ? 4.207 -12.243 -17.390 1.00 93.50 359 TYR A CA 1
ATOM 2820 C C . TYR A 1 359 ? 3.922 -11.296 -16.232 1.00 93.50 359 TYR A C 1
ATOM 2822 O O . TYR A 1 359 ? 4.476 -10.200 -16.163 1.00 93.50 359 TYR A O 1
ATOM 2830 N N . LYS A 1 360 ? 3.067 -11.713 -15.295 1.00 92.25 360 LYS A N 1
ATOM 2831 C CA . LYS A 1 360 ? 2.821 -10.953 -14.064 1.00 92.25 360 LYS A CA 1
ATOM 2832 C C . LYS A 1 360 ? 3.492 -11.626 -12.888 1.00 92.25 360 LYS A C 1
ATOM 2834 O O . LYS A 1 360 ? 3.462 -12.849 -12.763 1.00 92.25 360 LYS A O 1
ATOM 2839 N N . ILE A 1 361 ? 4.042 -10.810 -12.006 1.00 94.31 361 ILE A N 1
ATOM 2840 C CA . ILE A 1 361 ? 4.563 -11.230 -10.709 1.00 94.31 361 ILE A CA 1
ATOM 2841 C C . ILE A 1 361 ? 3.673 -10.653 -9.616 1.00 94.31 361 ILE A C 1
ATOM 2843 O O . ILE A 1 361 ? 3.271 -9.492 -9.698 1.00 94.31 361 ILE A O 1
ATOM 2847 N N . ASP A 1 362 ? 3.390 -11.449 -8.592 1.00 92.69 362 ASP A N 1
ATOM 2848 C CA . ASP A 1 362 ? 2.891 -10.941 -7.316 1.00 92.69 362 ASP A CA 1
ATOM 2849 C C . ASP A 1 362 ? 4.076 -10.630 -6.394 1.00 92.69 362 ASP A C 1
ATOM 2851 O O . ASP A 1 362 ? 5.177 -11.164 -6.564 1.00 92.69 362 ASP A O 1
ATOM 2855 N N . GLY A 1 363 ? 3.865 -9.731 -5.434 1.00 93.06 363 GLY A N 1
ATOM 2856 C CA . GLY A 1 363 ? 4.900 -9.300 -4.500 1.00 93.06 363 GLY A CA 1
ATOM 2857 C C . GLY A 1 363 ? 5.984 -8.414 -5.114 1.00 93.06 363 GLY A C 1
ATOM 2858 O O . GLY A 1 363 ? 7.055 -8.277 -4.533 1.00 93.06 363 GLY A O 1
ATOM 2859 N N . GLY A 1 364 ? 5.723 -7.795 -6.268 1.00 94.12 364 GLY A N 1
ATOM 2860 C CA . GLY A 1 364 ? 6.680 -6.956 -6.983 1.00 94.12 364 GLY A CA 1
ATOM 2861 C C . GLY A 1 364 ? 6.692 -5.502 -6.503 1.00 94.12 364 GLY A C 1
ATOM 2862 O O . GLY A 1 364 ? 5.677 -4.809 -6.530 1.00 94.12 364 GLY A O 1
ATOM 2863 N N . ALA A 1 365 ? 7.857 -5.005 -6.114 1.00 94.56 365 ALA A N 1
ATOM 2864 C CA . ALA A 1 365 ? 8.149 -3.615 -5.791 1.00 94.56 365 ALA A CA 1
ATOM 2865 C C . ALA A 1 365 ? 9.035 -3.007 -6.889 1.00 94.56 365 ALA A C 1
ATOM 2867 O O . ALA A 1 365 ? 10.083 -3.553 -7.218 1.00 94.56 365 ALA A O 1
ATOM 2868 N N . LEU A 1 366 ? 8.617 -1.880 -7.466 1.00 93.50 366 LEU A N 1
ATOM 2869 C CA . LEU A 1 366 ? 9.309 -1.212 -8.573 1.00 93.50 366 LEU A CA 1
ATOM 2870 C C . LEU A 1 366 ? 9.988 0.068 -8.083 1.00 93.50 366 LEU A C 1
ATOM 2872 O O . LEU A 1 366 ? 9.355 0.869 -7.395 1.00 93.50 366 LEU A O 1
ATOM 2876 N N . ASN A 1 367 ? 11.228 0.293 -8.509 1.00 93.88 367 ASN A N 1
ATOM 2877 C CA . ASN A 1 367 ? 11.913 1.572 -8.350 1.00 93.88 367 ASN A CA 1
ATOM 2878 C C . ASN A 1 367 ? 12.838 1.851 -9.549 1.00 93.88 367 ASN A C 1
ATOM 2880 O O . ASN A 1 367 ? 13.092 0.983 -10.387 1.00 93.88 367 ASN A O 1
ATOM 2884 N N . TYR A 1 368 ? 13.346 3.078 -9.631 1.00 92.69 368 TYR A N 1
ATOM 2885 C CA . TYR A 1 368 ? 14.315 3.496 -10.637 1.00 92.69 368 TYR A CA 1
ATOM 2886 C C . TYR A 1 368 ? 15.501 4.178 -9.967 1.00 92.69 368 TYR A C 1
ATOM 2888 O O . TYR A 1 368 ? 15.321 5.182 -9.272 1.00 92.69 368 TYR A O 1
ATOM 2896 N N . LEU A 1 369 ? 16.708 3.676 -10.225 1.00 93.25 369 LEU A N 1
ATOM 2897 C CA . LEU A 1 369 ? 17.939 4.366 -9.853 1.00 93.25 369 LEU A CA 1
ATOM 2898 C C . LEU A 1 369 ? 18.292 5.347 -10.965 1.00 93.25 369 LEU A C 1
ATOM 2900 O O . LEU A 1 369 ? 18.441 4.931 -12.109 1.00 93.25 369 LEU A O 1
ATOM 2904 N N . ILE A 1 370 ? 18.433 6.626 -10.641 1.00 91.12 370 ILE A N 1
ATOM 2905 C CA . ILE A 1 370 ? 18.942 7.660 -11.540 1.00 91.12 370 ILE A CA 1
ATOM 2906 C C . ILE A 1 370 ? 20.447 7.785 -11.306 1.00 91.12 370 ILE A C 1
ATOM 2908 O O . ILE A 1 370 ? 20.879 8.021 -10.176 1.00 91.12 370 ILE A O 1
ATOM 2912 N N . SER A 1 371 ? 21.238 7.635 -12.368 1.00 89.44 371 SER A N 1
ATOM 2913 C CA . SER A 1 371 ? 22.696 7.781 -12.331 1.00 89.44 371 SER A CA 1
ATOM 2914 C C . SER A 1 371 ? 23.102 9.207 -11.960 1.00 89.44 371 SER A C 1
ATOM 2916 O O . SER A 1 371 ? 22.485 10.161 -12.439 1.00 89.44 371 SER A O 1
ATOM 2918 N N . GLY A 1 372 ? 24.191 9.359 -11.208 1.00 87.38 372 GLY A N 1
ATOM 2919 C CA . GLY A 1 372 ? 24.840 10.649 -10.993 1.00 87.38 372 GLY A CA 1
ATOM 2920 C C . GLY A 1 372 ? 25.600 11.171 -12.221 1.00 87.38 372 GLY A C 1
ATOM 2921 O O . GLY A 1 372 ? 25.418 10.712 -13.350 1.00 87.38 372 GLY A O 1
ATOM 2922 N N . THR A 1 373 ? 26.479 12.151 -12.001 1.00 85.56 373 THR A N 1
ATOM 2923 C CA . THR A 1 373 ? 27.383 12.705 -13.034 1.00 85.56 373 THR A CA 1
ATOM 2924 C C . THR A 1 373 ? 28.823 12.193 -12.920 1.00 85.56 373 THR A C 1
ATOM 2926 O O . THR A 1 373 ? 29.719 12.716 -13.578 1.00 85.56 373 THR A O 1
ATOM 2929 N N . SER A 1 374 ? 29.069 11.226 -12.040 1.00 86.25 374 SER A N 1
ATOM 2930 C CA . SER A 1 374 ? 30.370 10.599 -11.798 1.00 86.25 374 SER A CA 1
ATOM 2931 C C . SER A 1 374 ? 30.356 9.143 -12.242 1.00 86.25 374 SER A C 1
ATOM 2933 O O . SER A 1 374 ? 29.332 8.477 -12.133 1.00 86.25 374 SER A O 1
ATOM 2935 N N . SER A 1 375 ? 31.507 8.664 -12.717 1.00 87.81 375 SER A N 1
ATOM 2936 C CA . SER A 1 375 ? 31.752 7.234 -12.918 1.00 87.81 375 SER A CA 1
ATOM 2937 C C . SER A 1 375 ? 31.886 6.555 -11.554 1.00 87.81 375 SER A C 1
ATOM 2939 O O . SER A 1 375 ? 32.703 6.987 -10.734 1.00 87.81 375 SER A O 1
ATOM 2941 N N . GLU A 1 376 ? 31.055 5.550 -11.292 1.00 91.62 376 GLU A N 1
ATOM 2942 C CA . GLU A 1 376 ? 31.023 4.773 -10.049 1.00 91.62 376 GLU A CA 1
ATOM 2943 C C . GLU A 1 376 ? 30.260 3.453 -10.250 1.00 91.62 376 GLU A C 1
ATOM 2945 O O . GLU A 1 376 ? 29.372 3.364 -11.093 1.00 91.62 376 GLU A O 1
ATOM 2950 N N . ASP A 1 377 ? 30.578 2.430 -9.458 1.00 93.06 377 ASP A N 1
ATOM 2951 C CA . ASP A 1 377 ? 29.766 1.213 -9.369 1.00 93.06 377 ASP A CA 1
ATOM 2952 C C . ASP A 1 377 ? 28.858 1.366 -8.145 1.00 93.06 377 ASP A C 1
ATOM 2954 O O . ASP A 1 377 ? 29.351 1.506 -7.026 1.00 93.06 377 ASP A O 1
ATOM 2958 N N . VAL A 1 378 ? 27.546 1.393 -8.363 1.00 94.19 378 VAL A N 1
ATOM 2959 C CA . VAL A 1 378 ? 26.539 1.651 -7.331 1.00 94.19 378 VAL A CA 1
ATOM 2960 C C . VAL A 1 378 ? 25.918 0.338 -6.883 1.00 94.19 378 VAL A C 1
ATOM 2962 O O . VAL A 1 378 ? 25.183 -0.297 -7.637 1.00 94.19 378 VAL A O 1
ATOM 2965 N N . THR A 1 379 ? 26.161 -0.052 -5.639 1.00 96.44 379 THR A N 1
ATOM 2966 C CA . THR A 1 379 ? 25.440 -1.146 -4.989 1.00 96.44 379 THR A CA 1
ATOM 2967 C C . THR A 1 379 ? 24.072 -0.640 -4.560 1.00 96.44 379 THR A C 1
ATOM 2969 O O . THR A 1 379 ? 23.970 0.313 -3.789 1.00 96.44 379 THR A O 1
ATOM 2972 N N . VAL A 1 380 ? 23.016 -1.286 -5.041 1.00 96.50 380 VAL A N 1
ATOM 2973 C CA . VAL A 1 380 ? 21.634 -1.055 -4.623 1.00 96.50 380 VAL A CA 1
ATOM 2974 C C . VAL A 1 380 ? 21.186 -2.215 -3.750 1.00 96.50 380 VAL A C 1
ATOM 2976 O O . VAL A 1 380 ? 21.381 -3.373 -4.115 1.00 96.50 380 VAL A O 1
ATOM 2979 N N . THR A 1 381 ? 20.542 -1.899 -2.631 1.00 96.56 381 THR A N 1
ATOM 2980 C CA . THR A 1 381 ? 19.945 -2.871 -1.715 1.00 96.56 381 THR A CA 1
ATOM 2981 C C . THR A 1 381 ? 18.447 -2.624 -1.616 1.00 96.56 381 THR A C 1
ATOM 2983 O O . THR A 1 381 ? 18.024 -1.500 -1.337 1.00 96.56 381 THR A O 1
ATOM 2986 N N . ALA A 1 382 ? 17.655 -3.673 -1.815 1.00 96.50 382 ALA A N 1
ATOM 2987 C CA . ALA A 1 382 ? 16.241 -3.720 -1.467 1.00 96.50 382 ALA A CA 1
ATOM 2988 C C . ALA A 1 382 ? 16.086 -4.543 -0.185 1.00 96.50 382 ALA A C 1
ATOM 2990 O O . ALA A 1 382 ? 16.602 -5.660 -0.125 1.00 96.50 382 ALA A O 1
ATOM 2991 N N . SER A 1 383 ? 15.391 -4.017 0.822 1.00 93.50 383 SER A N 1
ATOM 2992 C CA . SER A 1 383 ? 15.167 -4.704 2.092 1.00 93.50 383 SER A CA 1
ATOM 2993 C C . SER A 1 383 ? 13.696 -4.725 2.493 1.00 93.50 383 SER A C 1
ATOM 2995 O O . SER A 1 383 ? 12.950 -3.776 2.257 1.00 93.50 383 SER A O 1
ATOM 2997 N N . ALA A 1 384 ? 13.266 -5.841 3.077 1.00 91.62 384 ALA A N 1
ATOM 2998 C CA . ALA A 1 384 ? 11.914 -6.031 3.591 1.00 91.62 384 ALA A CA 1
ATOM 2999 C C . ALA A 1 384 ? 11.955 -6.968 4.803 1.00 91.62 384 ALA A C 1
ATOM 3001 O O . ALA A 1 384 ? 12.498 -8.066 4.721 1.00 91.62 384 ALA A O 1
ATOM 3002 N N . ASP A 1 385 ? 11.399 -6.523 5.935 1.00 83.75 385 ASP A N 1
ATOM 3003 C CA . ASP A 1 385 ? 11.278 -7.305 7.179 1.00 83.75 385 ASP A CA 1
ATOM 3004 C C . ASP A 1 385 ? 12.577 -8.018 7.636 1.00 83.75 385 ASP A C 1
ATOM 3006 O O . ASP A 1 385 ? 12.549 -9.089 8.241 1.00 83.75 385 ASP A O 1
ATOM 3010 N N . GLY A 1 386 ? 13.732 -7.381 7.402 1.00 82.81 386 GLY A N 1
ATOM 3011 C CA . GLY A 1 386 ? 15.052 -7.857 7.837 1.00 82.81 386 GLY A CA 1
ATOM 3012 C C . GLY A 1 386 ? 15.801 -8.731 6.827 1.00 82.81 386 GLY A C 1
ATOM 3013 O O . GLY A 1 386 ? 16.959 -9.056 7.079 1.00 82.81 386 GLY A O 1
ATOM 3014 N N . GLU A 1 387 ? 15.180 -9.063 5.697 1.00 89.56 387 GLU A N 1
ATOM 3015 C CA . GLU A 1 387 ? 15.835 -9.703 4.556 1.00 89.56 387 GLU A CA 1
ATOM 3016 C C . GLU A 1 387 ? 16.273 -8.651 3.537 1.00 89.56 387 GLU A C 1
ATOM 3018 O O . GLU A 1 387 ? 15.617 -7.618 3.374 1.00 89.56 387 GLU A O 1
ATOM 3023 N N . GLU A 1 388 ? 17.381 -8.911 2.841 1.00 93.38 388 GLU A N 1
ATOM 3024 C CA . GLU A 1 388 ? 17.971 -7.970 1.888 1.00 93.38 388 GLU A CA 1
ATOM 3025 C C . GLU A 1 388 ? 18.421 -8.677 0.607 1.00 93.38 388 GLU A C 1
ATOM 3027 O O . GLU A 1 388 ? 19.000 -9.763 0.643 1.00 93.38 388 GLU A O 1
ATOM 3032 N N . ALA A 1 389 ? 18.208 -8.020 -0.530 1.00 94.94 389 ALA A N 1
ATOM 3033 C CA . ALA A 1 389 ? 18.770 -8.403 -1.817 1.00 94.94 389 ALA A CA 1
ATOM 3034 C C . ALA A 1 389 ? 19.577 -7.241 -2.389 1.00 94.94 389 ALA A C 1
ATOM 3036 O O . ALA A 1 389 ? 19.146 -6.087 -2.335 1.00 94.94 389 ALA A O 1
ATOM 3037 N N . THR A 1 390 ? 20.742 -7.551 -2.955 1.00 95.88 390 THR A N 1
ATOM 3038 C CA . THR A 1 390 ? 21.664 -6.555 -3.502 1.00 95.88 390 THR A CA 1
ATOM 3039 C C . THR A 1 390 ? 21.939 -6.784 -4.981 1.00 95.88 390 THR A C 1
ATOM 3041 O O . THR A 1 390 ? 21.910 -7.907 -5.480 1.00 95.88 390 THR A O 1
ATOM 3044 N N . GLY A 1 391 ? 22.198 -5.693 -5.693 1.00 94.19 391 GLY A N 1
ATOM 3045 C CA . GLY A 1 391 ? 22.577 -5.682 -7.100 1.00 94.19 391 GLY A CA 1
ATOM 3046 C C . GLY A 1 391 ? 23.485 -4.492 -7.384 1.00 94.19 391 GLY A C 1
ATOM 3047 O O . GLY A 1 391 ? 23.531 -3.550 -6.597 1.00 94.19 391 GLY A O 1
ATOM 3048 N N . ILE A 1 392 ? 24.233 -4.537 -8.484 1.00 94.81 392 ILE A N 1
ATOM 3049 C CA . ILE A 1 392 ? 25.178 -3.474 -8.846 1.00 94.81 392 ILE A CA 1
ATOM 3050 C C . ILE A 1 392 ? 24.706 -2.805 -10.136 1.00 94.81 392 ILE A C 1
ATOM 3052 O O . ILE A 1 392 ? 24.368 -3.481 -11.106 1.00 94.81 392 ILE A O 1
ATOM 3056 N N . VAL A 1 393 ? 24.699 -1.474 -10.132 1.00 92.88 393 VAL A N 1
ATOM 3057 C CA . VAL A 1 393 ? 24.546 -0.630 -11.316 1.00 92.88 393 VAL A CA 1
ATOM 3058 C C . VAL A 1 393 ? 25.892 0.012 -11.619 1.00 92.88 393 VAL A C 1
ATOM 3060 O O . VAL A 1 393 ? 26.422 0.792 -10.834 1.00 92.88 393 VAL A O 1
ATOM 3063 N N . TYR A 1 394 ? 26.445 -0.310 -12.772 1.00 91.44 394 TYR A N 1
ATOM 3064 C CA . TYR A 1 394 ? 27.699 0.210 -13.282 1.00 91.44 394 TYR A CA 1
ATOM 3065 C C . TYR A 1 394 ? 27.457 1.553 -13.976 1.00 91.44 394 TYR A C 1
ATOM 3067 O O . TYR A 1 394 ? 26.753 1.611 -14.986 1.00 91.44 394 TYR A O 1
ATOM 3075 N N . VAL A 1 395 ? 28.036 2.635 -13.448 1.00 88.81 395 VAL A N 1
ATOM 3076 C CA . VAL A 1 395 ? 27.920 3.985 -14.011 1.00 88.81 395 VAL A CA 1
ATOM 3077 C C . VAL A 1 395 ? 29.236 4.396 -14.670 1.00 88.81 395 VAL A C 1
ATOM 3079 O O . VAL A 1 395 ? 30.259 4.557 -14.010 1.00 88.81 395 VAL A O 1
ATOM 3082 N N . ASP A 1 396 ? 29.210 4.592 -15.985 1.00 82.94 396 ASP A N 1
ATOM 3083 C CA . ASP A 1 396 ? 30.371 4.897 -16.835 1.00 82.94 396 ASP A CA 1
ATOM 3084 C C . ASP A 1 396 ? 31.567 3.930 -16.630 1.00 82.94 396 ASP A C 1
ATOM 3086 O O . ASP A 1 396 ? 32.722 4.346 -16.541 1.00 82.94 396 ASP A O 1
ATOM 3090 N N . ASN A 1 397 ? 31.297 2.619 -16.523 1.00 81.62 397 ASN A N 1
ATOM 3091 C CA . ASN A 1 397 ? 32.299 1.543 -16.380 1.00 81.62 397 ASN A CA 1
ATOM 3092 C C . ASN A 1 397 ? 32.501 0.706 -17.674 1.00 81.62 397 ASN A C 1
ATOM 3094 O O . ASN A 1 397 ? 31.840 -0.320 -17.866 1.00 81.62 397 ASN A O 1
ATOM 3098 N N . PRO A 1 398 ? 33.377 1.121 -18.606 1.00 73.56 398 PRO A N 1
ATOM 3099 C CA . PRO A 1 398 ? 33.513 0.483 -19.922 1.00 73.56 398 PRO A CA 1
ATOM 3100 C C . PRO A 1 398 ? 34.101 -0.937 -19.878 1.00 73.56 398 PRO A C 1
ATOM 3102 O O . PRO A 1 398 ? 34.079 -1.637 -20.888 1.00 73.56 398 PRO A O 1
ATOM 3105 N N . CYS A 1 399 ? 34.655 -1.359 -18.736 1.00 72.75 399 CYS A N 1
ATOM 3106 C CA . CYS A 1 399 ? 35.205 -2.701 -18.561 1.00 72.75 399 CYS A CA 1
ATOM 3107 C C . CYS A 1 399 ? 34.099 -3.742 -18.371 1.00 72.75 399 CYS A C 1
ATOM 3109 O O . CYS A 1 399 ? 34.182 -4.824 -18.948 1.00 72.75 399 CYS A O 1
ATOM 3111 N N . THR A 1 400 ? 33.083 -3.415 -17.569 1.00 79.81 400 THR A N 1
ATOM 3112 C CA . THR A 1 400 ? 31.946 -4.308 -17.297 1.00 79.81 400 THR A CA 1
ATOM 3113 C C . THR A 1 400 ? 30.827 -4.131 -18.320 1.00 79.81 400 THR A C 1
ATOM 3115 O O . THR A 1 400 ? 30.157 -5.095 -18.673 1.00 79.81 400 THR A O 1
ATOM 3118 N N . CYS A 1 401 ? 30.674 -2.913 -18.841 1.00 77.25 401 CYS A N 1
ATOM 3119 C CA . CYS A 1 401 ? 29.643 -2.546 -19.804 1.00 77.25 401 CYS A CA 1
ATOM 3120 C C . CYS A 1 401 ? 30.290 -2.090 -21.124 1.00 77.25 401 CYS A C 1
ATOM 3122 O O . CYS A 1 401 ? 30.431 -0.880 -21.357 1.00 77.25 401 CYS A O 1
ATOM 3124 N N . PRO A 1 402 ? 30.758 -3.037 -21.960 1.00 72.81 402 PRO A N 1
ATOM 3125 C CA . PRO A 1 402 ? 31.385 -2.725 -23.235 1.00 72.81 402 PRO A CA 1
ATOM 3126 C C . PRO A 1 402 ? 30.370 -2.159 -24.234 1.00 72.81 402 PRO A C 1
ATOM 3128 O O . PRO A 1 402 ? 29.165 -2.357 -24.110 1.00 72.81 402 PRO A O 1
ATOM 3131 N N . ILE A 1 403 ? 30.882 -1.483 -25.262 1.00 73.75 403 ILE A N 1
ATOM 3132 C CA . ILE A 1 403 ? 30.070 -0.987 -26.380 1.00 73.75 403 ILE A CA 1
ATOM 3133 C C . ILE A 1 403 ? 29.419 -2.181 -27.087 1.00 73.75 403 ILE A C 1
ATOM 3135 O O . ILE A 1 403 ? 30.125 -3.098 -27.514 1.00 73.75 403 ILE A O 1
ATOM 3139 N N . THR A 1 404 ? 28.103 -2.156 -27.259 1.00 76.88 404 THR A N 1
ATOM 3140 C CA . THR A 1 404 ? 27.398 -3.099 -28.127 1.00 76.88 404 THR A CA 1
ATOM 3141 C C . THR A 1 404 ? 27.166 -2.453 -29.484 1.00 76.88 404 THR A C 1
ATOM 3143 O O . THR A 1 404 ? 27.018 -1.238 -29.628 1.00 76.88 404 THR A O 1
ATOM 3146 N N . ILE A 1 405 ? 27.223 -3.274 -30.526 1.00 75.94 405 ILE A N 1
ATOM 3147 C CA . ILE A 1 405 ? 27.096 -2.825 -31.905 1.00 75.94 405 ILE A CA 1
ATOM 3148 C C . ILE A 1 405 ? 26.149 -3.787 -32.597 1.00 75.94 405 ILE A C 1
ATOM 3150 O O . ILE A 1 405 ? 26.348 -5.000 -32.556 1.00 75.94 405 ILE A O 1
ATOM 3154 N N . SER A 1 406 ? 25.156 -3.220 -33.258 1.00 79.44 406 SER A N 1
ATOM 3155 C CA . SER A 1 406 ? 24.229 -3.920 -34.131 1.00 79.44 406 SER A CA 1
ATOM 3156 C C . SER A 1 406 ? 24.372 -3.382 -35.545 1.00 79.44 406 SER A C 1
ATOM 3158 O O . SER A 1 406 ? 24.712 -2.213 -35.777 1.00 79.44 406 SER A O 1
ATOM 3160 N N . LEU A 1 407 ? 24.137 -4.266 -36.496 1.00 79.75 407 LEU A N 1
ATOM 3161 C CA . LEU A 1 407 ? 23.973 -3.938 -37.891 1.00 79.75 407 LEU A CA 1
ATOM 3162 C C . LEU A 1 407 ? 22.552 -4.396 -38.258 1.00 79.75 407 LEU A C 1
ATOM 3164 O O . LEU A 1 407 ? 21.989 -5.293 -37.643 1.00 79.75 407 LEU A O 1
ATOM 3168 N N . GLU A 1 408 ? 21.888 -3.678 -39.152 1.00 82.50 408 GLU A N 1
ATOM 3169 C CA . GLU A 1 408 ? 20.583 -4.087 -39.660 1.00 82.50 408 GLU A CA 1
ATOM 3170 C C . GLU A 1 408 ? 20.542 -3.818 -41.159 1.00 82.50 408 GLU A C 1
ATOM 3172 O O . GLU A 1 408 ? 20.845 -2.712 -41.615 1.00 82.50 408 GLU A O 1
ATOM 3177 N N . ALA A 1 409 ? 20.160 -4.830 -41.933 1.00 79.69 409 ALA A N 1
ATOM 3178 C CA . ALA A 1 409 ? 20.055 -4.753 -43.385 1.00 79.69 409 ALA A CA 1
ATOM 3179 C C . ALA A 1 409 ? 18.592 -4.631 -43.844 1.00 79.69 409 ALA A C 1
ATOM 3181 O O . ALA A 1 409 ? 17.752 -5.465 -43.499 1.00 79.69 409 ALA A O 1
ATOM 3182 N N . ALA A 1 410 ? 18.298 -3.628 -44.676 1.00 80.00 410 ALA A N 1
ATOM 3183 C CA . ALA A 1 410 ? 16.974 -3.365 -45.235 1.00 80.00 410 ALA A CA 1
ATOM 3184 C C . ALA A 1 410 ? 17.042 -3.084 -46.758 1.00 80.00 410 ALA A C 1
ATOM 3186 O O . ALA A 1 410 ? 17.590 -2.060 -47.172 1.00 80.00 410 ALA A O 1
ATOM 3187 N N . PRO A 1 411 ? 16.475 -3.953 -47.617 1.00 74.25 411 PRO A N 1
ATOM 3188 C CA . PRO A 1 411 ? 15.969 -5.288 -47.291 1.00 74.25 411 PRO A CA 1
ATOM 3189 C C . PRO A 1 411 ? 17.118 -6.239 -46.912 1.00 74.25 411 PRO A C 1
ATOM 3191 O O . PRO A 1 411 ? 18.227 -6.122 -47.429 1.00 74.25 411 PRO A O 1
ATOM 3194 N N . SER A 1 412 ? 16.853 -7.220 -46.045 1.00 70.56 412 SER A N 1
ATOM 3195 C CA . SER A 1 412 ? 17.848 -8.225 -45.622 1.00 70.56 412 SER A CA 1
ATOM 3196 C C . SER A 1 412 ? 18.210 -9.232 -46.722 1.00 70.56 412 SER A C 1
ATOM 3198 O O . SER A 1 412 ? 19.178 -9.981 -46.598 1.00 70.56 412 SER A O 1
ATOM 3200 N N . THR A 1 413 ? 17.419 -9.245 -47.796 1.00 71.38 413 THR A N 1
ATOM 3201 C CA . THR A 1 413 ? 17.562 -10.078 -48.989 1.00 71.38 413 THR A CA 1
ATOM 3202 C C . THR A 1 413 ? 17.432 -9.183 -50.215 1.00 71.38 413 THR A C 1
ATOM 3204 O O . THR A 1 413 ? 16.446 -8.458 -50.336 1.00 71.38 413 THR A O 1
ATOM 3207 N N . PHE A 1 414 ? 18.407 -9.225 -51.118 1.00 71.06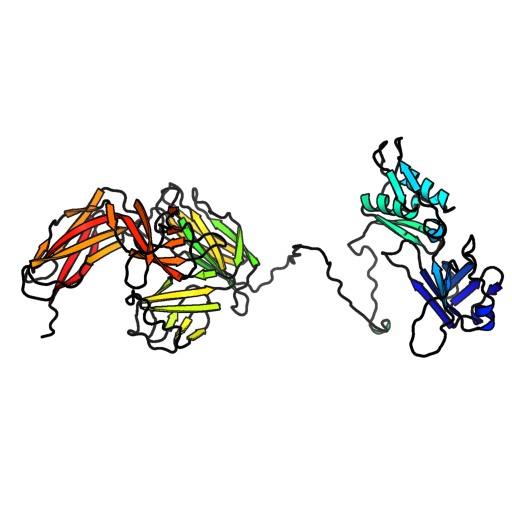 414 PHE A N 1
ATOM 3208 C CA . PHE A 1 414 ? 18.451 -8.348 -52.291 1.00 71.06 414 PHE A CA 1
ATOM 3209 C C . PHE A 1 414 ? 19.164 -9.015 -53.475 1.00 71.06 414 PHE A C 1
ATOM 3211 O O . PHE A 1 414 ? 19.909 -9.988 -53.304 1.00 71.06 414 PHE A O 1
ATOM 3218 N N . TYR A 1 415 ? 18.908 -8.494 -54.676 1.00 75.31 415 TYR A N 1
ATOM 3219 C CA . TYR A 1 415 ? 19.433 -8.987 -55.951 1.00 75.31 415 TYR A CA 1
ATOM 3220 C C . TYR A 1 415 ? 20.578 -8.120 -56.493 1.00 75.31 415 TYR A C 1
ATOM 3222 O O . TYR A 1 415 ? 20.942 -7.074 -55.953 1.00 75.31 415 TYR A O 1
ATOM 3230 N N . ARG A 1 416 ? 21.163 -8.555 -57.612 1.00 75.25 416 ARG A N 1
ATOM 3231 C CA . ARG A 1 416 ? 22.226 -7.827 -58.308 1.00 75.25 416 ARG A CA 1
ATOM 3232 C C . ARG A 1 416 ? 21.802 -6.404 -58.669 1.00 75.25 416 ARG A C 1
ATOM 3234 O O . ARG A 1 416 ? 20.720 -6.198 -59.212 1.00 75.25 416 ARG A O 1
ATOM 3241 N N . TYR A 1 417 ? 22.703 -5.448 -58.443 1.00 77.50 417 TYR A N 1
ATOM 3242 C CA . TYR A 1 417 ? 22.498 -4.010 -58.654 1.00 77.50 417 TYR A CA 1
ATOM 3243 C C . TYR A 1 417 ? 21.395 -3.376 -57.807 1.00 77.50 417 TYR A C 1
ATOM 3245 O O . TYR A 1 417 ? 21.180 -2.167 -57.910 1.00 77.50 417 TYR A O 1
ATOM 3253 N N . GLU A 1 418 ? 20.733 -4.150 -56.950 1.00 81.56 418 GLU A N 1
ATOM 3254 C CA . GLU A 1 418 ? 19.908 -3.582 -55.906 1.00 81.56 418 GLU A CA 1
ATOM 3255 C C . GLU A 1 418 ? 20.790 -3.036 -54.794 1.00 81.56 418 GLU A C 1
ATOM 3257 O O . GLU A 1 418 ? 21.966 -3.393 -54.630 1.00 81.56 418 GLU A O 1
ATOM 3262 N N . VAL A 1 419 ? 20.197 -2.110 -54.058 1.00 83.19 419 VAL A N 1
ATOM 3263 C CA . VAL A 1 419 ? 20.875 -1.401 -52.996 1.00 83.19 419 VAL A CA 1
ATOM 3264 C C . VAL A 1 419 ? 20.206 -1.765 -51.689 1.00 83.19 419 VAL A C 1
ATOM 3266 O O . VAL A 1 419 ? 18.997 -1.609 -51.535 1.00 83.19 419 VAL A O 1
ATOM 3269 N N . CYS A 1 420 ? 21.015 -2.254 -50.761 1.00 83.06 420 CYS A N 1
ATOM 3270 C CA . CYS A 1 420 ? 20.613 -2.556 -49.402 1.00 83.06 420 CYS A CA 1
ATOM 3271 C C . CYS A 1 420 ? 21.056 -1.410 -48.493 1.00 83.06 420 CYS A C 1
ATOM 3273 O O . CYS A 1 420 ? 22.212 -0.977 -48.545 1.00 83.06 420 CYS A O 1
ATOM 3275 N N . GLN A 1 421 ? 20.138 -0.903 -47.676 1.00 87.69 421 GLN A N 1
ATOM 3276 C CA . GLN A 1 421 ? 20.465 0.024 -46.605 1.00 87.69 421 GLN A CA 1
ATOM 3277 C C . GLN A 1 421 ? 20.985 -0.759 -45.407 1.00 87.69 421 GLN A C 1
ATOM 3279 O O . GLN A 1 421 ? 20.390 -1.748 -44.993 1.00 87.69 421 GLN A O 1
ATOM 3284 N N . LEU A 1 422 ? 22.097 -0.295 -44.856 1.00 85.81 422 LEU A N 1
ATOM 3285 C CA . LEU A 1 422 ? 22.743 -0.875 -43.693 1.00 85.81 422 LEU A CA 1
ATOM 3286 C C . LEU A 1 422 ? 22.707 0.149 -42.565 1.00 85.81 422 LEU A C 1
ATOM 3288 O O . LEU A 1 422 ? 23.418 1.157 -42.614 1.00 85.81 422 LEU A O 1
ATOM 3292 N N . LEU A 1 423 ? 21.875 -0.092 -41.562 1.00 88.25 423 LEU A N 1
ATOM 3293 C CA . LEU A 1 423 ? 21.845 0.700 -40.345 1.00 88.25 423 LEU A CA 1
ATOM 3294 C C . LEU A 1 423 ? 22.865 0.120 -39.371 1.00 88.25 423 LEU A C 1
ATOM 3296 O O . LEU A 1 423 ? 22.680 -0.968 -38.845 1.00 88.25 423 LEU A O 1
ATOM 3300 N N . VAL A 1 424 ? 23.944 0.855 -39.129 1.00 87.12 424 VAL A N 1
ATOM 3301 C CA . VAL A 1 424 ? 24.861 0.553 -38.032 1.00 87.12 424 VAL A CA 1
ATOM 3302 C C . VAL A 1 424 ? 24.403 1.338 -36.821 1.00 87.12 424 VAL A C 1
ATOM 3304 O O . VAL A 1 424 ? 24.280 2.563 -36.897 1.00 87.12 424 VAL A O 1
ATOM 3307 N N . TYR A 1 425 ? 24.208 0.660 -35.703 1.00 86.69 425 TYR A N 1
ATOM 3308 C CA . TYR A 1 425 ? 23.884 1.291 -34.436 1.00 86.69 425 TYR A CA 1
ATOM 3309 C C . TYR A 1 425 ? 24.839 0.777 -33.369 1.00 86.69 425 TYR A C 1
ATOM 3311 O O . TYR A 1 425 ? 24.999 -0.429 -33.199 1.00 86.69 425 TYR A O 1
ATOM 3319 N N . ALA A 1 426 ? 25.494 1.699 -32.673 1.00 82.31 426 ALA A N 1
ATOM 3320 C CA . ALA A 1 426 ? 26.268 1.359 -31.496 1.00 82.31 426 ALA A CA 1
ATOM 3321 C C . ALA A 1 426 ? 25.650 2.039 -30.285 1.00 82.31 426 ALA A C 1
ATOM 3323 O O . ALA A 1 426 ? 25.228 3.197 -30.347 1.00 82.31 426 ALA A O 1
ATOM 3324 N N . GLU A 1 427 ? 25.650 1.320 -29.179 1.00 80.62 427 GLU A N 1
ATOM 3325 C CA . GLU A 1 427 ? 25.270 1.849 -27.888 1.00 80.62 427 GLU A CA 1
ATOM 3326 C C . GLU A 1 427 ? 26.323 1.496 -26.850 1.00 80.62 427 GLU A C 1
ATOM 3328 O O . GLU A 1 427 ? 27.040 0.501 -26.939 1.00 80.62 427 GLU A O 1
ATOM 3333 N N . GLU A 1 428 ? 26.474 2.402 -25.898 1.00 75.38 428 GLU A N 1
ATOM 3334 C CA . GLU A 1 428 ? 27.318 2.201 -24.731 1.00 75.38 428 GLU A CA 1
ATOM 3335 C C . GLU A 1 428 ? 26.383 2.050 -23.542 1.00 75.38 428 GLU A C 1
ATOM 3337 O O . GLU A 1 428 ? 25.261 1.572 -23.660 1.00 75.38 428 GLU A O 1
ATOM 3342 N N . GLN A 1 429 ? 26.780 2.577 -22.399 1.00 69.44 429 GLN A N 1
ATOM 3343 C CA . GLN A 1 429 ? 25.925 2.691 -21.223 1.00 69.44 429 GLN A CA 1
ATOM 3344 C C . GLN A 1 429 ? 24.830 3.749 -21.423 1.00 69.44 429 GLN A C 1
ATOM 3346 O O . GLN A 1 429 ? 24.190 4.170 -20.484 1.00 69.44 429 GLN A O 1
ATOM 3351 N N . GLY A 1 430 ? 24.652 4.240 -22.644 1.00 71.81 430 GLY A N 1
ATOM 3352 C CA . GLY A 1 430 ? 23.811 5.346 -23.055 1.00 71.81 430 GLY A CA 1
ATOM 3353 C C . GLY A 1 430 ? 23.952 5.554 -24.564 1.00 71.81 430 GLY A C 1
ATOM 3354 O O . GLY A 1 430 ? 24.676 4.802 -25.231 1.00 71.81 430 GLY A O 1
ATOM 3355 N N . PRO A 1 431 ? 23.316 6.594 -25.130 1.00 74.38 431 PRO A N 1
ATOM 3356 C CA . PRO A 1 431 ? 23.543 6.917 -26.526 1.00 74.38 431 PRO A CA 1
ATOM 3357 C C . PRO A 1 431 ? 25.018 7.262 -26.739 1.00 74.38 431 PRO A C 1
ATOM 3359 O O . PRO A 1 431 ? 25.584 8.066 -25.991 1.00 74.38 431 PRO A O 1
ATOM 3362 N N . VAL A 1 432 ? 25.627 6.709 -27.789 1.00 74.12 432 VAL A N 1
ATOM 3363 C CA . VAL A 1 432 ? 26.974 7.117 -28.198 1.00 74.12 432 VAL A CA 1
ATOM 3364 C C . VAL A 1 432 ? 26.942 8.619 -28.470 1.00 74.12 432 VAL A C 1
ATOM 3366 O O . VAL A 1 432 ? 26.231 9.104 -29.356 1.00 74.12 432 VAL A O 1
ATOM 3369 N N . THR A 1 433 ? 27.673 9.380 -27.657 1.00 60.06 433 THR A N 1
ATOM 3370 C CA . THR A 1 433 ? 27.785 10.826 -27.831 1.00 60.06 433 THR A CA 1
ATOM 3371 C C . THR A 1 433 ? 28.689 11.114 -29.031 1.00 60.06 433 THR A C 1
ATOM 3373 O O . THR A 1 433 ? 29.724 10.483 -29.235 1.00 60.06 433 THR A O 1
ATOM 3376 N N . ASP A 1 434 ? 28.207 12.018 -29.879 1.00 54.66 434 ASP A N 1
ATOM 3377 C CA . ASP A 1 434 ? 28.600 12.260 -31.270 1.00 54.66 434 ASP A CA 1
ATOM 3378 C C . ASP A 1 434 ? 30.124 12.208 -31.540 1.00 54.66 434 ASP A C 1
ATOM 3380 O O . ASP A 1 434 ? 30.913 12.885 -30.877 1.00 54.66 434 ASP A O 1
ATOM 3384 N N . GLY A 1 435 ? 30.549 11.450 -32.564 1.00 57.66 435 GLY A N 1
ATOM 3385 C CA . GLY A 1 435 ? 31.924 11.495 -33.089 1.00 57.66 435 GLY A CA 1
ATOM 3386 C C . GLY A 1 435 ? 32.763 10.213 -33.026 1.00 57.66 435 GLY A C 1
ATOM 3387 O O . GLY A 1 435 ? 33.864 10.214 -33.597 1.00 57.66 435 GLY A O 1
ATOM 3388 N N . LYS A 1 436 ? 32.270 9.123 -32.419 1.00 73.38 436 LYS A N 1
ATOM 3389 C CA . LYS A 1 436 ? 32.923 7.806 -32.533 1.00 73.38 436 LYS A CA 1
ATOM 3390 C C . LYS A 1 436 ? 32.879 7.301 -33.970 1.00 73.38 436 LYS A C 1
ATOM 3392 O O . LYS A 1 436 ? 31.970 7.620 -34.736 1.00 73.38 436 LYS A O 1
ATOM 3397 N N . ARG A 1 437 ? 33.916 6.561 -34.354 1.00 80.56 437 ARG A N 1
ATOM 3398 C CA . ARG A 1 437 ? 34.100 6.089 -35.723 1.00 80.56 437 ARG A CA 1
ATOM 3399 C C . ARG A 1 437 ? 33.754 4.616 -35.826 1.00 80.56 437 ARG A C 1
ATOM 3401 O O . ARG A 1 437 ? 34.237 3.810 -35.033 1.00 80.56 437 ARG A O 1
ATOM 3408 N N . VAL A 1 438 ? 32.964 4.292 -36.839 1.00 81.44 438 VAL A N 1
ATOM 3409 C CA . VAL A 1 438 ? 32.702 2.922 -37.251 1.00 81.44 438 VAL A CA 1
ATOM 3410 C C . VAL A 1 438 ? 33.400 2.644 -38.570 1.00 81.44 438 VAL A C 1
ATOM 3412 O O . VAL A 1 438 ? 33.257 3.390 -39.539 1.00 81.44 438 VAL A O 1
ATOM 3415 N N . TYR A 1 439 ? 34.169 1.566 -38.577 1.00 82.88 439 TYR A N 1
ATOM 3416 C CA . TYR A 1 439 ? 34.743 0.954 -39.754 1.00 82.88 439 TYR A CA 1
ATOM 3417 C C . TYR A 1 439 ? 33.797 -0.133 -40.234 1.00 82.88 439 TYR A C 1
ATOM 3419 O O . TYR A 1 439 ? 33.363 -0.982 -39.454 1.00 82.88 439 TYR A O 1
ATOM 3427 N N . MET A 1 440 ? 33.497 -0.124 -41.522 1.00 81.44 440 MET A N 1
ATOM 3428 C CA . MET A 1 440 ? 32.733 -1.184 -42.153 1.00 81.44 440 MET A CA 1
ATOM 3429 C C . MET A 1 440 ? 33.584 -1.848 -43.218 1.00 81.44 440 MET A C 1
ATOM 3431 O O . MET A 1 440 ? 34.289 -1.189 -43.976 1.00 81.44 440 MET A O 1
ATOM 3435 N N . SER A 1 441 ? 33.530 -3.169 -43.253 1.00 80.19 441 SER A N 1
ATOM 3436 C CA . SER A 1 441 ? 34.258 -3.978 -44.216 1.00 80.19 441 SER A CA 1
ATOM 3437 C C . SER A 1 441 ? 33.341 -5.034 -44.817 1.00 80.19 441 SER A C 1
ATOM 3439 O O . SER A 1 441 ? 32.286 -5.361 -44.273 1.00 80.19 441 SER A O 1
ATOM 3441 N N . ILE A 1 442 ? 33.740 -5.572 -45.963 1.00 74.38 442 ILE A N 1
ATOM 3442 C CA . ILE A 1 442 ? 33.077 -6.723 -46.573 1.00 74.38 442 ILE A CA 1
ATOM 3443 C C . ILE A 1 442 ? 33.884 -7.960 -46.172 1.00 74.38 442 ILE A C 1
ATOM 3445 O O . ILE A 1 442 ? 35.063 -8.067 -46.513 1.00 74.38 442 ILE A O 1
ATOM 3449 N N . GLY A 1 443 ? 33.267 -8.870 -45.420 1.00 64.06 443 GLY A N 1
ATOM 3450 C CA . GLY A 1 443 ? 33.880 -10.116 -44.962 1.00 64.06 443 GLY A CA 1
ATOM 3451 C C . GLY A 1 443 ? 33.773 -11.241 -45.998 1.00 64.06 443 GLY A C 1
ATOM 3452 O O . GLY A 1 443 ? 32.790 -11.333 -46.729 1.00 64.06 443 GLY A O 1
ATOM 3453 N N . GLY A 1 444 ? 34.777 -12.126 -46.048 1.00 58.62 444 GLY A N 1
ATOM 3454 C CA . GLY A 1 444 ? 34.800 -13.318 -46.911 1.00 58.62 444 GLY A CA 1
ATOM 3455 C C . GLY A 1 444 ? 36.101 -13.467 -47.709 1.00 58.62 444 GLY A C 1
ATOM 3456 O O . GLY A 1 444 ? 36.592 -12.521 -48.313 1.00 58.62 444 GLY A O 1
ATOM 3457 N N . ALA A 1 445 ? 36.679 -14.672 -47.718 1.00 45.81 445 ALA A N 1
ATOM 3458 C CA . ALA A 1 445 ? 38.049 -14.914 -48.182 1.00 45.81 445 ALA A CA 1
ATOM 3459 C C . ALA A 1 445 ? 38.233 -15.027 -49.708 1.00 45.81 445 ALA A C 1
ATOM 3461 O O . ALA A 1 445 ? 39.316 -15.423 -50.138 1.00 45.81 445 ALA A O 1
ATOM 3462 N N . THR A 1 446 ? 37.219 -14.771 -50.548 1.00 51.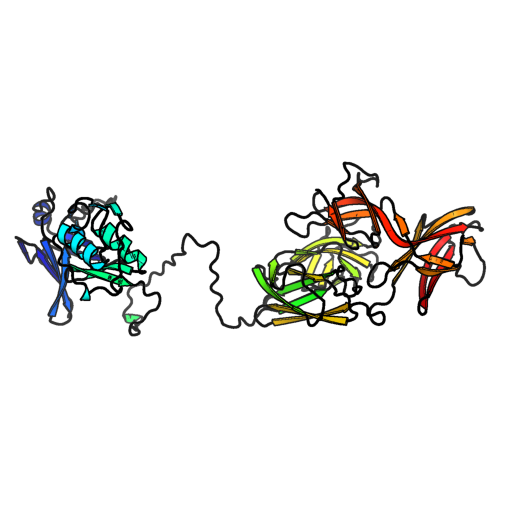12 446 THR A N 1
ATOM 3463 C CA . THR A 1 446 ? 37.382 -15.119 -51.975 1.00 51.12 446 THR A CA 1
ATOM 3464 C C . THR A 1 446 ? 36.773 -14.186 -53.016 1.00 51.12 446 THR A C 1
ATOM 3466 O O . THR A 1 446 ? 37.390 -14.083 -54.067 1.00 51.12 446 THR A O 1
ATOM 3469 N N . TYR A 1 447 ? 35.691 -13.437 -52.777 1.00 54.22 447 TYR A N 1
ATOM 3470 C CA . TYR A 1 447 ? 35.170 -12.483 -53.777 1.00 54.22 447 TYR A CA 1
ATOM 3471 C C . TYR A 1 447 ? 34.413 -11.325 -53.102 1.00 54.22 447 TYR A C 1
ATOM 3473 O O . TYR A 1 447 ? 33.525 -11.564 -52.286 1.00 54.22 447 TYR A O 1
ATOM 3481 N N . GLN A 1 448 ? 34.758 -10.070 -53.425 1.00 62.44 448 GLN A N 1
ATOM 3482 C CA . GLN A 1 448 ? 33.977 -8.890 -53.029 1.00 62.44 448 GLN A CA 1
ATOM 3483 C C . GLN A 1 448 ? 32.671 -8.872 -53.841 1.00 62.44 448 GLN A C 1
ATOM 3485 O O . GLN A 1 448 ? 32.652 -8.419 -54.983 1.00 62.44 448 GLN A O 1
ATOM 3490 N N . LYS A 1 449 ? 31.579 -9.379 -53.258 1.00 71.06 449 LYS A N 1
ATOM 3491 C CA . LYS A 1 449 ? 30.259 -9.504 -53.914 1.00 71.06 449 LYS A CA 1
ATOM 3492 C C . LYS A 1 449 ? 29.451 -8.195 -53.975 1.00 71.06 449 LYS A C 1
ATOM 3494 O O . LYS A 1 449 ? 28.251 -8.207 -54.256 1.00 71.06 449 LYS A O 1
ATOM 3499 N N . GLY A 1 450 ? 30.089 -7.068 -53.676 1.00 78.00 450 GLY A N 1
ATOM 3500 C CA . GLY A 1 450 ? 29.476 -5.748 -53.707 1.00 78.00 450 GLY A CA 1
ATOM 3501 C C . GLY A 1 450 ? 30.430 -4.648 -53.263 1.00 78.00 450 GLY A C 1
ATOM 3502 O O . GLY A 1 450 ? 31.623 -4.890 -53.072 1.00 78.00 450 GLY A O 1
ATOM 3503 N N . ALA A 1 451 ? 29.895 -3.440 -53.103 1.00 82.38 451 ALA A N 1
ATOM 3504 C CA . ALA A 1 451 ? 30.622 -2.271 -52.615 1.00 82.38 451 ALA A CA 1
ATOM 3505 C C . ALA A 1 451 ? 29.815 -1.531 -51.543 1.00 82.38 451 ALA A C 1
ATOM 3507 O O . ALA A 1 451 ? 28.594 -1.411 -51.654 1.00 82.38 451 ALA A O 1
ATOM 3508 N N . LEU A 1 452 ? 30.516 -1.018 -50.532 1.00 85.19 452 LEU A N 1
ATOM 3509 C CA . LEU A 1 452 ? 29.962 -0.127 -49.518 1.00 85.19 452 LEU A CA 1
ATOM 3510 C C . LEU A 1 452 ? 30.085 1.327 -49.977 1.00 85.19 452 LEU A C 1
ATOM 3512 O O . LEU A 1 452 ? 31.043 1.695 -50.656 1.00 85.19 452 LEU A O 1
ATOM 3516 N N . SER A 1 453 ? 29.132 2.173 -49.586 1.00 88.50 453 SER A N 1
ATOM 3517 C CA . SER A 1 453 ? 29.208 3.613 -49.870 1.00 88.50 453 SER A CA 1
ATOM 3518 C C . SER A 1 453 ? 30.301 4.325 -49.067 1.00 88.50 453 SER A C 1
ATOM 3520 O O . SER A 1 453 ? 30.774 5.388 -49.472 1.00 88.50 453 SER A O 1
ATOM 3522 N N . TRP A 1 454 ? 30.724 3.726 -47.953 1.00 90.88 454 TRP A N 1
ATOM 3523 C CA . TRP A 1 454 ? 31.855 4.159 -47.141 1.00 90.88 454 TRP A CA 1
ATOM 3524 C C . TRP A 1 454 ? 32.445 2.989 -46.343 1.00 90.88 454 TRP A C 1
ATOM 3526 O O . TRP A 1 454 ? 31.719 2.083 -45.941 1.00 90.88 454 TRP A O 1
ATOM 3536 N N . ASP A 1 455 ? 33.746 3.060 -46.057 1.00 84.19 455 ASP A N 1
ATOM 3537 C CA . ASP A 1 455 ? 34.456 2.099 -45.191 1.00 84.19 455 ASP A CA 1
ATOM 3538 C C . ASP A 1 455 ? 34.681 2.653 -43.774 1.00 84.19 455 ASP A C 1
ATOM 3540 O O . ASP A 1 455 ? 35.017 1.918 -42.850 1.00 84.19 455 ASP A O 1
ATOM 3544 N N . LEU A 1 456 ? 34.503 3.967 -43.594 1.00 86.88 456 LEU A N 1
ATOM 3545 C CA . LEU A 1 456 ? 34.634 4.672 -42.324 1.00 86.88 456 LEU A CA 1
ATOM 3546 C C . LEU A 1 456 ? 33.595 5.790 -42.235 1.00 86.88 456 LEU A C 1
ATOM 3548 O O . LEU A 1 456 ? 33.577 6.685 -43.082 1.00 86.88 456 LEU A O 1
ATOM 3552 N N . ALA A 1 457 ? 32.796 5.794 -41.174 1.00 87.31 457 ALA A N 1
ATOM 3553 C CA . ALA A 1 457 ? 31.868 6.876 -40.868 1.00 87.31 457 ALA A CA 1
ATOM 3554 C C . ALA A 1 457 ? 31.944 7.282 -39.397 1.00 87.31 457 ALA A C 1
ATOM 3556 O O . ALA A 1 457 ? 32.417 6.534 -38.542 1.00 87.31 457 ALA A O 1
ATOM 3557 N N . LYS A 1 458 ? 31.474 8.495 -39.104 1.00 86.94 458 LYS A N 1
ATOM 3558 C CA . LYS A 1 458 ? 31.167 8.899 -37.732 1.00 86.94 458 LYS A CA 1
ATOM 3559 C C . LYS A 1 458 ? 29.738 8.480 -37.412 1.00 86.94 458 LYS A C 1
ATOM 3561 O O . LYS A 1 458 ? 28.850 8.713 -38.229 1.00 86.94 458 LYS A O 1
ATOM 3566 N N . LEU A 1 459 ? 29.540 7.909 -36.232 1.00 86.81 459 LEU A N 1
ATOM 3567 C CA . LEU A 1 459 ? 28.213 7.728 -35.660 1.00 86.81 459 LEU A CA 1
ATOM 3568 C C . LEU A 1 459 ? 27.638 9.102 -35.314 1.00 86.81 459 LEU A C 1
ATOM 3570 O O . LEU A 1 459 ? 28.356 9.943 -34.768 1.00 86.81 459 LEU A O 1
ATOM 3574 N N . GLY A 1 460 ? 26.371 9.302 -35.660 1.00 88.19 460 GLY A N 1
ATOM 3575 C CA . GLY A 1 460 ? 25.621 10.532 -35.442 1.00 88.19 460 GLY A CA 1
ATOM 3576 C C . GLY A 1 460 ? 24.142 10.210 -35.272 1.00 88.19 460 GLY A C 1
ATOM 3577 O O . GLY A 1 460 ? 23.789 9.329 -34.485 1.00 88.19 460 GLY A O 1
ATOM 3578 N N . THR A 1 461 ? 23.271 10.903 -36.002 1.00 90.81 461 THR A N 1
ATOM 3579 C CA . THR A 1 461 ? 21.825 10.673 -35.943 1.00 90.81 461 THR A CA 1
ATOM 3580 C C . THR A 1 461 ? 21.258 10.135 -37.254 1.00 90.81 461 THR A C 1
ATOM 3582 O O . THR A 1 461 ? 21.635 10.576 -38.340 1.00 90.81 461 THR A O 1
ATOM 3585 N N . VAL A 1 462 ? 20.334 9.176 -37.159 1.00 91.94 462 VAL A N 1
ATOM 3586 C CA . VAL A 1 462 ? 19.653 8.569 -38.316 1.00 91.94 462 VAL A CA 1
ATOM 3587 C C . VAL A 1 462 ? 18.152 8.565 -38.064 1.00 91.94 462 VAL A C 1
ATOM 3589 O O . VAL A 1 462 ? 17.703 8.225 -36.974 1.00 91.94 462 VAL A O 1
ATOM 3592 N N . ARG A 1 463 ? 17.358 8.953 -39.064 1.00 93.25 463 ARG A N 1
ATOM 3593 C CA . ARG A 1 463 ? 15.897 8.916 -38.962 1.00 93.25 463 ARG A CA 1
ATOM 3594 C C . ARG A 1 463 ? 15.395 7.483 -39.148 1.00 93.25 463 ARG A C 1
ATOM 3596 O O . ARG A 1 463 ? 15.693 6.868 -40.166 1.00 93.25 463 ARG A O 1
ATOM 3603 N N . MET A 1 464 ? 14.605 7.009 -38.194 1.00 90.69 464 MET A N 1
ATOM 3604 C CA . MET A 1 464 ? 13.838 5.772 -38.252 1.00 90.69 464 MET A CA 1
ATOM 3605 C C . MET A 1 464 ? 12.367 6.086 -38.499 1.00 90.69 464 MET A C 1
ATOM 3607 O O . MET A 1 464 ? 11.834 7.069 -37.976 1.00 90.69 464 MET A O 1
ATOM 3611 N N . GLN A 1 465 ? 11.732 5.270 -39.333 1.00 92.00 465 GLN A N 1
ATOM 3612 C CA . GLN A 1 465 ? 10.307 5.359 -39.614 1.00 92.00 465 GLN A CA 1
ATOM 3613 C C . GLN A 1 465 ? 9.664 4.003 -39.383 1.00 92.00 465 GLN A C 1
ATOM 3615 O O . GLN A 1 465 ? 10.256 2.986 -39.746 1.00 92.00 465 GLN A O 1
ATOM 3620 N N . TYR A 1 466 ? 8.462 4.026 -38.813 1.00 89.31 466 TYR A N 1
ATOM 3621 C CA . TYR A 1 466 ? 7.626 2.846 -38.598 1.00 89.31 466 TYR A CA 1
ATOM 3622 C C . TYR A 1 466 ? 8.301 1.724 -37.802 1.00 89.31 466 TYR A C 1
ATOM 3624 O O . TYR A 1 466 ? 8.146 0.546 -38.119 1.00 89.31 466 TYR A O 1
ATOM 3632 N N . GLU A 1 467 ? 9.035 2.071 -36.743 1.00 91.06 467 GLU A N 1
ATOM 3633 C CA . GLU A 1 467 ? 9.465 1.047 -35.793 1.00 91.06 467 GLU A CA 1
ATOM 3634 C C . GLU A 1 467 ? 8.258 0.523 -35.010 1.00 91.06 467 GLU A C 1
ATOM 3636 O O . GLU A 1 467 ? 7.554 1.300 -34.359 1.00 91.06 467 GLU A O 1
ATOM 3641 N N . SER A 1 468 ? 8.024 -0.788 -35.077 1.00 88.69 468 SER A N 1
ATOM 3642 C CA . SER A 1 468 ? 6.947 -1.450 -34.343 1.00 88.69 468 SER A CA 1
ATOM 3643 C C . SER A 1 468 ? 7.234 -1.477 -32.841 1.00 88.69 468 SER A C 1
ATOM 3645 O O . SER A 1 468 ? 8.315 -1.871 -32.407 1.00 88.69 468 SER A O 1
ATOM 3647 N N . SER A 1 469 ? 6.241 -1.096 -32.042 1.00 91.19 469 SER A N 1
ATOM 3648 C CA . SER A 1 469 ? 6.272 -1.133 -30.577 1.00 91.19 469 SER A CA 1
ATOM 3649 C C . SER A 1 469 ? 4.880 -1.481 -30.033 1.00 91.19 469 SER A C 1
ATOM 3651 O O . SER A 1 469 ? 3.926 -1.630 -30.794 1.00 91.19 469 SER A O 1
ATOM 3653 N N . THR A 1 470 ? 4.739 -1.617 -28.719 1.00 89.00 470 THR A N 1
ATOM 3654 C CA . THR A 1 470 ? 3.460 -1.896 -28.050 1.00 89.00 470 THR A CA 1
ATOM 3655 C C . THR A 1 470 ? 3.289 -1.008 -26.831 1.00 89.00 470 THR A C 1
ATOM 3657 O O . THR A 1 470 ? 4.262 -0.698 -26.137 1.00 89.00 470 THR A O 1
ATOM 3660 N N . ILE A 1 471 ? 2.048 -0.627 -26.537 1.00 83.88 471 ILE A N 1
ATOM 3661 C CA . ILE A 1 471 ? 1.732 0.122 -25.321 1.00 83.88 471 ILE A CA 1
ATOM 3662 C C . ILE A 1 471 ? 1.942 -0.760 -24.084 1.00 83.88 471 ILE A C 1
ATOM 3664 O O . ILE A 1 471 ? 1.236 -1.753 -23.905 1.00 83.88 471 ILE A O 1
ATOM 3668 N N . SER A 1 472 ? 2.847 -0.348 -23.192 1.00 81.88 472 SER A N 1
ATOM 3669 C CA . SER A 1 472 ? 2.954 -0.856 -21.823 1.00 81.88 472 SER A CA 1
ATOM 3670 C C . SER A 1 472 ? 2.276 0.111 -20.842 1.00 81.88 472 SER A C 1
ATOM 3672 O O . SER A 1 472 ? 2.362 1.339 -20.955 1.00 81.88 472 SER A O 1
ATOM 3674 N N . SER A 1 473 ? 1.542 -0.438 -19.872 1.00 68.00 473 SER A N 1
ATOM 3675 C CA . SER A 1 473 ? 0.914 0.330 -18.790 1.00 68.00 473 SER A CA 1
ATOM 3676 C C . SER A 1 473 ? 1.500 -0.125 -17.460 1.00 68.00 473 SER A C 1
ATOM 3678 O O . SER A 1 473 ? 0.896 -0.920 -16.744 1.00 68.00 473 SER A O 1
ATOM 3680 N N . ASP A 1 474 ? 2.676 0.397 -17.123 1.00 54.69 474 ASP A N 1
ATOM 3681 C CA . ASP A 1 474 ? 3.426 -0.055 -15.944 1.00 54.69 474 ASP A CA 1
ATOM 3682 C C . ASP A 1 474 ? 3.074 0.734 -14.661 1.00 54.69 474 ASP A C 1
ATOM 3684 O O . ASP A 1 474 ? 3.478 0.366 -13.553 1.00 54.69 474 ASP A O 1
ATOM 3688 N N . ILE A 1 475 ? 2.303 1.829 -14.775 1.00 54.47 475 ILE A N 1
ATOM 3689 C CA . ILE A 1 475 ? 1.918 2.711 -13.660 1.00 54.47 475 ILE A CA 1
ATOM 3690 C C . ILE A 1 475 ? 0.478 3.209 -13.859 1.00 54.47 475 ILE A C 1
ATOM 3692 O O . ILE A 1 475 ? 0.137 3.721 -14.922 1.00 54.47 475 ILE A O 1
ATOM 3696 N N . SER A 1 476 ? -0.364 3.116 -12.819 1.00 45.44 476 SER A N 1
ATOM 3697 C CA . SER A 1 476 ? -1.740 3.641 -12.837 1.00 45.44 476 SER A CA 1
ATOM 3698 C C . SER A 1 476 ? -1.761 5.118 -13.264 1.00 45.44 476 SER A C 1
ATOM 3700 O O . SER A 1 476 ? -1.308 5.991 -12.523 1.00 45.44 476 SER A O 1
ATOM 3702 N N . GLY A 1 477 ? -2.256 5.380 -14.478 1.00 58.91 477 GLY A N 1
ATOM 3703 C CA . GLY A 1 477 ? -2.420 6.718 -15.055 1.00 58.91 477 GLY A CA 1
ATOM 3704 C C . GLY A 1 477 ? -1.348 7.179 -16.054 1.00 58.91 477 GLY A C 1
ATOM 3705 O O . GLY A 1 477 ? -1.516 8.259 -16.619 1.00 58.91 477 GLY A O 1
ATOM 3706 N N . LEU A 1 478 ? -0.284 6.406 -16.312 1.00 74.56 478 LEU A N 1
ATOM 3707 C CA . LEU A 1 478 ? 0.718 6.722 -17.342 1.00 74.56 478 LEU A CA 1
ATOM 3708 C C . LEU A 1 478 ? 0.788 5.608 -18.390 1.00 74.56 478 LEU A C 1
ATOM 3710 O O . LEU A 1 478 ? 1.024 4.451 -18.060 1.00 74.56 478 LEU A O 1
ATOM 3714 N N . VAL A 1 479 ? 0.618 5.987 -19.656 1.00 85.69 479 VAL A N 1
ATOM 3715 C CA . VAL A 1 479 ? 0.666 5.085 -20.814 1.00 85.69 479 VAL A CA 1
ATOM 3716 C C . VAL A 1 479 ? 2.009 5.283 -21.519 1.00 85.69 479 VAL A C 1
ATOM 3718 O O . VAL A 1 479 ? 2.379 6.425 -21.807 1.00 85.69 479 VAL A O 1
ATOM 3721 N N . GLN A 1 480 ? 2.776 4.215 -21.746 1.00 89.94 480 GLN A N 1
ATOM 3722 C CA . GLN A 1 480 ? 4.153 4.300 -22.249 1.00 89.94 480 GLN A CA 1
ATOM 3723 C C . GLN A 1 480 ? 4.435 3.233 -23.317 1.00 89.94 480 GLN A C 1
ATOM 3725 O O . GLN A 1 480 ? 3.651 2.311 -23.506 1.00 89.94 480 GLN A O 1
ATOM 3730 N N . CYS A 1 481 ? 5.535 3.374 -24.054 1.00 87.62 481 CYS A N 1
ATOM 3731 C CA . CYS A 1 481 ? 6.078 2.326 -24.921 1.00 87.62 481 CYS A CA 1
ATOM 3732 C C . CYS A 1 481 ? 7.607 2.437 -25.015 1.00 87.62 481 CYS A C 1
ATOM 3734 O O . CYS A 1 481 ? 8.172 3.502 -24.751 1.00 87.62 481 CYS A O 1
ATOM 3736 N N . ASN A 1 482 ? 8.282 1.348 -25.387 1.00 88.62 482 ASN A N 1
ATOM 3737 C CA . ASN A 1 482 ? 9.736 1.301 -25.577 1.00 88.62 482 ASN A CA 1
ATOM 3738 C C . ASN A 1 482 ? 10.093 1.096 -27.054 1.00 88.62 482 ASN A C 1
ATOM 3740 O O . ASN A 1 482 ? 9.424 0.337 -27.754 1.00 88.62 482 ASN A O 1
ATOM 3744 N N . VAL A 1 483 ? 11.167 1.739 -27.510 1.00 89.25 483 VAL A N 1
ATOM 3745 C CA . VAL A 1 483 ? 11.815 1.454 -28.803 1.00 89.25 483 VAL A CA 1
ATOM 3746 C C . VAL A 1 483 ? 13.151 0.735 -28.596 1.00 89.25 483 VAL A C 1
ATOM 3748 O O . VAL A 1 483 ? 13.708 0.728 -27.501 1.00 89.25 483 VAL A O 1
ATOM 3751 N N . SER A 1 484 ? 13.696 0.148 -29.655 1.00 86.50 484 SER A N 1
ATOM 3752 C CA . SER A 1 484 ? 14.928 -0.646 -29.631 1.00 86.50 484 SER A CA 1
ATOM 3753 C C . SER A 1 484 ? 16.205 0.195 -29.485 1.00 86.50 484 SER A C 1
ATOM 3755 O O . SER A 1 484 ? 17.189 -0.268 -28.904 1.00 86.50 484 SER A O 1
ATOM 3757 N N . LYS A 1 485 ? 16.205 1.450 -29.964 1.00 89.38 485 LYS A N 1
ATOM 3758 C CA . LYS A 1 485 ? 17.409 2.312 -30.051 1.00 89.38 485 LYS A CA 1
ATOM 3759 C C . LYS A 1 485 ? 17.225 3.654 -29.341 1.00 89.38 485 LYS A C 1
ATOM 3761 O O . LYS A 1 485 ? 16.118 4.182 -29.307 1.00 89.38 485 LYS A O 1
ATOM 3766 N N . TYR A 1 486 ? 18.304 4.241 -28.811 1.00 89.19 486 TYR A N 1
ATOM 3767 C CA . TYR A 1 486 ? 18.233 5.519 -28.089 1.00 89.19 486 TYR A CA 1
ATOM 3768 C C . TYR A 1 486 ? 17.678 6.661 -28.948 1.00 89.19 486 TYR A C 1
ATOM 3770 O O . TYR A 1 486 ? 18.099 6.883 -30.088 1.00 89.19 486 TYR A O 1
ATOM 3778 N N . ILE A 1 487 ? 16.754 7.422 -28.360 1.00 90.56 487 ILE A N 1
ATOM 3779 C CA . ILE A 1 487 ? 16.034 8.499 -29.031 1.00 90.56 487 ILE A CA 1
ATOM 3780 C C . ILE A 1 487 ? 16.808 9.815 -28.893 1.00 90.56 487 ILE A C 1
ATOM 3782 O O . ILE A 1 487 ? 17.026 10.307 -27.789 1.00 90.56 487 ILE A O 1
ATOM 3786 N N . SER A 1 488 ? 17.156 10.426 -30.026 1.00 90.50 488 SER A N 1
ATOM 3787 C CA . SER A 1 488 ? 17.575 11.833 -30.101 1.00 90.50 488 SER A CA 1
ATOM 3788 C C . SER A 1 488 ? 16.370 12.779 -30.143 1.00 90.50 488 SER A C 1
ATOM 3790 O O . SER A 1 488 ? 16.379 13.846 -29.533 1.00 90.50 488 SER A O 1
ATOM 3792 N N . SER A 1 489 ? 15.334 12.414 -30.901 1.00 92.38 489 SER A N 1
ATOM 3793 C CA . SER A 1 489 ? 14.060 13.142 -30.965 1.00 92.38 489 SER A CA 1
ATOM 3794 C C . SER A 1 489 ? 12.955 12.239 -31.502 1.00 92.38 489 SER A C 1
ATOM 3796 O O . SER A 1 489 ? 13.224 11.382 -32.338 1.00 92.38 489 SER A O 1
ATOM 3798 N N . VAL A 1 490 ? 11.710 12.442 -31.069 1.00 96.00 490 VAL A N 1
ATOM 3799 C CA . VAL A 1 490 ? 10.540 11.742 -31.626 1.00 96.00 490 VAL A CA 1
ATOM 3800 C C . VAL A 1 490 ? 9.813 12.670 -32.588 1.00 96.00 490 VAL A C 1
ATOM 3802 O O . VAL A 1 490 ? 9.542 13.823 -32.256 1.00 96.00 490 VAL A O 1
ATOM 3805 N N . THR A 1 491 ? 9.499 12.164 -33.779 1.00 95.75 491 THR A N 1
ATOM 3806 C CA . THR A 1 491 ? 8.680 12.880 -34.764 1.00 95.75 491 THR A CA 1
ATOM 3807 C C . THR A 1 491 ? 7.202 12.614 -34.501 1.00 95.75 491 THR A C 1
ATOM 3809 O O . THR A 1 491 ? 6.419 13.558 -34.396 1.00 95.75 491 THR A O 1
ATOM 3812 N N . ALA A 1 492 ? 6.821 11.339 -34.382 1.00 95.38 492 ALA A N 1
ATOM 3813 C CA . ALA A 1 492 ? 5.449 10.935 -34.112 1.00 95.38 492 ALA A CA 1
ATOM 3814 C C . ALA A 1 492 ? 5.354 9.491 -33.601 1.00 95.38 492 ALA A C 1
ATOM 3816 O O . ALA A 1 492 ? 6.243 8.678 -33.839 1.00 95.38 492 ALA A O 1
ATOM 3817 N N . VAL A 1 493 ? 4.246 9.186 -32.928 1.00 95.94 493 VAL A N 1
ATOM 3818 C CA . VAL A 1 493 ? 3.831 7.833 -32.542 1.00 95.94 493 VAL A CA 1
ATOM 3819 C C . VAL A 1 493 ? 2.390 7.639 -33.000 1.00 95.94 493 VAL A C 1
ATOM 3821 O O . VAL A 1 493 ? 1.541 8.469 -32.674 1.00 95.94 493 VAL A O 1
ATOM 3824 N N . TYR A 1 494 ? 2.108 6.565 -33.729 1.00 96.31 494 TYR A N 1
ATOM 3825 C CA . TYR A 1 494 ? 0.775 6.235 -34.240 1.00 96.31 494 TYR A CA 1
ATOM 3826 C C . TYR A 1 494 ? 0.357 4.837 -33.796 1.00 96.31 494 TYR A C 1
ATOM 3828 O O . TYR A 1 494 ? 1.211 4.022 -33.456 1.00 96.31 494 TYR A O 1
ATOM 3836 N N . LEU A 1 495 ? -0.946 4.558 -33.832 1.00 93.12 495 LEU A N 1
ATOM 3837 C CA . LEU A 1 495 ? -1.434 3.181 -33.773 1.00 93.12 495 LEU A CA 1
ATOM 3838 C C . LEU A 1 495 ? -1.107 2.481 -35.096 1.00 93.12 495 LEU A C 1
ATOM 3840 O O . LEU A 1 495 ? -1.127 3.122 -36.150 1.00 93.12 495 LEU A O 1
ATOM 3844 N N . ASP A 1 496 ? -0.818 1.186 -35.031 1.00 91.81 496 ASP A N 1
ATOM 3845 C CA . ASP A 1 496 ? -0.721 0.320 -36.208 1.00 91.81 496 ASP A CA 1
ATOM 3846 C C . ASP A 1 496 ? -2.133 -0.113 -36.641 1.00 91.81 496 ASP A C 1
ATOM 3848 O O . ASP A 1 496 ? -2.952 -0.514 -35.810 1.00 91.81 496 ASP A O 1
ATOM 3852 N N . ASP A 1 497 ? -2.444 -0.023 -37.935 1.00 88.62 497 ASP A N 1
ATOM 3853 C CA . ASP A 1 497 ? -3.706 -0.510 -38.502 1.00 88.62 497 ASP A CA 1
ATOM 3854 C C . ASP A 1 497 ? -3.758 -2.045 -38.679 1.00 88.62 497 ASP A C 1
ATOM 3856 O O . ASP A 1 497 ? -4.782 -2.587 -39.105 1.00 88.62 497 ASP A O 1
ATOM 3860 N N . GLY A 1 498 ? -2.668 -2.742 -38.346 1.00 81.88 498 GLY A N 1
ATOM 3861 C CA . GLY A 1 498 ? -2.482 -4.182 -38.508 1.00 81.88 498 GLY A CA 1
ATOM 3862 C C . GLY A 1 498 ? -1.826 -4.573 -39.836 1.00 81.88 498 GLY A C 1
ATOM 3863 O O . GLY A 1 498 ? -1.531 -5.751 -40.039 1.00 81.88 498 GLY A O 1
ATOM 3864 N N . ASN A 1 499 ? -1.581 -3.611 -40.729 1.00 85.19 499 ASN A N 1
ATOM 3865 C CA . ASN A 1 499 ? -0.832 -3.788 -41.973 1.00 85.19 499 ASN A CA 1
ATOM 3866 C C . ASN A 1 499 ? 0.527 -3.070 -41.943 1.00 85.19 499 ASN A C 1
ATOM 3868 O O . ASN A 1 499 ? 1.207 -3.039 -42.971 1.00 85.19 499 ASN A O 1
ATOM 3872 N N . GLY A 1 500 ? 0.932 -2.505 -40.800 1.00 83.31 500 GLY A N 1
ATOM 3873 C CA . GLY A 1 500 ? 2.151 -1.711 -40.679 1.00 83.31 500 GLY A CA 1
ATOM 3874 C C . GLY A 1 500 ? 1.990 -0.275 -41.178 1.00 83.31 500 GLY A C 1
ATOM 3875 O O . GLY A 1 500 ? 2.992 0.368 -41.488 1.00 83.31 500 GLY A O 1
ATOM 3876 N N . GLU A 1 501 ? 0.757 0.239 -41.260 1.00 88.94 501 GLU A N 1
ATOM 3877 C CA . GLU A 1 501 ? 0.476 1.620 -41.654 1.00 88.94 501 GLU A CA 1
ATOM 3878 C C . GLU A 1 501 ? -0.039 2.453 -40.464 1.00 88.94 501 GLU A C 1
ATOM 3880 O O . GLU A 1 501 ? -0.812 1.968 -39.631 1.00 88.94 501 GLU A O 1
ATOM 3885 N N . PRO A 1 502 ? 0.366 3.734 -40.353 1.00 91.06 502 PRO A N 1
ATOM 3886 C CA . PRO A 1 502 ? -0.019 4.583 -39.233 1.00 91.06 502 PRO A CA 1
ATOM 3887 C C . PRO A 1 502 ? -1.499 4.977 -39.300 1.00 91.06 502 PRO A C 1
ATOM 3889 O O . PRO A 1 502 ? -1.981 5.497 -40.309 1.00 91.06 502 PRO A O 1
ATOM 3892 N N . THR A 1 503 ? -2.208 4.840 -38.179 1.00 92.69 503 THR A N 1
ATOM 3893 C CA . THR A 1 503 ? -3.592 5.303 -38.015 1.00 92.69 503 THR A CA 1
ATOM 3894 C C . THR A 1 503 ? -3.778 6.168 -36.764 1.00 92.69 503 THR A C 1
ATOM 3896 O O . THR A 1 503 ? -3.017 6.105 -35.796 1.00 92.69 503 THR A O 1
ATOM 3899 N N . GLY A 1 504 ? -4.813 7.012 -36.785 1.00 90.81 504 GLY A N 1
ATOM 3900 C CA . GLY A 1 504 ? -5.178 7.887 -35.670 1.00 90.81 504 GLY A CA 1
ATOM 3901 C C . GLY A 1 504 ? -4.333 9.160 -35.532 1.00 90.81 504 GLY A C 1
ATOM 3902 O O . GLY A 1 504 ? -3.665 9.616 -36.460 1.00 90.81 504 GLY A O 1
ATOM 3903 N N . SER A 1 505 ? -4.437 9.798 -34.364 1.00 93.56 505 SER A N 1
ATOM 3904 C CA . SER A 1 505 ? -3.675 11.002 -34.009 1.00 93.56 505 SER A CA 1
ATOM 3905 C C . SER A 1 505 ? -2.301 10.655 -33.441 1.00 93.56 505 SER A C 1
ATOM 3907 O O . SER A 1 505 ? -2.145 9.612 -32.818 1.00 93.56 505 SER A O 1
ATOM 3909 N N . ASN A 1 506 ? -1.336 11.572 -33.569 1.00 95.94 506 ASN A N 1
ATOM 3910 C CA . ASN A 1 506 ? -0.029 11.429 -32.926 1.00 95.94 506 ASN A CA 1
ATOM 3911 C C . ASN A 1 506 ? -0.185 11.308 -31.398 1.00 95.94 506 ASN A C 1
ATOM 3913 O O . ASN A 1 506 ? -0.712 12.218 -30.756 1.00 95.94 506 ASN A O 1
ATOM 3917 N N . LEU A 1 507 ? 0.289 10.198 -30.835 1.00 95.31 507 LEU A N 1
ATOM 3918 C CA . LEU A 1 507 ? 0.173 9.862 -29.418 1.00 95.31 507 LEU A CA 1
ATOM 3919 C C . LEU A 1 507 ? 1.356 10.349 -28.577 1.00 95.31 507 LEU A C 1
ATOM 3921 O O . LEU A 1 507 ? 1.285 10.282 -27.351 1.00 95.31 507 LEU A O 1
ATOM 3925 N N . TYR A 1 508 ? 2.424 10.853 -29.194 1.00 95.75 508 TYR A N 1
ATOM 3926 C CA . TYR A 1 508 ? 3.641 11.272 -28.500 1.00 95.75 508 TYR A CA 1
ATOM 3927 C C . TYR A 1 508 ? 3.396 12.393 -27.470 1.00 95.75 508 TYR A C 1
ATOM 3929 O O . TYR A 1 508 ? 2.808 13.425 -27.793 1.00 95.75 508 TYR A O 1
ATOM 3937 N N . SER A 1 509 ? 3.905 12.216 -26.244 1.00 91.81 509 SER A N 1
ATOM 3938 C CA . SER A 1 509 ? 3.899 13.236 -25.181 1.00 91.81 509 SER A CA 1
ATOM 3939 C C . SER A 1 509 ? 5.319 13.679 -24.811 1.00 91.81 509 SER A C 1
ATOM 3941 O O . SER A 1 509 ? 5.674 14.853 -24.935 1.00 91.81 509 SER A O 1
ATOM 3943 N N . SER A 1 510 ? 6.163 12.740 -24.383 1.00 90.00 510 SER A N 1
ATOM 3944 C CA . SER A 1 510 ? 7.560 12.985 -24.003 1.00 90.00 510 SER A CA 1
ATOM 3945 C C . SER A 1 510 ? 8.389 11.709 -24.164 1.00 90.00 510 SER A C 1
ATOM 3947 O O . SER A 1 510 ? 7.833 10.640 -24.400 1.00 90.00 510 SER A O 1
ATOM 3949 N N . HIS A 1 511 ? 9.715 11.787 -24.056 1.00 90.12 511 HIS A N 1
ATOM 3950 C CA . HIS A 1 511 ? 10.582 10.604 -24.050 1.00 90.12 511 HIS A CA 1
ATOM 3951 C C . HIS A 1 511 ? 11.757 10.772 -23.084 1.00 90.12 511 HIS A C 1
ATOM 3953 O O . HIS A 1 511 ? 12.115 11.887 -22.702 1.00 90.12 511 HIS A O 1
ATOM 3959 N N . SER A 1 512 ? 12.349 9.649 -22.685 1.00 83.38 512 SER A N 1
ATOM 3960 C CA . SER A 1 512 ? 13.578 9.582 -21.899 1.00 83.38 512 SER A CA 1
ATOM 3961 C C . SER A 1 512 ? 14.297 8.271 -22.215 1.00 83.38 512 SER A C 1
ATOM 3963 O O . SER A 1 512 ? 13.763 7.187 -21.972 1.00 83.38 512 SER A O 1
ATOM 3965 N N . GLY A 1 513 ? 15.500 8.371 -22.785 1.00 85.19 513 GLY A N 1
ATOM 3966 C CA . GLY A 1 513 ? 16.251 7.211 -23.264 1.00 85.19 513 GLY A CA 1
ATOM 3967 C C . GLY A 1 513 ? 15.547 6.533 -24.442 1.00 85.19 513 GLY A C 1
ATOM 3968 O O . GLY A 1 513 ? 15.371 7.149 -25.491 1.00 85.19 513 GLY A O 1
ATOM 3969 N N . LYS A 1 514 ? 15.155 5.270 -24.255 1.00 88.12 514 LYS A N 1
ATOM 3970 C CA . LYS A 1 514 ? 14.366 4.472 -25.209 1.00 88.12 514 LYS A CA 1
ATOM 3971 C C . LYS A 1 514 ? 12.859 4.462 -24.894 1.00 88.12 514 LYS A C 1
ATOM 3973 O O . LYS A 1 514 ? 12.068 3.973 -25.694 1.00 88.12 514 LYS A O 1
ATOM 3978 N N . LEU A 1 515 ? 12.454 5.018 -23.748 1.00 88.62 515 LEU A N 1
ATOM 3979 C CA . LEU A 1 515 ? 11.059 5.040 -23.311 1.00 88.62 515 LEU A CA 1
ATOM 3980 C C . LEU A 1 515 ? 10.348 6.287 -23.834 1.00 88.62 515 LEU A C 1
ATOM 3982 O O . LEU A 1 515 ? 10.824 7.413 -23.655 1.00 88.62 515 LEU A O 1
ATOM 3986 N N . ILE A 1 516 ? 9.155 6.095 -24.381 1.00 90.50 516 ILE A N 1
ATOM 3987 C CA . ILE A 1 516 ? 8.245 7.146 -24.819 1.00 90.50 516 ILE A CA 1
ATOM 3988 C C . ILE A 1 516 ? 7.014 7.145 -23.914 1.00 90.50 516 ILE A C 1
ATOM 3990 O O . ILE A 1 516 ? 6.417 6.112 -23.638 1.00 90.50 516 ILE A O 1
ATOM 3994 N N . THR A 1 517 ? 6.624 8.326 -23.442 1.00 89.81 517 THR A N 1
ATOM 3995 C CA . THR A 1 517 ? 5.349 8.543 -22.752 1.00 89.81 517 THR A CA 1
ATOM 3996 C C . THR A 1 517 ? 4.310 9.015 -23.757 1.00 89.81 517 THR A C 1
ATOM 3998 O O . THR A 1 517 ? 4.585 9.887 -24.589 1.00 89.81 517 THR A O 1
ATOM 4001 N N . LEU A 1 518 ? 3.114 8.447 -23.660 1.00 92.25 518 LEU A N 1
ATOM 4002 C CA . LEU A 1 518 ? 2.008 8.654 -24.582 1.00 92.25 518 LEU A CA 1
ATOM 4003 C C . LEU A 1 518 ? 0.923 9.525 -23.939 1.00 92.25 518 LEU A C 1
ATOM 4005 O O . LEU A 1 518 ? 0.792 9.602 -22.718 1.00 92.25 518 LEU A O 1
ATOM 4009 N N . THR A 1 519 ? 0.153 10.217 -24.773 1.00 90.81 519 THR A N 1
ATOM 4010 C CA . THR A 1 519 ? -0.977 11.062 -24.347 1.00 90.81 519 THR A CA 1
ATOM 4011 C C . THR A 1 519 ? -2.225 10.250 -24.001 1.00 90.81 519 THR A C 1
ATOM 4013 O O . THR A 1 519 ? -3.047 10.699 -23.206 1.00 90.81 519 THR A O 1
ATOM 4016 N N . SER A 1 520 ? -2.378 9.069 -24.604 1.00 88.75 520 SER A N 1
ATOM 4017 C CA . SER A 1 520 ? -3.480 8.128 -24.388 1.00 88.75 520 SER A CA 1
ATOM 4018 C C . SER A 1 520 ? -3.134 6.762 -24.991 1.00 88.75 520 SER A C 1
ATOM 4020 O O . SER A 1 520 ? -2.171 6.661 -25.753 1.00 88.75 520 SER A O 1
ATOM 4022 N N . GLY A 1 521 ? -3.919 5.737 -24.656 1.00 84.12 521 GLY A N 1
ATOM 4023 C CA . GLY A 1 521 ? -3.852 4.409 -25.268 1.00 84.12 521 GLY A CA 1
ATOM 4024 C C . GLY A 1 521 ? -4.196 3.287 -24.291 1.00 84.12 521 GLY A C 1
ATOM 4025 O O . GLY A 1 521 ? -4.306 3.520 -23.083 1.00 84.12 521 GLY A O 1
ATOM 4026 N N . THR A 1 522 ? -4.383 2.084 -24.824 1.00 82.81 522 THR A N 1
ATOM 4027 C CA . THR A 1 522 ? -4.712 0.875 -24.060 1.00 82.81 522 THR A CA 1
ATOM 4028 C C . THR A 1 522 ? -3.526 -0.083 -24.075 1.00 82.81 522 THR A C 1
ATOM 4030 O O . THR A 1 522 ? -2.895 -0.277 -25.111 1.00 82.81 522 THR A O 1
ATOM 4033 N N . ALA A 1 523 ? -3.210 -0.696 -22.931 1.00 81.62 523 ALA A N 1
ATOM 4034 C CA . ALA A 1 523 ? -2.134 -1.684 -22.844 1.00 81.62 523 ALA A CA 1
ATOM 4035 C C . ALA A 1 523 ? -2.320 -2.811 -23.876 1.00 81.62 523 ALA A C 1
ATOM 4037 O O . ALA A 1 523 ? -3.426 -3.329 -24.031 1.00 81.62 523 ALA A O 1
ATOM 4038 N N . GLY A 1 524 ? -1.235 -3.171 -24.564 1.00 78.06 524 GLY A N 1
ATOM 4039 C CA . GLY A 1 524 ? -1.220 -4.198 -25.608 1.00 78.06 524 GLY A CA 1
ATOM 4040 C C . GLY A 1 524 ? -1.535 -3.705 -27.027 1.00 78.06 524 GLY A C 1
ATOM 4041 O O . GLY A 1 524 ? -1.363 -4.471 -27.970 1.00 78.06 524 GLY A O 1
ATOM 4042 N N . GLU A 1 525 ? -1.950 -2.448 -27.226 1.00 86.62 525 GLU A N 1
ATOM 4043 C CA . GLU A 1 525 ? -2.130 -1.903 -28.581 1.00 86.62 525 GLU A CA 1
ATOM 4044 C C . GLU A 1 525 ? -0.782 -1.768 -29.313 1.00 86.62 525 GLU A C 1
ATOM 4046 O O . GLU A 1 525 ? 0.210 -1.304 -28.740 1.00 86.62 525 GLU A O 1
ATOM 4051 N N . ALA A 1 526 ? -0.757 -2.165 -30.589 1.00 89.38 526 ALA A N 1
ATOM 4052 C CA . ALA A 1 526 ? 0.409 -2.051 -31.459 1.00 89.38 526 ALA A CA 1
ATOM 4053 C C . ALA A 1 526 ? 0.610 -0.605 -31.939 1.00 89.38 526 ALA A C 1
ATOM 4055 O O . ALA A 1 526 ? -0.343 0.109 -32.267 1.00 89.38 526 ALA A O 1
ATOM 4056 N N . LEU A 1 527 ? 1.870 -0.181 -31.986 1.00 92.69 527 LEU A N 1
ATOM 4057 C CA . LEU A 1 527 ? 2.296 1.169 -32.322 1.00 92.69 527 LEU A CA 1
ATOM 4058 C C . LEU A 1 527 ? 3.342 1.175 -33.429 1.00 92.69 527 LEU A C 1
ATOM 4060 O O . LEU A 1 527 ? 4.176 0.276 -33.516 1.00 92.69 527 LEU A O 1
ATOM 4064 N N . LEU A 1 528 ? 3.361 2.271 -34.183 1.00 93.94 528 LEU A N 1
ATOM 4065 C CA . LEU A 1 528 ? 4.420 2.625 -35.120 1.00 93.94 528 LEU A CA 1
ATOM 4066 C C . LEU A 1 528 ? 5.076 3.933 -34.680 1.00 93.94 528 LEU A C 1
ATOM 4068 O O . LEU A 1 528 ? 4.400 4.950 -34.484 1.00 93.94 528 LEU A O 1
ATOM 4072 N N . VAL A 1 529 ? 6.399 3.912 -34.526 1.00 95.31 529 VAL A N 1
ATOM 4073 C CA . VAL A 1 529 ? 7.176 5.037 -33.998 1.00 95.31 529 VAL A CA 1
ATOM 4074 C C . VAL A 1 529 ? 8.107 5.612 -35.064 1.00 95.31 529 VAL A C 1
ATOM 4076 O O . VAL A 1 529 ? 8.971 4.923 -35.604 1.00 95.31 529 VAL A O 1
ATOM 4079 N N . ASP A 1 530 ? 7.973 6.916 -35.305 1.00 96.19 530 ASP A N 1
ATOM 4080 C CA . ASP A 1 530 ? 8.875 7.712 -36.134 1.00 96.19 530 ASP A CA 1
ATOM 4081 C C . ASP A 1 530 ? 9.784 8.549 -35.231 1.00 96.19 530 ASP A C 1
ATOM 4083 O O . ASP A 1 530 ? 9.333 9.487 -34.560 1.00 96.19 530 ASP A O 1
ATOM 4087 N N . TYR A 1 531 ? 11.084 8.271 -35.236 1.00 96.12 531 TYR A N 1
ATOM 4088 C CA . TYR A 1 531 ? 12.034 8.952 -34.361 1.00 96.12 531 TYR A CA 1
ATOM 4089 C C . TYR A 1 531 ? 13.437 9.027 -34.963 1.00 96.12 531 TYR A C 1
ATOM 4091 O O . TYR A 1 531 ? 13.765 8.378 -35.949 1.00 96.12 531 TYR A O 1
ATOM 4099 N N . THR A 1 532 ? 14.273 9.885 -34.400 1.00 94.12 532 THR A N 1
ATOM 4100 C CA . THR A 1 532 ? 15.679 10.012 -34.769 1.00 94.12 532 THR A CA 1
ATOM 4101 C C . THR A 1 532 ? 16.510 9.228 -33.768 1.00 94.12 532 THR A C 1
ATOM 4103 O O . THR A 1 532 ? 16.503 9.555 -32.582 1.00 94.12 532 THR A O 1
ATOM 4106 N N . ILE A 1 533 ? 17.239 8.227 -34.249 1.00 91.81 533 ILE A N 1
ATOM 4107 C CA . ILE A 1 533 ? 18.182 7.422 -33.476 1.00 91.81 533 ILE A CA 1
ATOM 4108 C C . ILE A 1 533 ? 19.430 8.258 -33.181 1.00 91.81 533 ILE A C 1
ATOM 4110 O O . ILE A 1 533 ? 19.911 8.969 -34.066 1.00 91.81 533 ILE A O 1
ATOM 4114 N N . GLN A 1 534 ? 19.976 8.153 -31.971 1.00 89.69 534 GLN A N 1
ATOM 4115 C CA . GLN A 1 534 ? 21.295 8.680 -31.608 1.00 89.69 534 GLN A CA 1
ATOM 4116 C C . GLN A 1 534 ? 22.345 7.562 -31.595 1.00 89.69 534 GLN A C 1
ATOM 4118 O O . GLN A 1 534 ? 22.080 6.499 -31.053 1.00 89.69 534 GLN A O 1
ATOM 4123 N N . GLY A 1 535 ? 23.544 7.801 -32.135 1.00 88.25 535 GLY A N 1
ATOM 4124 C CA . GLY A 1 535 ? 24.628 6.807 -32.157 1.00 88.25 535 GLY A CA 1
ATOM 4125 C C . GLY A 1 535 ? 24.578 5.858 -33.358 1.00 88.25 535 GLY A C 1
ATOM 4126 O O . GLY A 1 535 ? 25.115 4.754 -33.302 1.00 88.25 535 GLY A O 1
ATOM 4127 N N . ALA A 1 536 ? 23.943 6.281 -34.452 1.00 90.19 536 ALA A N 1
ATOM 4128 C CA . ALA A 1 536 ? 23.772 5.473 -35.655 1.00 90.19 536 ALA A CA 1
ATOM 4129 C C . ALA A 1 536 ? 24.485 6.071 -36.877 1.00 90.19 536 ALA A C 1
ATOM 4131 O O . ALA A 1 536 ? 24.744 7.275 -36.949 1.00 90.19 536 ALA A O 1
ATOM 4132 N N . ALA A 1 537 ? 24.771 5.225 -37.863 1.00 90.25 537 ALA A N 1
ATOM 4133 C CA . ALA A 1 537 ? 25.214 5.620 -39.194 1.00 90.25 537 ALA A CA 1
ATOM 4134 C C . ALA A 1 537 ? 24.531 4.752 -40.256 1.00 90.25 537 ALA A C 1
ATOM 4136 O O . ALA A 1 537 ? 24.352 3.551 -40.071 1.00 90.25 537 ALA A O 1
ATOM 4137 N N . LEU A 1 538 ? 24.178 5.362 -41.387 1.00 91.38 538 LEU A N 1
ATOM 4138 C CA . LEU A 1 538 ? 23.587 4.659 -42.522 1.00 91.38 538 LEU A CA 1
ATOM 4139 C C . LEU A 1 538 ? 24.654 4.418 -43.595 1.00 91.38 538 LEU A C 1
ATOM 4141 O O . LEU A 1 538 ? 25.274 5.367 -44.082 1.00 91.38 538 LEU A O 1
ATOM 4145 N N . ASN A 1 539 ? 24.854 3.162 -43.980 1.00 89.75 539 ASN A N 1
ATOM 4146 C CA . ASN A 1 539 ? 25.624 2.771 -45.158 1.00 89.75 539 ASN A CA 1
ATOM 4147 C C . ASN A 1 539 ? 24.697 2.188 -46.221 1.00 89.75 539 ASN A C 1
ATOM 4149 O O . ASN A 1 539 ? 23.538 1.869 -45.970 1.00 89.75 539 ASN A O 1
ATOM 4153 N N . TRP A 1 540 ? 25.229 2.059 -47.425 1.00 89.00 540 TRP A N 1
ATOM 4154 C CA . TRP A 1 540 ? 24.544 1.468 -48.557 1.00 89.00 540 TRP A CA 1
ATOM 4155 C C . TRP A 1 540 ? 25.468 0.411 -49.140 1.00 89.00 540 TRP A C 1
ATOM 4157 O O . TRP A 1 540 ? 26.630 0.700 -49.435 1.00 89.00 540 TRP A O 1
ATOM 4167 N N . PHE A 1 541 ? 24.954 -0.803 -49.290 1.00 85.06 541 PHE A N 1
ATOM 4168 C CA . PHE A 1 541 ? 25.639 -1.894 -49.962 1.00 85.06 541 PHE A CA 1
ATOM 4169 C C . PHE A 1 541 ? 25.033 -2.104 -51.344 1.00 85.06 541 PHE A C 1
ATOM 4171 O O . PHE A 1 541 ? 23.821 -2.265 -51.479 1.00 85.06 541 PHE A O 1
ATOM 4178 N N . ILE A 1 542 ? 25.881 -2.105 -52.370 1.00 84.94 542 ILE A N 1
ATOM 4179 C CA . ILE A 1 542 ? 25.483 -2.313 -53.763 1.00 84.94 542 ILE A CA 1
ATOM 4180 C C . ILE A 1 542 ? 25.986 -3.686 -54.202 1.00 84.94 542 ILE A C 1
ATOM 4182 O O . ILE A 1 542 ? 27.197 -3.900 -54.288 1.00 84.94 542 ILE A O 1
ATOM 4186 N N . ALA A 1 543 ? 25.065 -4.603 -54.503 1.00 79.00 543 ALA A N 1
ATOM 4187 C CA . ALA A 1 543 ? 25.397 -5.951 -54.961 1.00 79.00 543 ALA A CA 1
ATOM 4188 C C . ALA A 1 543 ? 25.984 -5.945 -56.379 1.00 79.00 543 ALA A C 1
ATOM 4190 O O . ALA A 1 543 ? 25.422 -5.329 -57.289 1.00 79.00 543 ALA A O 1
ATOM 4191 N N . THR A 1 544 ? 27.072 -6.686 -56.604 1.00 74.81 544 THR A N 1
ATOM 4192 C CA . THR A 1 544 ? 27.720 -6.785 -57.927 1.00 74.81 544 THR A CA 1
ATOM 4193 C C . THR A 1 544 ? 27.559 -8.148 -58.611 1.00 74.81 544 THR A C 1
ATOM 4195 O O . THR A 1 544 ? 27.797 -8.228 -59.818 1.00 74.81 544 THR A O 1
ATOM 4198 N N . GLU A 1 545 ? 27.101 -9.191 -57.907 1.00 67.25 545 GLU A N 1
ATOM 4199 C CA . GLU A 1 545 ? 26.942 -10.562 -58.434 1.00 67.25 545 GLU A CA 1
ATOM 4200 C C . GLU A 1 545 ? 25.476 -11.037 -58.513 1.00 67.25 545 GLU A C 1
ATOM 4202 O O . GLU A 1 545 ? 24.621 -10.582 -57.757 1.00 67.25 545 GLU A O 1
ATOM 4207 N N . ASP A 1 546 ? 25.199 -11.973 -59.434 1.00 54.44 546 ASP A N 1
ATOM 4208 C CA . ASP A 1 546 ? 23.888 -12.611 -59.653 1.00 54.44 546 ASP A CA 1
ATOM 4209 C C . ASP A 1 546 ? 23.599 -13.665 -58.573 1.00 54.44 546 ASP A C 1
ATOM 4211 O O . ASP A 1 546 ? 23.749 -14.854 -58.831 1.00 54.44 546 ASP A O 1
ATOM 4215 N N . ASN A 1 547 ? 23.224 -13.256 -57.360 1.00 55.09 547 ASN A N 1
ATOM 4216 C CA . ASN A 1 547 ? 22.772 -14.173 -56.309 1.00 55.09 547 ASN A CA 1
ATOM 4217 C C . ASN A 1 547 ? 21.880 -13.468 -55.283 1.00 55.09 547 ASN A C 1
ATOM 4219 O O . ASN A 1 547 ? 21.976 -12.257 -55.102 1.00 55.09 547 ASN A O 1
ATOM 4223 N N . VAL A 1 548 ? 21.051 -14.247 -54.582 1.00 55.62 548 VAL A N 1
ATOM 4224 C CA . VAL A 1 548 ? 20.384 -13.792 -53.359 1.00 55.62 548 VAL A CA 1
ATOM 4225 C C . VAL A 1 548 ? 21.445 -13.668 -52.272 1.00 55.62 548 VAL A C 1
ATOM 4227 O O . VAL A 1 548 ? 22.040 -14.677 -51.880 1.00 55.62 548 VAL A O 1
ATOM 4230 N N . ILE A 1 549 ? 21.696 -12.435 -51.837 1.00 56.41 549 ILE A N 1
ATOM 4231 C CA . ILE A 1 549 ? 22.668 -12.122 -50.793 1.00 56.41 549 ILE A CA 1
ATOM 4232 C C . ILE A 1 549 ? 21.926 -11.942 -49.469 1.00 56.41 549 ILE A C 1
ATOM 4234 O O . ILE A 1 549 ? 21.057 -11.079 -49.369 1.00 56.41 549 ILE A O 1
ATOM 4238 N N . THR A 1 550 ? 22.305 -12.723 -48.456 1.00 57.22 550 THR A N 1
ATOM 4239 C CA . THR A 1 550 ? 21.914 -12.476 -47.059 1.00 57.22 550 THR A CA 1
ATOM 4240 C C . THR A 1 550 ? 23.091 -11.836 -46.338 1.00 57.22 550 THR A C 1
ATOM 4242 O O . THR A 1 550 ? 24.201 -12.382 -46.372 1.00 57.22 550 THR A O 1
ATOM 4245 N N . ALA A 1 551 ? 22.867 -10.686 -45.702 1.00 55.28 551 ALA A N 1
ATOM 4246 C CA . ALA A 1 551 ? 23.864 -10.062 -44.841 1.00 55.28 551 ALA A CA 1
ATOM 4247 C C . ALA A 1 551 ? 23.991 -10.874 -43.542 1.00 55.28 551 ALA A C 1
ATOM 4249 O O . ALA A 1 551 ? 23.021 -11.016 -42.805 1.00 55.28 551 ALA A O 1
ATOM 4250 N N . ALA A 1 552 ? 25.173 -11.433 -43.284 1.00 52.88 552 ALA A N 1
ATOM 4251 C CA . ALA A 1 552 ? 25.554 -11.909 -41.958 1.00 52.88 552 ALA A CA 1
ATOM 4252 C C . ALA A 1 552 ? 26.525 -10.908 -41.328 1.00 52.88 552 ALA A C 1
ATOM 4254 O O . ALA A 1 552 ? 27.375 -10.333 -42.014 1.00 52.88 552 ALA A O 1
ATOM 4255 N N . GLU A 1 553 ? 26.366 -10.679 -40.033 1.00 57.25 553 GLU A N 1
ATOM 4256 C CA . GLU A 1 553 ? 26.944 -9.536 -39.342 1.00 57.25 553 GLU A CA 1
ATOM 4257 C C . GLU A 1 553 ? 27.946 -10.017 -38.300 1.00 57.25 553 GLU A C 1
ATOM 4259 O O . GLU A 1 553 ? 27.700 -10.972 -37.565 1.00 57.25 553 GLU A O 1
ATOM 4264 N N . SER A 1 554 ? 29.096 -9.355 -38.227 1.00 53.25 554 SER A N 1
ATOM 4265 C CA . SER A 1 554 ? 30.002 -9.510 -37.094 1.00 53.25 554 SER A CA 1
ATOM 4266 C C . SER A 1 554 ? 30.493 -8.142 -36.669 1.00 53.25 554 SER A C 1
ATOM 4268 O O . SER A 1 554 ? 31.062 -7.416 -37.494 1.00 53.25 554 SER A O 1
ATOM 4270 N N . ALA A 1 555 ? 30.295 -7.812 -35.399 1.00 55.53 555 ALA A N 1
ATOM 4271 C CA . ALA A 1 555 ? 30.796 -6.585 -34.816 1.00 55.53 555 ALA A CA 1
ATOM 4272 C C . ALA A 1 555 ? 31.862 -6.882 -33.757 1.00 55.53 555 ALA A C 1
ATOM 4274 O O . ALA A 1 555 ? 31.763 -7.843 -32.995 1.00 55.53 555 ALA A O 1
ATOM 4275 N N . THR A 1 556 ? 32.919 -6.076 -33.726 1.00 55.81 556 THR A N 1
ATOM 4276 C CA . THR A 1 556 ? 33.971 -6.189 -32.712 1.00 55.81 556 THR A CA 1
ATOM 4277 C C . THR A 1 556 ? 34.422 -4.801 -32.285 1.00 55.81 556 THR A C 1
ATOM 4279 O O . THR A 1 556 ? 34.648 -3.923 -33.120 1.00 55.81 556 THR A O 1
ATOM 4282 N N . VAL A 1 557 ? 34.566 -4.609 -30.976 1.00 55.69 557 VAL A N 1
ATOM 4283 C CA . VAL A 1 557 ? 35.123 -3.386 -30.393 1.00 55.69 557 VAL A CA 1
ATOM 4284 C C . VAL A 1 557 ? 36.631 -3.565 -30.253 1.00 55.69 557 VAL A C 1
ATOM 4286 O O . VAL A 1 557 ? 37.087 -4.492 -29.583 1.00 55.69 557 VAL A O 1
ATOM 4289 N N . ILE A 1 558 ? 37.417 -2.678 -30.865 1.00 51.97 558 ILE A N 1
ATOM 4290 C CA . ILE A 1 558 ? 38.869 -2.609 -30.664 1.00 51.97 558 ILE A CA 1
ATOM 4291 C C . ILE A 1 558 ? 39.199 -1.204 -30.147 1.00 51.97 558 ILE A C 1
ATOM 4293 O O . ILE A 1 558 ? 39.309 -0.243 -30.907 1.00 51.97 558 ILE A O 1
ATOM 4297 N N . GLY A 1 559 ? 39.348 -1.057 -28.829 1.00 59.97 559 GLY A N 1
ATOM 4298 C CA . GLY A 1 559 ? 39.608 0.249 -28.213 1.00 59.97 559 GLY A CA 1
ATOM 4299 C C . GLY A 1 559 ? 38.426 1.218 -28.369 1.00 59.97 559 GLY A C 1
ATOM 4300 O O . GLY A 1 559 ? 37.342 0.941 -27.872 1.00 59.97 559 GLY A O 1
ATOM 4301 N N . GLN A 1 560 ? 38.634 2.366 -29.027 1.00 50.34 560 GLN A N 1
ATOM 4302 C CA . GLN A 1 560 ? 37.573 3.349 -29.338 1.00 50.34 560 GLN A CA 1
ATOM 4303 C C . GLN A 1 560 ? 36.972 3.175 -30.746 1.00 50.34 560 GLN A C 1
ATOM 4305 O O . GLN A 1 560 ? 36.155 3.993 -31.174 1.00 50.34 560 GLN A O 1
ATOM 4310 N N . GLU A 1 561 ? 37.407 2.153 -31.481 1.00 58.22 561 GLU A N 1
ATOM 4311 C CA . GLU A 1 561 ? 37.014 1.907 -32.863 1.00 58.22 561 GLU A CA 1
ATOM 4312 C C . GLU A 1 561 ? 36.052 0.719 -32.935 1.00 58.22 561 GLU A C 1
ATOM 4314 O O . GLU A 1 561 ? 36.259 -0.326 -32.311 1.00 58.22 561 GLU A O 1
ATOM 4319 N N . VAL A 1 562 ? 34.981 0.905 -33.703 1.00 60.47 562 VAL A N 1
ATOM 4320 C CA . VAL A 1 562 ? 33.957 -0.107 -33.963 1.00 60.47 562 VAL A CA 1
ATOM 4321 C C . VAL A 1 562 ? 34.225 -0.723 -35.330 1.00 60.47 562 VAL A C 1
ATOM 4323 O O . VAL A 1 562 ? 34.333 0.019 -36.302 1.00 60.47 562 VAL A O 1
ATOM 4326 N N . VAL A 1 563 ? 34.310 -2.050 -35.436 1.00 62.19 563 VAL A N 1
ATOM 4327 C CA . VAL A 1 563 ? 34.463 -2.749 -36.724 1.00 62.19 563 VAL A CA 1
ATOM 4328 C C . VAL A 1 563 ? 33.227 -3.596 -36.991 1.00 62.19 563 VAL A C 1
ATOM 4330 O O . VAL A 1 563 ? 32.880 -4.438 -36.171 1.00 62.19 563 VAL A O 1
ATOM 4333 N N . CYS A 1 564 ? 32.586 -3.387 -38.140 1.00 63.06 564 CYS A N 1
ATOM 4334 C CA . CYS A 1 564 ? 31.479 -4.195 -38.649 1.00 63.06 564 CYS A CA 1
ATOM 4335 C C . CYS A 1 564 ? 31.894 -4.885 -39.952 1.00 63.06 564 CYS A C 1
ATOM 4337 O O . CYS A 1 564 ? 32.542 -4.271 -40.807 1.00 63.06 564 CYS A O 1
ATOM 4339 N N . ALA A 1 565 ? 31.492 -6.139 -40.136 1.00 60.56 565 ALA A N 1
ATOM 4340 C CA . ALA A 1 565 ? 31.636 -6.832 -41.411 1.00 60.56 565 ALA A CA 1
ATOM 4341 C C . ALA A 1 565 ? 30.274 -7.253 -41.964 1.00 60.56 565 ALA A C 1
ATOM 4343 O O . ALA A 1 565 ? 29.473 -7.849 -41.248 1.00 60.56 565 ALA A O 1
ATOM 4344 N N . VAL A 1 566 ? 30.051 -6.980 -43.250 1.00 60.75 566 VAL A N 1
ATOM 4345 C CA . VAL A 1 566 ? 28.959 -7.574 -44.029 1.00 60.75 566 VAL A CA 1
ATOM 4346 C C . VAL A 1 566 ? 29.502 -8.835 -44.678 1.00 60.75 566 VAL A C 1
ATOM 4348 O O . VAL A 1 566 ? 30.430 -8.759 -45.485 1.00 60.75 566 VAL A O 1
ATOM 4351 N N . ILE A 1 567 ? 28.940 -9.991 -44.340 1.00 64.00 567 ILE A N 1
ATOM 4352 C CA . ILE A 1 567 ? 29.300 -11.277 -44.937 1.00 64.00 567 ILE A CA 1
ATOM 4353 C C . ILE A 1 567 ? 28.193 -11.662 -45.925 1.00 64.00 567 ILE A C 1
ATOM 4355 O O . ILE A 1 567 ? 27.152 -12.170 -45.507 1.00 64.00 567 ILE A O 1
ATOM 4359 N N . PRO A 1 568 ? 28.375 -11.420 -47.235 1.00 58.31 568 PRO A N 1
ATOM 4360 C CA . PRO A 1 568 ? 27.396 -11.809 -48.235 1.00 58.31 568 PRO A CA 1
ATOM 4361 C C . PRO A 1 568 ? 27.391 -13.331 -48.423 1.00 58.31 568 PRO A C 1
ATOM 4363 O O . PRO A 1 568 ? 28.328 -13.915 -48.983 1.00 58.31 568 PRO A O 1
ATOM 4366 N N . THR A 1 569 ? 26.314 -13.984 -47.993 1.00 61.31 569 THR A N 1
ATOM 4367 C CA . THR A 1 569 ? 26.105 -15.423 -48.211 1.00 61.31 569 THR A CA 1
ATOM 4368 C C . THR A 1 569 ? 25.210 -15.669 -49.419 1.00 61.31 569 THR A C 1
ATOM 4370 O O . THR A 1 569 ? 24.286 -14.912 -49.691 1.00 61.31 569 THR A O 1
ATOM 4373 N N . THR A 1 570 ? 25.530 -16.711 -50.183 1.00 60.50 570 THR A N 1
ATOM 4374 C CA . THR A 1 570 ? 24.742 -17.163 -51.332 1.00 60.50 570 THR A CA 1
ATOM 4375 C C . THR A 1 570 ? 23.690 -18.152 -50.857 1.00 60.50 570 THR A C 1
ATOM 4377 O O . THR A 1 570 ? 24.044 -19.173 -50.272 1.00 60.50 570 THR A O 1
ATOM 4380 N N . ASN A 1 571 ? 22.415 -17.884 -51.126 1.00 55.00 571 ASN A N 1
ATOM 4381 C CA . ASN A 1 571 ? 21.353 -18.850 -50.859 1.00 55.00 571 ASN A CA 1
ATOM 4382 C C . ASN A 1 571 ? 21.433 -19.987 -51.901 1.00 55.00 571 ASN A C 1
ATOM 4384 O O . ASN A 1 571 ? 20.951 -19.841 -53.023 1.00 55.00 571 ASN A O 1
ATOM 4388 N N . GLU A 1 572 ? 22.070 -21.115 -51.564 1.00 46.09 572 GLU A N 1
ATOM 4389 C CA . GLU A 1 572 ? 22.084 -22.331 -52.397 1.00 46.09 572 GLU A CA 1
ATOM 4390 C C . GLU A 1 572 ? 20.717 -23.039 -52.337 1.00 46.09 572 GLU A C 1
ATOM 4392 O O . GLU A 1 572 ? 20.566 -24.132 -51.796 1.00 46.09 572 GLU A O 1
ATOM 4397 N N . LYS A 1 573 ? 19.674 -22.400 -52.868 1.00 45.34 573 LYS A N 1
ATOM 4398 C CA . LYS A 1 573 ? 18.420 -23.069 -53.230 1.00 45.34 573 LYS A CA 1
ATOM 4399 C C . LYS A 1 573 ? 18.042 -22.672 -54.651 1.00 45.34 573 LYS A C 1
ATOM 4401 O O . LYS A 1 573 ? 17.329 -21.695 -54.863 1.00 45.34 573 LYS A O 1
ATOM 4406 N N . SER A 1 574 ? 18.536 -23.462 -55.602 1.00 39.53 574 SER A N 1
ATOM 4407 C CA . SER A 1 574 ? 18.012 -23.588 -56.966 1.00 39.53 574 SER A CA 1
ATOM 4408 C C . SER A 1 574 ? 17.500 -25.002 -57.176 1.00 39.53 574 SER A C 1
ATOM 4410 O O . SER A 1 574 ? 18.322 -25.922 -56.945 1.00 39.53 574 SER A O 1
#

InterPro domains:
  IPR013783 Immunoglobulin-like fold [G3DSA:2.60.40.10] (225-393)

Secondary structure (DSSP, 8-state):
----EEEEETTTEE-GGGEEEEEEE--TT-SS-EEEEEE--HHHHHT---SS--SS--EEEEEEETTEEEEEEEE---EE-----SS-----EEEEEBGGGGGSTTTSPPEEEE--S-EEHHHHHHHHHHHTTPPP-GGG--SPP-EE-TTS-EEEEE-HHHHHHHHHHTTTEEEEE-TTS-EEEEE---S--SPPP---GGG-S------PPPS--S------SS--TT-EEEEEES--EE-SSSS-EEEEEEEEE-TTS-B-TT-EEEEEE--SS-EETT-SEEE-EEEEEEEEEEEEEETTEEE-SS--SEEEEEEETT-TT----TTTT-EEEETTEEEESSPPSSTT-EEEEEEEEEEEEEEEEEP-SS-EEEEEEEEETTEEEEEEEEES-TTTSPPEEEEEEESSEE-TT-EEEEEEEEESSSB--TT-EEEEEE--SS---EEES-SEEE-EEEEEEEEEEE-EEEETTEEEEE-SS-EEEEEEEEEE-SSS-EESS--EEEEETTEEEESS--TT-EEEEEEEEEEEEEEEEEE-SSS-EEEEEEEEEETTEEEEEEEEEE----

Sequence (574 aa):
MGYDFKIEMTGFGEITDKISSFQIIDSIEQYAREMTLNIEDSVFYDSLDFSAITSDPEITISTKISDSWVQQGQFFIERPTLAIEKDSSRIQSVWGRSKIAKLNQPFAGKVNKVWSTYTTFYTIAEEMCDLGGITWDSSLCEPNEYAIYAYSYSAEYIYPIEVIAELASFVGGKVITDKDDNLRIVKYKYTATGPRWEIIDDDIISINESPEWPEFGNRIRITPTGNLAGYQIGLSIEDQCLPANGSARARMVAQVIDSDGVGVNEVIVDWTHDGSAATFRDGAISVTRQLLVSNYETEATSFYKFDLPFIPAVIDHVYTASDRARSTDYASGGYSIDGSTITLTDKLPHCDSSIIVEYKIDGGALNYLISGTSSEDVTVTASADGEEATGIVYVDNPCTCPITISLEAAPSTFYRYEVCQLLVYAEEQGPVTDGKRVYMSIGGATYQKGALSWDLAKLGTVRMQYESSTISSDISGLVQCNVSKYISSVTAVYLDDGNGEPTGSNLYSSHSGKLITLTSGTAGEALLVDYTIQGAALNWFIATEDNVITAAESATVIGQEVVCAVIPTTNEKS

pLDDT: mean 83.94, std 14.08, range [32.75, 97.88]

Radius of gyration: 41.6 Å; chains: 1; bounding box: 90×62×115 Å

Organism: NCBI:txid412755